Protein AF-A0AAW5NVS8-F1 (afdb_monomer)

Sequence (369 aa):
MEDNILLCNNFLSFNLRQTMNSTSDLLYNIQSLKQFQLNIDNIQRIKDGAQLQINMACLALLRQYILNEPVAGLILFRNLIRKYYPLSDEQVVKYENRIYTGVHKIVENNSFTIDPREWYYITNLSVLKRKGQEFTIDNRLYRVCYKRYNTTVKCYDMIPSTLISEISSLDDLRELKMDSRQIRLFHSNYNIDFHNIPQVCSDLAENEFTKWDWDLVSKIKGDVKSCVWLKDLLNNNGFFAQMGIGSIVETLTKLQNLLGMEYVITQDDLNEVIERYEKMGSRLYSYSPNISKEFIIEHQDDLDWLVLQRNPYVQWDLELINIFLRKCSKLVPENEMAKSLNGSCAMYSAINDFLNDLVLDDIEKLYEL

Organism: NCBI:txid674529

Solvent-accessible surface area (backbone atoms only — not comparable to full-atom values): 20926 Å² total; per-residue (Å²): 115,68,67,60,54,51,49,51,53,51,52,51,54,54,58,63,69,74,68,83,91,54,74,67,55,53,55,52,48,53,50,52,51,52,52,50,49,54,50,51,56,51,53,50,51,53,50,52,54,50,49,51,54,50,42,54,52,29,47,51,49,48,34,71,39,35,54,64,44,75,68,54,19,51,44,27,51,52,34,33,46,43,39,68,47,82,63,51,76,72,47,39,70,67,50,48,67,52,66,61,89,71,92,49,71,41,81,52,96,94,37,82,42,72,53,89,58,58,43,19,45,54,48,24,57,60,52,36,73,74,59,44,63,54,50,73,58,96,80,37,35,36,30,38,62,69,86,85,64,98,80,86,65,95,73,78,53,68,51,48,59,74,36,46,28,68,44,63,45,74,62,59,34,57,76,66,72,50,62,69,88,68,42,71,38,57,37,51,32,58,56,50,68,68,82,79,46,94,73,63,59,50,51,39,31,57,21,40,62,49,88,77,50,70,67,54,53,52,46,40,61,73,57,32,92,61,71,63,31,57,59,34,39,71,69,19,56,13,46,42,30,62,65,22,76,87,37,51,66,60,40,52,51,52,50,45,63,72,44,48,90,83,46,80,82,48,72,67,57,50,52,52,45,43,55,53,55,62,70,43,50,70,31,37,47,32,39,24,72,81,49,50,66,66,56,48,66,77,42,56,87,61,39,42,65,74,49,36,48,68,35,76,52,48,79,46,39,58,67,57,48,29,53,48,43,59,49,44,67,72,74,44,58,78,93,49,36,79,76,66,40,53,65,32,71,41,53,37,64,49,46,48,90,53,58,48,74,69,42,48,53,50,49,32,67,75,67,74,103

Radius of gyration: 27.93 Å; Cα contacts (8 Å, |Δi|>4): 413; chains: 1; bounding box: 53×58×97 Å

Structure (mmCIF, N/CA/C/O backbone):
data_AF-A0AAW5NVS8-F1
#
_entry.id   AF-A0AAW5NVS8-F1
#
loop_
_atom_site.group_PDB
_atom_site.id
_atom_site.type_symbol
_atom_site.label_atom_id
_atom_site.label_alt_id
_atom_site.label_comp_id
_atom_site.label_asym_id
_atom_site.label_entity_id
_atom_site.label_seq_id
_atom_site.pdbx_PDB_ins_code
_atom_site.Cartn_x
_atom_site.Cartn_y
_atom_site.Cartn_z
_atom_site.occupancy
_atom_site.B_iso_or_equiv
_atom_site.auth_seq_id
_atom_site.auth_comp_id
_atom_site.auth_asym_id
_atom_site.auth_atom_id
_atom_site.pdbx_PDB_model_num
ATOM 1 N N . MET A 1 1 ? -6.701 3.772 -37.119 1.00 45.09 1 MET A N 1
ATOM 2 C CA . MET A 1 1 ? -5.661 2.713 -37.087 1.00 45.09 1 MET A CA 1
ATOM 3 C C . MET A 1 1 ? -6.056 1.543 -37.990 1.00 45.09 1 MET A C 1
ATOM 5 O O . MET A 1 1 ? -5.208 1.076 -38.737 1.00 45.09 1 MET A O 1
ATOM 9 N N . GLU A 1 2 ? -7.337 1.150 -38.007 1.00 36.22 2 GLU A N 1
ATOM 10 C CA . GLU A 1 2 ? -7.893 0.134 -38.924 1.00 36.22 2 GLU A CA 1
ATOM 11 C C . GLU A 1 2 ? -7.752 0.483 -40.416 1.00 36.22 2 GLU A C 1
ATOM 13 O O . GLU A 1 2 ? -7.363 -0.382 -41.198 1.00 36.22 2 GLU A O 1
ATOM 18 N N . ASP A 1 3 ? -7.933 1.750 -40.806 1.00 43.88 3 ASP A N 1
ATOM 19 C CA . ASP A 1 3 ? -7.828 2.158 -42.218 1.00 43.88 3 ASP A CA 1
ATOM 20 C C . ASP A 1 3 ? -6.425 1.968 -42.816 1.00 43.88 3 ASP A C 1
ATOM 22 O O . ASP A 1 3 ? -6.298 1.577 -43.973 1.00 43.88 3 ASP A O 1
ATOM 26 N N . ASN A 1 4 ? -5.360 2.153 -42.023 1.00 48.84 4 ASN A N 1
ATOM 27 C CA . ASN A 1 4 ? -3.978 1.937 -42.477 1.00 48.84 4 ASN A CA 1
ATOM 28 C C . ASN A 1 4 ? -3.637 0.446 -42.614 1.00 48.84 4 ASN A C 1
ATOM 30 O O . ASN A 1 4 ? -2.882 0.063 -43.506 1.00 48.84 4 ASN A O 1
ATOM 34 N N . ILE A 1 5 ? -4.210 -0.404 -41.758 1.00 53.50 5 ILE A N 1
ATOM 35 C CA . ILE A 1 5 ? -4.031 -1.861 -41.828 1.00 53.50 5 ILE A CA 1
ATOM 36 C C . ILE A 1 5 ? -4.780 -2.418 -43.046 1.00 53.50 5 ILE A C 1
ATOM 38 O O . ILE A 1 5 ? -4.244 -3.259 -43.770 1.00 53.50 5 ILE A O 1
ATOM 42 N N . LEU A 1 6 ? -5.979 -1.898 -43.330 1.00 49.47 6 LEU A N 1
ATOM 43 C CA . LEU A 1 6 ? -6.755 -2.253 -44.518 1.00 49.47 6 LEU A CA 1
ATOM 44 C C . LEU A 1 6 ? -6.039 -1.829 -45.811 1.00 49.47 6 LEU A C 1
ATOM 46 O O . LEU A 1 6 ? -5.988 -2.598 -46.772 1.00 49.47 6 LEU A O 1
ATOM 50 N N . LEU A 1 7 ? -5.422 -0.642 -45.817 1.00 54.19 7 LEU A N 1
ATOM 51 C CA . LEU A 1 7 ? -4.619 -0.149 -46.938 1.00 54.19 7 LEU A CA 1
ATOM 52 C C . LEU A 1 7 ? -3.391 -1.034 -47.187 1.00 54.19 7 LEU A C 1
ATOM 54 O O . LEU A 1 7 ? -3.160 -1.438 -48.326 1.00 54.19 7 LEU A O 1
ATOM 58 N N . CYS A 1 8 ? -2.661 -1.418 -46.134 1.00 53.25 8 CYS A N 1
ATOM 59 C CA . CYS A 1 8 ? -1.530 -2.345 -46.233 1.00 53.25 8 CYS A CA 1
ATOM 60 C C . CYS A 1 8 ? -1.951 -3.731 -46.744 1.00 53.25 8 CYS A C 1
ATOM 62 O O . CYS A 1 8 ? -1.293 -4.282 -47.627 1.00 53.25 8 CYS A O 1
ATOM 64 N N . ASN A 1 9 ? -3.067 -4.278 -46.255 1.00 57.50 9 ASN A N 1
ATOM 65 C CA . ASN A 1 9 ? -3.571 -5.589 -46.678 1.00 57.50 9 ASN A CA 1
ATOM 66 C C . ASN A 1 9 ? -4.061 -5.598 -48.133 1.00 57.50 9 ASN A C 1
ATOM 68 O O . ASN A 1 9 ? -3.823 -6.564 -48.866 1.00 57.50 9 ASN A O 1
ATOM 72 N N . ASN A 1 10 ? -4.697 -4.512 -48.579 1.00 61.50 10 ASN A N 1
ATOM 73 C CA . ASN A 1 10 ? -5.118 -4.351 -49.969 1.00 61.50 10 ASN A CA 1
ATOM 74 C C . ASN A 1 10 ? -3.914 -4.166 -50.903 1.00 61.50 10 ASN A C 1
ATOM 76 O O . ASN A 1 10 ? -3.890 -4.746 -51.989 1.00 61.50 10 ASN A O 1
ATOM 80 N N . PHE A 1 11 ? -2.879 -3.445 -50.459 1.00 59.09 11 PHE A N 1
ATOM 81 C CA . PHE A 1 11 ? -1.630 -3.281 -51.207 1.00 59.09 11 PHE A CA 1
ATOM 82 C C . PHE A 1 11 ? -0.847 -4.601 -51.321 1.00 59.09 11 PHE A C 1
ATOM 84 O O . PHE A 1 11 ? -0.342 -4.935 -52.394 1.00 59.09 11 PHE A O 1
ATOM 91 N N . LEU A 1 12 ? -0.801 -5.397 -50.247 1.00 57.12 12 LEU A N 1
ATOM 92 C CA . LEU A 1 12 ? -0.234 -6.752 -50.234 1.00 57.12 12 LEU A CA 1
ATOM 93 C C . LEU A 1 12 ? -0.977 -7.686 -51.197 1.00 57.12 12 LEU A C 1
ATOM 95 O O . LEU A 1 12 ? -0.356 -8.352 -52.025 1.00 57.12 12 LEU A O 1
ATOM 99 N N . SER A 1 13 ? -2.310 -7.693 -51.135 1.00 57.19 13 SER A N 1
ATOM 100 C CA . SER A 1 13 ? -3.152 -8.558 -51.972 1.00 57.19 13 SER A CA 1
ATOM 101 C C . SER A 1 13 ? -3.075 -8.205 -53.459 1.00 57.19 13 SER A C 1
ATOM 103 O O . SER A 1 13 ? -3.112 -9.097 -54.307 1.00 57.19 13 SER A O 1
ATOM 105 N N . PHE A 1 14 ? -2.950 -6.916 -53.789 1.00 57.25 14 PHE A N 1
ATOM 106 C CA . PHE A 1 14 ? -2.804 -6.446 -55.167 1.00 57.25 14 PHE A CA 1
ATOM 107 C C . PHE A 1 14 ? -1.462 -6.874 -55.781 1.00 57.25 14 PHE A C 1
ATOM 109 O O . PHE A 1 14 ? -1.437 -7.407 -56.890 1.00 57.25 14 PHE A O 1
ATOM 116 N N . ASN A 1 15 ? -0.359 -6.726 -55.041 1.00 55.69 15 ASN A N 1
ATOM 117 C CA . ASN A 1 15 ? 0.979 -7.081 -55.529 1.00 55.69 15 ASN A CA 1
ATOM 118 C C . ASN A 1 15 ? 1.189 -8.598 -55.661 1.00 55.69 15 ASN A C 1
ATOM 120 O O . ASN A 1 15 ? 1.818 -9.050 -56.618 1.00 55.69 15 ASN A O 1
ATOM 124 N N . LEU A 1 16 ? 0.612 -9.393 -54.753 1.00 55.66 16 LEU A N 1
ATOM 125 C CA . LEU A 1 16 ? 0.669 -10.859 -54.824 1.00 55.66 16 LEU A CA 1
ATOM 126 C C . LEU A 1 16 ? -0.144 -11.435 -55.997 1.00 55.66 16 LEU A C 1
ATOM 128 O O . LEU A 1 16 ? 0.162 -12.520 -56.480 1.00 55.66 16 LEU A O 1
ATOM 132 N N . ARG A 1 17 ? -1.181 -10.729 -56.475 1.00 54.28 17 ARG A N 1
ATOM 133 C CA . ARG A 1 17 ? -2.009 -11.182 -57.609 1.00 54.28 17 ARG A CA 1
ATOM 134 C C . ARG A 1 17 ? -1.399 -10.901 -58.982 1.00 54.28 17 ARG A C 1
ATOM 136 O O . ARG A 1 17 ? -1.759 -11.593 -59.928 1.00 54.28 17 ARG A O 1
ATOM 143 N N . GLN A 1 18 ? -0.498 -9.926 -59.117 1.00 53.50 18 GLN A N 1
ATOM 144 C CA . GLN A 1 18 ? 0.165 -9.635 -60.400 1.00 53.50 18 GLN A CA 1
ATOM 145 C C . GLN A 1 18 ? 1.335 -10.582 -60.727 1.00 53.50 18 GLN A C 1
ATOM 147 O O . GLN A 1 18 ? 1.886 -10.520 -61.820 1.00 53.50 18 GLN A O 1
ATOM 152 N N . THR A 1 19 ? 1.719 -11.474 -59.813 1.00 51.44 19 THR A N 1
ATOM 153 C CA . THR A 1 19 ? 2.993 -12.200 -59.859 1.00 51.44 19 THR A CA 1
ATOM 154 C C . THR A 1 19 ? 2.838 -13.689 -60.146 1.00 51.44 19 THR A C 1
ATOM 156 O O . THR A 1 19 ? 3.068 -14.511 -59.270 1.00 51.44 19 THR A O 1
ATOM 159 N N . MET A 1 20 ? 2.532 -14.064 -61.391 1.00 49.78 20 MET A N 1
ATOM 160 C CA . MET A 1 20 ? 2.912 -15.386 -61.915 1.00 49.78 20 MET A CA 1
ATOM 161 C C . MET A 1 20 ? 3.122 -15.341 -63.438 1.00 49.78 20 MET A C 1
ATOM 163 O O . MET A 1 20 ? 2.150 -15.417 -64.186 1.00 49.78 20 MET A O 1
ATOM 167 N N . ASN A 1 21 ? 4.390 -15.248 -63.877 1.00 50.94 21 ASN A N 1
ATOM 168 C CA . ASN A 1 21 ? 5.049 -16.095 -64.899 1.00 50.94 21 ASN A CA 1
ATOM 169 C C . ASN A 1 21 ? 6.105 -15.349 -65.758 1.00 50.94 21 ASN A C 1
ATOM 171 O O . ASN A 1 21 ? 5.914 -15.205 -66.962 1.00 50.94 21 ASN A O 1
ATOM 175 N N . SER A 1 22 ? 7.258 -14.959 -65.189 1.00 52.31 22 SER A N 1
ATOM 176 C CA . SER A 1 22 ? 8.532 -14.745 -65.917 1.00 52.31 22 SER A CA 1
ATOM 177 C C . SER A 1 22 ? 9.719 -14.468 -64.968 1.00 52.31 22 SER A C 1
ATOM 179 O O . SER A 1 22 ? 9.544 -14.036 -63.830 1.00 52.31 22 SER A O 1
ATOM 181 N N . THR A 1 23 ? 10.959 -14.678 -65.427 1.00 51.50 23 THR A N 1
ATOM 182 C CA . THR A 1 23 ? 12.200 -14.382 -64.672 1.00 51.50 23 THR A CA 1
ATOM 183 C C . THR A 1 23 ? 12.386 -12.885 -64.377 1.00 51.50 23 THR A C 1
ATOM 185 O O . THR A 1 23 ? 13.033 -12.520 -63.396 1.00 51.50 23 THR A O 1
ATOM 188 N N . SER A 1 24 ? 11.796 -12.010 -65.197 1.00 56.06 24 SER A N 1
ATOM 189 C CA . SER A 1 24 ? 11.702 -10.564 -64.955 1.00 56.06 24 SER A CA 1
ATOM 190 C C . SER A 1 24 ? 10.839 -10.234 -63.736 1.00 56.06 24 SER A C 1
ATOM 192 O O . SER A 1 24 ? 11.206 -9.349 -62.963 1.00 56.06 24 SER A O 1
ATOM 194 N N . ASP A 1 25 ? 9.767 -10.997 -63.501 1.00 55.88 25 ASP A N 1
ATOM 195 C CA . ASP A 1 25 ? 8.906 -10.826 -62.325 1.00 55.88 25 ASP A CA 1
ATOM 196 C C . ASP A 1 25 ? 9.637 -11.238 -61.043 1.00 55.88 25 ASP A C 1
ATOM 198 O O . ASP A 1 25 ? 9.469 -10.611 -60.005 1.00 55.88 25 ASP A O 1
ATOM 202 N N . LEU A 1 26 ? 10.524 -12.238 -61.111 1.00 57.00 26 LEU A N 1
ATOM 203 C CA . LEU A 1 26 ? 11.394 -12.613 -59.988 1.00 57.00 26 LEU A CA 1
ATOM 204 C C . LEU A 1 26 ? 12.382 -11.498 -59.619 1.00 57.00 26 LEU A C 1
ATOM 206 O O . LEU A 1 26 ? 12.568 -11.218 -58.436 1.00 57.00 26 LEU A O 1
ATOM 210 N N . LEU A 1 27 ? 13.001 -10.843 -60.607 1.00 65.81 27 LEU A N 1
ATOM 211 C CA . LEU A 1 27 ? 13.922 -9.729 -60.357 1.00 65.81 27 LEU A CA 1
ATOM 212 C C . LEU A 1 27 ? 13.184 -8.526 -59.748 1.00 65.81 27 LEU A C 1
ATOM 214 O O . LEU A 1 27 ? 13.660 -7.942 -58.772 1.00 65.81 27 LEU A O 1
ATOM 218 N N . TYR A 1 28 ? 12.007 -8.205 -60.291 1.00 72.06 28 TYR A N 1
ATOM 219 C CA . TYR A 1 28 ? 11.121 -7.173 -59.759 1.00 72.06 28 TYR A CA 1
ATOM 220 C C . TYR A 1 28 ? 10.689 -7.497 -58.321 1.00 72.06 28 TYR A C 1
ATOM 222 O O . TYR A 1 28 ? 10.817 -6.659 -57.432 1.00 72.06 28 TYR A O 1
ATOM 230 N N . ASN A 1 29 ? 10.304 -8.745 -58.045 1.00 66.75 29 ASN A N 1
ATOM 231 C CA . ASN A 1 29 ? 9.934 -9.198 -56.703 1.00 66.75 29 ASN A CA 1
ATOM 232 C C . ASN A 1 29 ? 11.083 -9.092 -55.703 1.00 66.75 29 ASN A C 1
ATOM 234 O O . ASN A 1 29 ? 10.872 -8.653 -54.576 1.00 66.75 29 ASN A O 1
ATOM 238 N N . ILE A 1 30 ? 12.309 -9.447 -56.097 1.00 74.00 30 ILE A N 1
ATOM 239 C CA . ILE A 1 30 ? 13.491 -9.307 -55.235 1.00 74.00 30 ILE A CA 1
ATOM 240 C C . ILE A 1 30 ? 13.770 -7.829 -54.930 1.00 74.00 30 ILE A C 1
ATOM 242 O O . ILE A 1 30 ? 14.128 -7.496 -53.799 1.00 74.00 30 ILE A O 1
ATOM 246 N N . GLN A 1 31 ? 13.605 -6.931 -55.905 1.00 73.50 31 GLN A N 1
ATOM 247 C CA . GLN A 1 31 ? 13.754 -5.489 -55.686 1.00 73.50 31 GLN A CA 1
ATOM 248 C C . GLN A 1 31 ? 12.663 -4.940 -54.760 1.00 73.50 31 GLN A C 1
ATOM 250 O O . GLN A 1 31 ? 12.987 -4.221 -53.814 1.00 73.50 31 GLN A O 1
ATOM 255 N N . SER A 1 32 ? 11.405 -5.340 -54.955 1.00 73.81 32 SER A N 1
ATOM 256 C CA . SER A 1 32 ? 10.302 -4.956 -54.069 1.00 73.81 32 SER A CA 1
ATOM 257 C C . SER A 1 32 ? 10.503 -5.484 -52.646 1.00 73.81 32 SER A C 1
ATOM 259 O O . SER A 1 32 ? 10.325 -4.727 -51.698 1.00 73.81 32 SER A O 1
ATOM 261 N N . LEU A 1 33 ? 10.955 -6.731 -52.461 1.00 73.69 33 LEU A N 1
ATOM 262 C CA . LEU A 1 33 ? 11.282 -7.282 -51.136 1.00 73.69 33 LEU A CA 1
ATOM 263 C C . LEU A 1 33 ? 12.426 -6.523 -50.452 1.00 73.69 33 LEU A C 1
ATOM 265 O O . LEU A 1 33 ? 12.340 -6.235 -49.260 1.00 73.69 33 LEU A O 1
ATOM 269 N N . LYS A 1 34 ? 13.473 -6.138 -51.195 1.00 80.69 34 LYS A N 1
ATOM 270 C CA . LYS A 1 34 ? 14.543 -5.274 -50.665 1.00 80.69 34 LYS A CA 1
ATOM 271 C C . LYS A 1 34 ? 14.006 -3.909 -50.240 1.00 80.69 34 LYS A C 1
ATOM 273 O O . LYS A 1 34 ? 14.380 -3.418 -49.180 1.00 80.69 34 LYS A O 1
ATOM 278 N N . GLN A 1 35 ? 13.111 -3.318 -51.029 1.00 78.00 35 GLN A N 1
ATOM 279 C CA . GLN A 1 35 ? 12.473 -2.053 -50.676 1.00 78.00 35 GLN A CA 1
ATOM 280 C C . GLN A 1 35 ? 11.581 -2.190 -49.434 1.00 78.00 35 GLN A C 1
ATOM 282 O O . GLN A 1 35 ? 11.594 -1.309 -48.577 1.00 78.00 35 GLN A O 1
ATOM 287 N N . PHE A 1 36 ? 10.853 -3.301 -49.291 1.00 77.81 36 PHE A N 1
ATOM 288 C CA . PHE A 1 36 ? 10.086 -3.597 -48.080 1.00 77.81 36 PHE A CA 1
ATOM 289 C C . PHE A 1 36 ? 10.987 -3.739 -46.853 1.00 77.81 36 PHE A C 1
ATOM 291 O O . PHE A 1 36 ? 10.675 -3.147 -45.824 1.00 77.81 36 PHE A O 1
ATOM 298 N N . GLN A 1 37 ? 12.119 -4.440 -46.964 1.00 81.38 37 GLN A N 1
ATOM 299 C CA . GLN A 1 37 ? 13.082 -4.545 -45.865 1.00 81.38 37 GLN A CA 1
ATOM 300 C C . GLN A 1 37 ? 13.621 -3.167 -45.455 1.00 81.38 37 GLN A C 1
ATOM 302 O O . GLN A 1 37 ? 13.601 -2.836 -44.276 1.00 81.38 37 GLN A O 1
ATOM 307 N N . LEU A 1 38 ? 14.007 -2.323 -46.418 1.00 87.50 38 LEU A N 1
ATOM 308 C CA . LEU A 1 38 ? 14.453 -0.952 -46.137 1.00 87.50 38 LEU A CA 1
ATOM 309 C C . LEU A 1 38 ? 13.369 -0.118 -45.441 1.00 87.50 38 LEU A C 1
ATOM 311 O O . LEU A 1 38 ? 13.662 0.665 -44.538 1.00 87.50 38 LEU A O 1
ATOM 315 N N . ASN A 1 39 ? 12.109 -0.281 -45.847 1.00 83.56 39 ASN A N 1
ATOM 316 C CA . ASN A 1 39 ? 10.987 0.399 -45.206 1.00 83.56 39 ASN A CA 1
ATOM 317 C C . ASN A 1 39 ? 10.773 -0.101 -43.768 1.00 83.56 39 ASN A C 1
ATOM 319 O O . ASN A 1 39 ? 10.538 0.719 -42.883 1.00 83.56 39 ASN A O 1
ATOM 323 N N . ILE A 1 40 ? 10.896 -1.411 -43.519 1.00 84.69 40 ILE A N 1
ATOM 324 C CA . ILE A 1 40 ? 10.836 -2.001 -42.172 1.00 84.69 40 ILE A CA 1
ATOM 325 C C . ILE A 1 40 ? 11.958 -1.438 -41.292 1.00 84.69 40 ILE A C 1
ATOM 327 O O . ILE A 1 40 ? 11.682 -0.965 -40.191 1.00 84.69 40 ILE A O 1
ATOM 331 N N . ASP A 1 41 ? 13.193 -1.407 -41.792 1.00 88.12 41 ASP A N 1
ATOM 332 C CA . ASP A 1 41 ? 14.347 -0.882 -41.054 1.00 88.12 41 ASP A CA 1
ATOM 333 C C . ASP A 1 41 ? 14.162 0.606 -40.706 1.00 88.12 41 ASP A C 1
ATOM 335 O O . ASP A 1 41 ? 14.475 1.046 -39.597 1.00 88.12 41 ASP A O 1
ATOM 339 N N . ASN A 1 42 ? 13.605 1.396 -41.631 1.00 84.38 42 ASN A N 1
ATOM 340 C CA . ASN A 1 42 ? 13.286 2.804 -41.388 1.00 84.38 42 ASN A CA 1
ATOM 341 C C . ASN A 1 42 ? 12.186 2.979 -40.333 1.00 84.38 42 ASN A C 1
ATOM 343 O O . ASN A 1 42 ? 12.319 3.834 -39.458 1.00 84.38 42 ASN A O 1
ATOM 347 N N . ILE A 1 43 ? 11.122 2.171 -40.381 1.00 83.75 43 ILE A N 1
ATOM 348 C CA . ILE A 1 43 ? 10.059 2.187 -39.365 1.00 83.75 43 ILE A CA 1
ATOM 349 C C . ILE A 1 43 ? 10.636 1.830 -37.992 1.00 83.75 43 ILE A C 1
ATOM 351 O O . ILE A 1 43 ? 10.322 2.502 -37.010 1.00 83.75 43 ILE A O 1
ATOM 355 N N . GLN A 1 44 ? 11.519 0.831 -37.924 1.00 83.94 44 GLN A N 1
ATOM 356 C CA . GLN A 1 44 ? 12.184 0.441 -36.684 1.00 83.94 44 GLN A CA 1
ATOM 357 C C . GLN A 1 44 ? 13.041 1.586 -36.125 1.00 83.94 44 GLN A C 1
ATOM 359 O O . GLN A 1 44 ? 12.898 1.930 -34.958 1.00 83.94 44 GLN A O 1
ATOM 364 N N . ARG A 1 45 ? 13.831 2.271 -36.962 1.00 86.31 45 ARG A N 1
ATOM 365 C CA . ARG A 1 45 ? 14.611 3.451 -36.540 1.00 86.31 45 ARG A CA 1
ATOM 366 C C . ARG A 1 45 ? 13.744 4.587 -36.001 1.00 86.31 45 ARG A C 1
ATOM 368 O O . ARG A 1 45 ? 14.111 5.213 -35.011 1.00 86.31 45 ARG A O 1
ATOM 375 N N . ILE A 1 46 ? 12.612 4.874 -36.649 1.00 86.69 46 ILE A N 1
ATOM 376 C CA . ILE A 1 46 ? 11.675 5.910 -36.185 1.00 86.69 46 ILE A CA 1
ATOM 377 C C . ILE A 1 46 ? 11.084 5.513 -34.831 1.00 86.69 46 ILE A C 1
ATOM 379 O O . ILE A 1 46 ? 11.031 6.343 -33.924 1.00 86.69 46 ILE A O 1
ATOM 383 N N . LYS A 1 47 ? 10.682 4.246 -34.678 1.00 87.56 47 LYS A N 1
ATOM 384 C CA . LYS A 1 47 ? 10.183 3.699 -33.413 1.00 87.56 47 LYS A CA 1
ATOM 385 C C . LYS A 1 47 ? 11.229 3.824 -32.302 1.00 87.56 47 LYS A C 1
ATOM 387 O O . LYS A 1 47 ? 10.898 4.316 -31.228 1.00 87.56 47 LYS A O 1
ATOM 392 N N . ASP A 1 48 ? 12.472 3.435 -32.566 1.00 88.06 48 ASP A N 1
ATOM 393 C CA . ASP A 1 48 ? 13.565 3.504 -31.592 1.00 88.06 48 ASP A CA 1
ATOM 394 C C . ASP A 1 48 ? 13.863 4.961 -31.195 1.00 88.06 48 ASP A C 1
ATOM 396 O O . ASP A 1 48 ? 14.005 5.276 -30.013 1.00 88.06 48 ASP A O 1
ATOM 400 N N . GLY A 1 49 ? 13.875 5.879 -32.170 1.00 87.12 49 GLY A N 1
ATOM 401 C CA . GLY A 1 49 ? 14.037 7.313 -31.922 1.00 87.12 49 GLY A CA 1
ATOM 402 C C . GLY A 1 49 ? 12.904 7.913 -31.083 1.00 87.12 49 GLY A C 1
ATOM 403 O O . GLY A 1 49 ? 13.163 8.697 -30.170 1.00 87.12 49 GLY A O 1
ATOM 404 N N . ALA A 1 50 ? 11.654 7.520 -31.345 1.00 86.12 50 ALA A N 1
ATOM 405 C CA . ALA A 1 50 ? 10.504 7.939 -30.546 1.00 86.12 50 ALA A CA 1
ATOM 406 C C . ALA A 1 50 ? 10.569 7.376 -29.116 1.00 86.12 50 ALA A C 1
ATOM 408 O O . ALA A 1 50 ? 10.335 8.110 -28.157 1.00 86.12 50 ALA A O 1
ATOM 409 N N . GLN A 1 51 ? 10.953 6.105 -28.955 1.00 88.00 51 GLN A N 1
ATOM 410 C CA . GLN A 1 51 ? 11.103 5.480 -27.640 1.00 88.00 51 GLN A CA 1
ATOM 411 C C . GLN A 1 51 ? 12.184 6.169 -26.799 1.00 88.00 51 GLN A C 1
ATOM 413 O O . GLN A 1 51 ? 11.978 6.396 -25.609 1.00 88.00 51 GLN A O 1
ATOM 418 N N . LEU A 1 52 ? 13.308 6.558 -27.410 1.00 90.69 52 LEU A N 1
ATOM 419 C CA . LEU A 1 52 ? 14.355 7.325 -26.733 1.00 90.69 52 LEU A CA 1
ATOM 420 C C . LEU A 1 52 ? 13.817 8.663 -26.202 1.00 90.69 52 LEU A C 1
ATOM 422 O O . LEU A 1 52 ? 14.088 9.027 -25.060 1.00 90.69 52 LEU A O 1
ATOM 426 N N . GLN A 1 53 ? 13.036 9.390 -27.009 1.00 90.38 53 GLN A N 1
ATOM 427 C CA . GLN A 1 53 ? 12.430 10.659 -26.590 1.00 90.38 53 GLN A CA 1
ATOM 428 C C . GLN A 1 53 ? 11.456 10.475 -25.423 1.00 90.38 53 GLN A C 1
ATOM 430 O O . GLN A 1 53 ? 11.490 11.263 -24.478 1.00 90.38 53 GLN A O 1
ATOM 435 N N . ILE A 1 54 ? 10.639 9.419 -25.464 1.00 92.38 54 ILE A N 1
ATOM 436 C CA . ILE A 1 54 ? 9.731 9.063 -24.367 1.00 92.38 54 ILE A CA 1
ATOM 437 C C . ILE A 1 54 ? 10.534 8.763 -23.098 1.00 92.38 54 ILE A C 1
ATOM 439 O O . ILE A 1 54 ? 10.276 9.376 -22.067 1.00 92.38 54 ILE A O 1
ATOM 443 N N . ASN A 1 55 ? 11.558 7.908 -23.178 1.00 92.69 55 ASN A N 1
ATOM 444 C CA . ASN A 1 55 ? 12.393 7.553 -22.028 1.00 92.69 55 ASN A CA 1
ATOM 445 C C . ASN A 1 55 ? 13.070 8.784 -21.403 1.00 92.69 55 ASN A C 1
ATOM 447 O O . ASN A 1 55 ? 13.074 8.929 -20.182 1.00 92.69 55 ASN A O 1
ATOM 451 N N . MET A 1 56 ? 13.582 9.709 -22.224 1.00 92.06 56 MET A N 1
ATOM 452 C CA . MET A 1 56 ? 14.159 10.967 -21.734 1.00 92.06 56 MET A CA 1
ATOM 453 C C . MET A 1 56 ? 13.123 11.845 -21.020 1.00 92.06 56 MET A C 1
ATOM 455 O O . MET A 1 56 ? 13.436 12.443 -19.989 1.00 92.06 56 MET A O 1
ATOM 459 N N . ALA A 1 57 ? 11.894 11.922 -21.538 1.00 93.44 57 ALA A N 1
ATOM 460 C CA . ALA A 1 57 ? 10.814 12.669 -20.897 1.00 93.44 57 ALA A CA 1
ATOM 461 C C . ALA A 1 57 ? 10.396 12.030 -19.560 1.00 93.44 57 ALA A C 1
ATOM 463 O O . ALA A 1 57 ? 10.274 12.736 -18.559 1.00 93.44 57 ALA A O 1
ATOM 464 N N . CYS A 1 58 ? 10.252 10.702 -19.517 1.00 95.62 58 CYS A N 1
ATOM 465 C CA . CYS A 1 58 ? 9.976 9.942 -18.297 1.00 95.62 58 CYS A CA 1
ATOM 466 C C . CYS A 1 58 ? 11.053 10.179 -17.230 1.00 95.62 58 CYS A C 1
ATOM 468 O O . CYS A 1 58 ? 10.732 10.524 -16.093 1.00 95.62 58 CYS A O 1
ATOM 470 N N . LEU A 1 59 ? 12.331 10.079 -17.609 1.00 94.50 59 LEU A N 1
ATOM 471 C CA . LEU A 1 59 ? 13.461 10.356 -16.724 1.00 94.50 59 LEU A CA 1
ATOM 472 C C . LEU A 1 59 ? 13.423 11.792 -16.183 1.00 94.50 59 LEU A C 1
ATOM 474 O O . LEU A 1 59 ? 13.625 12.007 -14.988 1.00 94.50 59 LEU A O 1
ATOM 478 N N . ALA A 1 60 ? 13.142 12.778 -17.041 1.00 93.62 60 ALA A N 1
ATOM 479 C CA . ALA A 1 60 ? 13.045 14.177 -16.634 1.00 93.62 60 ALA A CA 1
ATOM 480 C C . ALA A 1 60 ? 11.916 14.406 -15.615 1.00 93.62 60 ALA A C 1
ATOM 482 O O . ALA A 1 60 ? 12.130 15.107 -14.625 1.00 93.62 60 ALA A O 1
ATOM 483 N N . LEU A 1 61 ? 10.752 13.778 -15.812 1.00 95.25 61 LEU A N 1
ATOM 484 C CA . LEU A 1 61 ? 9.618 13.856 -14.887 1.00 95.25 61 LEU A CA 1
ATOM 485 C C . LEU A 1 61 ? 9.928 13.188 -13.543 1.00 95.25 61 LEU A C 1
ATOM 487 O O . LEU A 1 61 ? 9.776 13.817 -12.495 1.00 95.25 61 LEU A O 1
ATOM 491 N N . LEU A 1 62 ? 10.423 11.947 -13.553 1.00 96.38 62 LEU A N 1
ATOM 492 C CA . LEU A 1 62 ? 10.807 11.234 -12.328 1.00 96.38 62 LEU A CA 1
ATOM 493 C C . LEU A 1 62 ? 11.876 12.007 -11.553 1.00 96.38 62 LEU A C 1
ATOM 495 O O . LEU A 1 62 ? 11.804 12.127 -10.329 1.00 96.38 62 LEU A O 1
ATOM 499 N N . ARG A 1 63 ? 12.833 12.607 -12.265 1.00 94.25 63 ARG A N 1
ATOM 500 C CA . ARG A 1 63 ? 13.827 13.486 -11.663 1.00 94.25 63 ARG A CA 1
ATOM 501 C C . ARG A 1 63 ? 13.192 14.712 -11.026 1.00 94.25 63 ARG A C 1
ATOM 503 O O . ARG A 1 63 ? 13.441 14.977 -9.856 1.00 94.25 63 ARG A O 1
ATOM 510 N N . GLN A 1 64 ? 12.365 15.437 -11.769 1.00 93.69 64 GLN A N 1
ATOM 511 C CA . GLN A 1 64 ? 11.740 16.671 -11.304 1.00 93.69 64 GLN A CA 1
ATOM 512 C C . GLN A 1 64 ? 10.905 16.469 -10.035 1.00 93.69 64 GLN A C 1
ATOM 514 O O . GLN A 1 64 ? 11.012 17.279 -9.115 1.00 93.69 64 GLN A O 1
ATOM 519 N N . TYR A 1 65 ? 10.087 15.417 -9.996 1.00 94.88 65 TYR A N 1
ATOM 520 C CA . TYR A 1 65 ? 9.079 15.237 -8.951 1.00 94.88 65 TYR A CA 1
ATOM 521 C C . TYR A 1 65 ? 9.520 14.320 -7.808 1.00 94.88 65 TYR A C 1
ATOM 523 O O . TYR A 1 65 ? 9.017 14.465 -6.695 1.00 94.88 65 TYR A O 1
ATOM 531 N N . ILE A 1 66 ? 10.460 13.401 -8.048 1.00 95.19 66 ILE A N 1
ATOM 532 C CA . ILE A 1 66 ? 10.853 12.387 -7.061 1.00 95.19 66 ILE A CA 1
ATOM 533 C C . ILE A 1 66 ? 12.339 12.499 -6.739 1.00 95.19 66 ILE A C 1
ATOM 535 O O . ILE A 1 66 ? 12.699 12.811 -5.609 1.00 95.19 66 ILE A O 1
ATOM 539 N N . LEU A 1 67 ? 13.215 12.280 -7.722 1.00 93.88 67 LEU A N 1
ATOM 540 C CA . LEU A 1 67 ? 14.648 12.076 -7.463 1.00 93.88 67 LEU A CA 1
ATOM 541 C C . LEU A 1 67 ? 15.410 13.370 -7.124 1.00 93.88 67 LEU A C 1
ATOM 543 O O . LEU A 1 67 ? 16.532 13.302 -6.630 1.00 93.88 67 LEU A O 1
ATOM 547 N N . ASN A 1 68 ? 14.829 14.546 -7.384 1.00 89.69 68 ASN A N 1
ATOM 548 C CA . ASN A 1 68 ? 15.410 15.835 -6.997 1.00 89.69 68 ASN A CA 1
ATOM 549 C C . ASN A 1 68 ? 15.246 16.155 -5.504 1.00 89.69 68 ASN A C 1
ATOM 551 O O . ASN A 1 68 ? 15.935 17.053 -5.029 1.00 89.69 68 ASN A O 1
ATOM 555 N N . GLU A 1 69 ? 14.365 15.465 -4.773 1.00 89.12 69 GLU A N 1
ATOM 556 C CA . GLU A 1 69 ? 14.288 15.587 -3.313 1.00 89.12 69 GLU A CA 1
ATOM 557 C C . GLU A 1 69 ? 15.418 14.742 -2.693 1.00 89.12 69 GLU A C 1
ATOM 559 O O . GLU A 1 69 ? 15.341 13.506 -2.724 1.00 89.12 69 GLU A O 1
ATOM 564 N N . PRO A 1 70 ? 16.494 15.365 -2.166 1.00 82.56 70 PRO A N 1
ATOM 565 C CA . PRO A 1 70 ? 17.695 14.640 -1.762 1.00 82.56 70 PRO A CA 1
ATOM 566 C C . PRO A 1 70 ? 17.393 13.650 -0.640 1.00 82.56 70 PRO A C 1
ATOM 568 O O . PRO A 1 70 ? 16.630 13.965 0.270 1.00 82.56 70 PRO A O 1
ATOM 571 N N . VAL A 1 71 ? 18.022 12.472 -0.685 1.00 88.50 71 VAL A N 1
ATOM 572 C CA . VAL A 1 71 ? 17.857 11.365 0.281 1.00 88.50 71 VAL A CA 1
ATOM 573 C C . VAL A 1 71 ? 16.444 10.763 0.276 1.00 88.50 71 VAL A C 1
ATOM 575 O O . VAL A 1 71 ? 16.286 9.598 -0.088 1.00 88.50 71 VAL A O 1
ATOM 578 N N . ALA A 1 72 ? 15.412 11.538 0.614 1.00 92.19 72 ALA A N 1
ATOM 579 C CA . ALA A 1 72 ? 14.024 11.093 0.691 1.00 92.19 72 ALA A CA 1
ATOM 580 C C . ALA A 1 72 ? 13.509 10.533 -0.645 1.00 92.19 72 ALA A C 1
ATOM 582 O O . ALA A 1 72 ? 12.942 9.438 -0.681 1.00 92.19 72 ALA A O 1
ATOM 583 N N . GLY A 1 73 ? 13.751 11.247 -1.749 1.00 94.19 73 GLY A N 1
ATOM 584 C CA . GLY A 1 73 ? 13.336 10.831 -3.087 1.00 94.19 73 GLY A CA 1
ATOM 585 C C . GLY A 1 73 ? 13.976 9.514 -3.517 1.00 94.19 73 GLY A C 1
ATOM 586 O O . GLY A 1 73 ? 13.288 8.619 -4.005 1.00 94.19 73 GLY A O 1
ATOM 587 N N . LEU A 1 74 ? 15.277 9.358 -3.256 1.00 93.62 74 LEU A N 1
ATOM 588 C CA . LEU A 1 74 ? 16.033 8.140 -3.567 1.00 93.62 74 LEU A CA 1
ATOM 589 C C . LEU A 1 74 ? 15.557 6.941 -2.746 1.00 93.62 74 LEU A C 1
ATOM 591 O O . LEU A 1 74 ? 15.371 5.854 -3.292 1.00 93.62 74 LEU A O 1
ATOM 595 N N . ILE A 1 75 ? 15.318 7.141 -1.448 1.00 93.75 75 ILE A N 1
ATOM 596 C CA . ILE A 1 75 ? 14.808 6.095 -0.556 1.00 93.75 75 ILE A CA 1
ATOM 597 C C . ILE A 1 75 ? 13.411 5.655 -0.996 1.00 93.75 75 ILE A C 1
ATOM 599 O O . ILE A 1 75 ? 13.168 4.451 -1.123 1.00 93.75 75 ILE A O 1
ATOM 603 N N . LEU A 1 76 ? 12.504 6.607 -1.245 1.00 95.19 76 LEU A N 1
ATOM 604 C CA . LEU A 1 76 ? 11.150 6.298 -1.698 1.00 95.19 76 LEU A CA 1
ATOM 605 C C . LEU A 1 76 ? 11.197 5.544 -3.027 1.00 95.19 76 LEU A C 1
ATOM 607 O O . LEU A 1 76 ? 10.623 4.462 -3.122 1.00 95.19 76 LEU A O 1
ATOM 611 N N . PHE A 1 77 ? 11.919 6.070 -4.019 1.00 95.75 77 PHE A N 1
ATOM 612 C CA . PHE A 1 77 ? 12.035 5.447 -5.334 1.00 95.75 77 PHE A CA 1
ATOM 613 C C . PHE A 1 77 ? 12.579 4.019 -5.232 1.00 95.75 77 PHE A C 1
ATOM 615 O O . PHE A 1 77 ? 11.944 3.083 -5.717 1.00 95.75 77 PHE A O 1
ATOM 622 N N . ARG A 1 78 ? 13.687 3.817 -4.504 1.00 94.31 78 ARG A N 1
ATOM 623 C CA . ARG A 1 78 ? 14.253 2.483 -4.253 1.00 94.31 78 ARG A CA 1
ATOM 624 C C . ARG A 1 78 ? 13.223 1.539 -3.634 1.00 94.31 78 ARG A C 1
ATOM 626 O O . ARG A 1 78 ? 13.144 0.380 -4.032 1.00 94.31 78 ARG A O 1
ATOM 633 N N . ASN A 1 79 ? 12.445 2.009 -2.660 1.00 93.19 79 ASN A N 1
ATOM 634 C CA . ASN A 1 79 ? 11.429 1.194 -2.002 1.00 93.19 79 ASN A CA 1
ATOM 635 C C . ASN A 1 79 ? 10.238 0.865 -2.911 1.00 93.19 79 ASN A C 1
ATOM 637 O O . ASN A 1 79 ? 9.731 -0.253 -2.825 1.00 93.19 79 ASN A O 1
ATOM 641 N N . LEU A 1 80 ? 9.830 1.782 -3.791 1.00 94.44 80 LEU A N 1
ATOM 642 C CA . LEU A 1 80 ? 8.798 1.527 -4.797 1.00 94.44 80 LEU A CA 1
ATOM 643 C C . LEU A 1 80 ? 9.263 0.461 -5.800 1.00 94.44 80 LEU A C 1
ATOM 645 O O . LEU A 1 80 ? 8.553 -0.523 -6.005 1.00 94.44 80 LEU A O 1
ATOM 649 N N . ILE A 1 81 ? 10.481 0.592 -6.340 1.00 95.31 81 ILE A N 1
ATOM 650 C CA . ILE A 1 81 ? 11.060 -0.405 -7.255 1.00 95.31 81 ILE A CA 1
ATOM 651 C C . ILE A 1 81 ? 11.179 -1.763 -6.565 1.00 95.31 81 ILE A C 1
ATOM 653 O O . ILE A 1 81 ? 10.645 -2.758 -7.052 1.00 95.31 81 ILE A O 1
ATOM 657 N N . ARG A 1 82 ? 11.795 -1.799 -5.378 1.00 93.19 82 ARG A N 1
ATOM 658 C CA . ARG A 1 82 ? 11.981 -3.028 -4.599 1.00 93.19 82 ARG A CA 1
ATOM 659 C C . 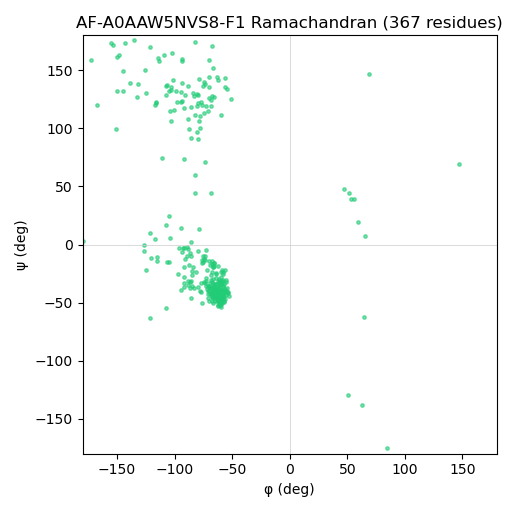ARG A 1 82 ? 10.675 -3.788 -4.385 1.00 93.19 82 ARG A C 1
ATOM 661 O O . ARG A 1 82 ? 10.674 -5.004 -4.520 1.00 93.19 82 ARG A O 1
ATOM 668 N N . LYS A 1 83 ? 9.585 -3.100 -4.034 1.00 91.25 83 LYS A N 1
ATOM 669 C CA . LYS A 1 83 ? 8.318 -3.741 -3.643 1.00 91.25 83 LYS A CA 1
ATOM 670 C C . LYS A 1 83 ? 7.415 -4.108 -4.818 1.00 91.25 83 LYS A C 1
ATOM 672 O O . LYS A 1 83 ? 6.728 -5.124 -4.727 1.00 91.25 83 LYS A O 1
ATOM 677 N N . TYR A 1 84 ? 7.393 -3.295 -5.874 1.00 92.88 84 TYR A N 1
ATOM 678 C CA . TYR A 1 84 ? 6.324 -3.358 -6.876 1.00 92.88 84 TYR A CA 1
ATOM 679 C C . TYR A 1 84 ? 6.815 -3.553 -8.316 1.00 92.88 84 TYR A C 1
ATOM 681 O O . TYR A 1 84 ? 6.056 -4.073 -9.132 1.00 92.88 84 TYR A O 1
ATOM 689 N N . TYR A 1 85 ? 8.069 -3.212 -8.639 1.00 94.88 85 TYR A N 1
ATOM 690 C CA . TYR A 1 85 ? 8.610 -3.447 -9.982 1.00 94.88 85 TYR A CA 1
ATOM 691 C C . TYR A 1 85 ? 8.817 -4.954 -10.229 1.00 94.88 85 TYR A C 1
ATOM 693 O O . TYR A 1 85 ? 9.198 -5.669 -9.295 1.00 94.88 85 TYR A O 1
ATOM 701 N N . PRO A 1 86 ? 8.594 -5.480 -11.448 1.00 94.12 86 PRO A N 1
ATOM 702 C CA . PRO A 1 86 ? 8.824 -6.888 -11.776 1.00 94.12 86 PRO A CA 1
ATOM 703 C C . PRO A 1 86 ? 10.325 -7.220 -11.894 1.00 94.12 86 PRO A C 1
ATOM 705 O O . PRO A 1 86 ? 10.835 -7.482 -12.980 1.00 94.12 86 PRO A O 1
ATOM 708 N N . LEU A 1 87 ? 11.033 -7.233 -10.761 1.00 94.81 87 LEU A N 1
ATOM 709 C CA . LEU A 1 87 ? 12.495 -7.362 -10.685 1.00 94.81 87 LEU A CA 1
ATOM 710 C C . LEU A 1 87 ? 13.023 -8.606 -11.417 1.00 94.81 87 LEU A C 1
ATOM 712 O O . LEU A 1 87 ? 12.525 -9.712 -11.194 1.00 94.81 87 LEU A O 1
ATOM 716 N N . SER A 1 88 ? 14.076 -8.467 -12.220 1.00 93.81 88 SER A N 1
ATOM 717 C CA . SER A 1 88 ? 14.910 -9.578 -12.706 1.00 93.81 88 SER A CA 1
ATOM 718 C C . SER A 1 88 ? 15.712 -10.225 -11.563 1.00 93.81 88 SER A C 1
ATOM 720 O O . SER A 1 88 ? 15.733 -9.717 -10.445 1.00 93.81 88 SER A O 1
ATOM 722 N N . ASP A 1 89 ? 16.379 -11.357 -11.803 1.00 93.75 89 ASP A N 1
ATOM 723 C CA . ASP A 1 89 ? 17.207 -12.001 -10.767 1.00 93.75 89 ASP A CA 1
ATOM 724 C C . ASP A 1 89 ? 18.378 -11.107 -10.322 1.00 93.75 89 ASP A C 1
ATOM 726 O O . ASP A 1 89 ? 18.666 -11.018 -9.130 1.00 93.75 89 ASP A O 1
ATOM 730 N N . GLU A 1 90 ? 18.985 -10.375 -11.258 1.00 92.50 90 GLU A N 1
ATOM 731 C CA . GLU A 1 90 ? 20.017 -9.373 -10.969 1.00 92.50 90 GLU A CA 1
ATOM 732 C C . GLU A 1 90 ? 19.459 -8.232 -10.102 1.00 92.50 90 GLU A C 1
ATOM 734 O O . GLU A 1 90 ? 20.034 -7.866 -9.074 1.00 92.50 90 GLU A O 1
ATOM 739 N N . GLN A 1 91 ? 18.271 -7.732 -10.446 1.00 93.69 91 GLN A N 1
ATOM 740 C CA . GLN A 1 91 ? 17.601 -6.684 -9.679 1.00 93.69 91 GLN A CA 1
ATOM 741 C C . GLN A 1 91 ? 17.140 -7.173 -8.296 1.00 93.69 91 GLN A C 1
ATOM 743 O O . GLN A 1 91 ? 17.142 -6.396 -7.345 1.00 93.69 91 GLN A O 1
ATOM 748 N N . VAL A 1 92 ? 16.798 -8.454 -8.121 1.00 94.62 92 VAL A N 1
ATOM 749 C CA . VAL A 1 92 ? 16.509 -9.026 -6.792 1.00 94.62 92 VAL A CA 1
ATOM 750 C C . VAL A 1 92 ? 17.740 -8.939 -5.889 1.00 94.62 92 VAL A C 1
ATOM 752 O O . VAL A 1 92 ? 17.630 -8.493 -4.747 1.00 94.62 92 VAL A O 1
ATOM 755 N N . VAL A 1 93 ? 18.924 -9.295 -6.396 1.00 92.19 93 VAL A N 1
ATOM 756 C CA . VAL A 1 93 ? 20.192 -9.197 -5.647 1.00 92.19 93 VAL A CA 1
ATOM 757 C C . VAL A 1 93 ? 20.495 -7.755 -5.234 1.00 92.19 93 VAL A C 1
ATOM 759 O O . VAL A 1 93 ? 21.020 -7.518 -4.140 1.00 92.19 93 VAL A O 1
ATOM 762 N N . LYS A 1 94 ? 20.123 -6.795 -6.082 1.00 91.75 94 LYS A N 1
ATOM 763 C CA . LYS A 1 94 ? 20.311 -5.359 -5.863 1.00 91.75 94 LYS A CA 1
ATOM 764 C C . LYS A 1 94 ? 19.312 -4.758 -4.868 1.00 91.75 94 LYS A C 1
ATOM 766 O O . LYS A 1 94 ? 19.711 -4.060 -3.932 1.00 91.75 94 LYS A O 1
ATOM 771 N N . TYR A 1 95 ? 18.019 -5.015 -5.055 1.00 92.12 95 TYR A N 1
ATOM 772 C CA . TYR A 1 95 ? 16.946 -4.328 -4.336 1.00 92.12 95 TYR A CA 1
ATOM 773 C C . TYR A 1 95 ? 16.466 -5.069 -3.085 1.00 92.12 95 TYR A C 1
ATOM 775 O O . TYR A 1 95 ? 16.223 -4.416 -2.072 1.00 92.12 95 TYR A O 1
ATOM 783 N N . GLU A 1 96 ? 16.359 -6.400 -3.093 1.00 89.31 96 GLU A N 1
ATOM 784 C CA . GLU A 1 96 ? 15.886 -7.192 -1.942 1.00 89.31 96 GLU A CA 1
ATOM 785 C C . GLU A 1 96 ? 17.015 -7.436 -0.930 1.00 89.31 96 GLU A C 1
ATOM 787 O O . GLU A 1 96 ? 17.404 -8.558 -0.622 1.00 89.31 96 GLU A O 1
ATOM 792 N N . ASN A 1 97 ? 17.572 -6.354 -0.393 1.00 83.62 97 ASN A N 1
ATOM 793 C CA . ASN A 1 97 ? 18.738 -6.377 0.489 1.00 83.62 97 ASN A CA 1
ATOM 794 C C . ASN A 1 97 ? 18.384 -6.387 1.990 1.00 83.62 97 ASN A C 1
ATOM 796 O O . ASN A 1 97 ? 19.239 -6.135 2.840 1.00 83.62 97 ASN A O 1
ATOM 800 N N . ARG A 1 98 ? 17.123 -6.668 2.347 1.00 80.62 98 ARG A N 1
ATOM 801 C CA . ARG A 1 98 ? 16.670 -6.673 3.745 1.00 80.62 98 ARG A CA 1
ATOM 802 C C . ARG A 1 98 ? 17.053 -7.982 4.440 1.00 80.62 98 ARG A C 1
ATOM 804 O O . ARG A 1 98 ? 16.314 -8.962 4.365 1.00 80.62 98 ARG A O 1
ATOM 811 N N . ILE A 1 99 ? 18.174 -7.962 5.157 1.00 81.81 99 ILE A N 1
ATOM 812 C CA . ILE A 1 99 ? 18.713 -9.114 5.892 1.00 81.81 99 ILE A CA 1
ATOM 813 C C . ILE A 1 99 ? 17.912 -9.382 7.176 1.00 81.81 99 ILE A C 1
ATOM 815 O O . ILE A 1 99 ? 17.594 -8.468 7.942 1.00 81.81 99 ILE A O 1
ATOM 819 N N . TYR A 1 100 ? 17.612 -10.652 7.441 1.00 78.12 100 TYR A N 1
ATOM 820 C CA . TYR A 1 100 ? 17.161 -11.125 8.745 1.00 78.12 100 TYR A CA 1
ATOM 821 C C . TYR A 1 100 ? 18.350 -11.237 9.703 1.00 78.12 100 TYR A C 1
ATOM 823 O O . TYR A 1 100 ? 19.296 -11.980 9.447 1.00 78.12 100 TYR A O 1
ATOM 831 N N . THR A 1 101 ? 18.275 -10.546 10.840 1.00 74.75 101 THR A N 1
ATOM 832 C CA . THR A 1 101 ? 19.392 -10.396 11.790 1.00 74.75 101 THR A CA 1
ATOM 833 C C . THR A 1 101 ? 19.433 -11.425 12.924 1.00 74.75 101 THR A C 1
ATOM 835 O O . THR A 1 101 ? 20.373 -11.420 13.715 1.00 74.75 101 THR A O 1
ATOM 838 N N . GLY A 1 102 ? 18.426 -12.290 13.059 1.00 71.31 102 GLY A N 1
ATOM 839 C CA . GLY A 1 102 ? 18.420 -13.354 14.068 1.00 71.31 102 GLY A CA 1
ATOM 840 C C . GLY A 1 102 ? 19.201 -14.608 13.649 1.00 71.31 102 GLY A C 1
ATOM 841 O O . GLY A 1 102 ? 19.657 -14.738 12.517 1.00 71.31 102 GLY A O 1
ATOM 842 N N . VAL A 1 103 ? 19.329 -15.559 14.581 1.00 68.19 103 VAL A N 1
ATOM 843 C CA . VAL A 1 103 ? 20.035 -16.832 14.353 1.00 68.19 103 VAL A CA 1
ATOM 844 C C . VAL A 1 103 ? 19.145 -17.818 13.601 1.00 68.19 103 VAL A C 1
ATOM 846 O O . VAL A 1 103 ? 18.091 -18.221 14.098 1.00 68.19 103 VAL A O 1
ATOM 849 N N . HIS A 1 104 ? 19.622 -18.267 12.444 1.00 71.69 104 HIS A N 1
ATOM 850 C CA . HIS A 1 104 ? 18.930 -19.215 11.575 1.00 71.69 104 HIS A CA 1
ATOM 851 C C . HIS A 1 104 ? 19.339 -20.639 11.892 1.00 71.69 104 HIS A C 1
ATOM 853 O O . HIS A 1 104 ? 20.507 -20.988 11.739 1.00 71.69 104 HIS A O 1
ATOM 859 N N . LYS A 1 105 ? 18.389 -21.471 12.323 1.00 70.88 105 LYS A N 1
ATOM 860 C CA . LYS A 1 105 ? 18.641 -22.894 12.561 1.00 70.88 105 LYS A CA 1
ATOM 861 C C . LYS A 1 105 ? 17.973 -23.740 11.483 1.00 70.88 105 LYS A C 1
ATOM 863 O O . LYS A 1 105 ? 16.823 -23.506 11.126 1.00 70.88 105 LYS A O 1
ATOM 868 N N . ILE A 1 106 ? 18.682 -24.738 10.984 1.00 72.06 106 ILE A N 1
ATOM 869 C CA . ILE A 1 106 ? 18.163 -25.783 10.101 1.00 72.06 106 ILE A CA 1
ATOM 870 C C . ILE A 1 106 ? 18.227 -27.124 10.827 1.00 72.06 106 ILE A C 1
ATOM 872 O O . ILE A 1 106 ? 18.923 -27.261 11.833 1.00 72.06 106 ILE A O 1
ATOM 876 N N . VAL A 1 107 ? 17.447 -28.098 10.360 1.00 70.75 107 VAL A N 1
ATOM 877 C CA . VAL A 1 107 ? 17.520 -29.469 10.869 1.00 70.75 107 VAL A CA 1
ATOM 878 C C . VAL A 1 107 ? 18.321 -30.307 9.892 1.00 70.75 107 VAL A C 1
ATOM 880 O O . VAL A 1 107 ? 17.891 -30.545 8.767 1.00 70.75 107 VAL A O 1
ATOM 883 N N . GLU A 1 108 ? 19.463 -30.788 10.359 1.00 71.19 108 GLU A N 1
ATOM 884 C CA . GLU A 1 108 ? 20.326 -31.728 9.658 1.00 71.19 108 GLU A CA 1
ATOM 885 C C . GLU A 1 108 ? 20.542 -32.941 10.561 1.00 71.19 108 GLU A C 1
ATOM 887 O O . GLU A 1 108 ? 20.854 -32.804 11.746 1.00 71.19 108 GLU A O 1
ATOM 892 N N . ASN A 1 109 ? 20.347 -34.150 10.026 1.00 76.56 109 ASN A N 1
ATOM 893 C CA . ASN A 1 109 ? 20.535 -35.404 10.770 1.00 76.56 109 ASN A CA 1
ATOM 894 C C . ASN A 1 109 ? 19.793 -35.444 12.125 1.00 76.56 109 ASN A C 1
ATOM 896 O O . ASN A 1 109 ? 20.357 -35.857 13.135 1.00 76.56 109 ASN A O 1
ATOM 900 N N . ASN A 1 110 ? 18.531 -34.994 12.161 1.00 73.81 110 ASN A N 1
ATOM 901 C CA . ASN A 1 110 ? 17.714 -34.881 13.383 1.00 73.81 110 ASN A CA 1
ATOM 902 C C . ASN A 1 110 ? 18.311 -33.969 14.479 1.00 73.81 110 ASN A C 1
ATOM 904 O O . ASN A 1 110 ? 17.903 -34.047 15.638 1.00 73.81 110 ASN A O 1
ATOM 908 N N . SER A 1 111 ? 19.245 -33.086 14.121 1.00 70.62 111 SER A N 1
ATOM 909 C CA . SER A 1 111 ? 19.881 -32.116 15.013 1.00 70.62 111 SER A CA 1
ATOM 910 C C . SER A 1 111 ? 19.751 -30.696 14.458 1.00 70.62 111 SER A C 1
ATOM 912 O O . SER A 1 111 ? 19.656 -30.504 13.247 1.00 70.62 111 SER A O 1
ATOM 914 N N . PHE A 1 112 ? 19.709 -29.691 15.337 1.00 74.00 112 PHE A N 1
ATOM 915 C CA . PHE A 1 112 ? 19.652 -28.292 14.914 1.00 74.00 112 PHE A CA 1
ATOM 916 C C . PHE A 1 112 ? 21.061 -27.751 14.657 1.00 74.00 112 PHE A C 1
ATOM 918 O O . PHE A 1 112 ? 21.854 -27.646 15.593 1.00 74.00 112 PHE A O 1
ATOM 925 N N . THR A 1 113 ? 21.340 -27.346 13.421 1.00 76.00 113 THR A N 1
ATOM 926 C CA . THR A 1 113 ? 22.581 -26.675 13.005 1.00 76.00 113 THR A CA 1
ATOM 927 C C . THR A 1 113 ? 22.288 -25.233 12.584 1.00 76.00 113 THR A C 1
ATOM 929 O O . THR A 1 113 ? 21.139 -24.884 12.317 1.00 76.00 113 THR A O 1
ATOM 932 N N . ILE A 1 114 ? 23.290 -24.349 12.611 1.00 77.25 114 ILE A N 1
ATOM 933 C CA . ILE A 1 114 ? 23.134 -22.956 12.157 1.00 77.25 114 ILE A CA 1
ATOM 934 C C . ILE A 1 114 ? 23.291 -22.932 10.635 1.00 77.25 114 ILE A C 1
ATOM 936 O O . ILE A 1 114 ? 24.295 -23.432 10.134 1.00 77.25 114 ILE A O 1
ATOM 940 N N . ASP A 1 115 ? 22.331 -22.348 9.912 1.00 75.00 115 ASP A N 1
ATOM 941 C CA . ASP A 1 115 ? 22.480 -22.113 8.470 1.00 75.00 115 ASP A CA 1
ATOM 942 C C . ASP A 1 115 ? 23.484 -20.967 8.268 1.00 75.00 115 ASP A C 1
ATOM 944 O O . ASP A 1 115 ? 23.244 -19.865 8.772 1.00 75.00 115 ASP A O 1
ATOM 948 N N . PRO A 1 116 ? 24.617 -21.196 7.583 1.00 76.62 116 PRO A N 1
ATOM 949 C CA . PRO A 1 116 ? 25.649 -20.178 7.419 1.00 76.62 116 PRO A CA 1
ATOM 950 C C . PRO A 1 116 ? 25.275 -19.103 6.390 1.00 76.62 116 PRO A C 1
ATOM 952 O O . PRO A 1 116 ? 25.995 -18.114 6.266 1.00 76.62 116 PRO A O 1
ATOM 955 N N . ARG A 1 117 ? 24.198 -19.292 5.614 1.00 78.44 117 ARG A N 1
ATOM 956 C CA . ARG A 1 117 ? 23.790 -18.344 4.572 1.00 78.44 117 ARG A CA 1
ATOM 957 C C . ARG A 1 117 ? 23.057 -17.150 5.166 1.00 78.44 117 ARG A C 1
ATOM 959 O O . ARG A 1 117 ? 22.222 -17.282 6.059 1.00 78.44 117 ARG A O 1
ATOM 966 N N . GLU A 1 118 ? 23.307 -15.982 4.589 1.00 83.25 118 GLU A N 1
ATOM 967 C CA . GLU A 1 118 ? 22.504 -14.796 4.858 1.00 83.25 118 GLU A CA 1
ATOM 968 C C . GLU A 1 118 ? 21.088 -14.986 4.304 1.00 83.25 118 GLU A C 1
ATOM 970 O O . GLU A 1 118 ? 20.904 -15.321 3.129 1.00 83.25 118 GLU A O 1
ATOM 975 N N . TRP A 1 119 ? 20.087 -14.761 5.158 1.00 84.75 119 TRP A N 1
ATOM 976 C CA . TRP A 1 119 ? 18.681 -14.773 4.769 1.00 84.75 119 TRP A CA 1
ATOM 977 C C . TRP A 1 119 ? 18.190 -13.343 4.519 1.00 84.75 119 TRP A C 1
ATOM 979 O O . TRP A 1 119 ? 18.212 -12.494 5.409 1.00 84.75 119 TRP A O 1
ATOM 989 N N . TYR A 1 120 ? 17.690 -13.120 3.309 1.00 88.56 120 TYR A N 1
ATOM 990 C CA . TYR A 1 120 ? 17.0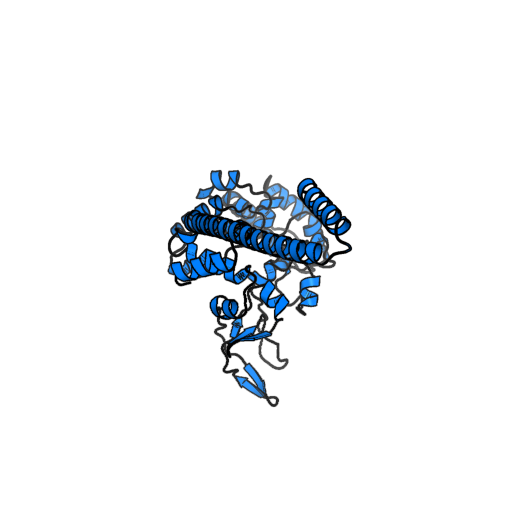07 -11.925 2.838 1.00 88.56 120 TYR A CA 1
ATOM 991 C C . TYR A 1 120 ? 15.485 -12.122 2.764 1.00 88.56 120 TYR A C 1
ATOM 993 O O . TYR A 1 120 ? 14.983 -13.145 2.285 1.00 88.56 120 TYR A O 1
ATOM 1001 N N . TYR A 1 121 ? 14.723 -11.135 3.231 1.00 86.75 121 TYR A N 1
ATOM 1002 C CA . TYR A 1 121 ? 13.268 -11.162 3.106 1.00 86.75 121 TYR A CA 1
ATOM 1003 C C . TYR A 1 121 ? 12.834 -10.967 1.657 1.00 86.75 121 TYR A C 1
ATOM 1005 O O . TYR A 1 121 ? 13.288 -10.042 0.992 1.00 86.75 121 TYR A O 1
ATOM 1013 N N . ILE A 1 122 ? 11.879 -11.782 1.214 1.00 89.50 122 ILE A N 1
ATOM 1014 C CA . ILE A 1 122 ? 11.110 -11.498 0.001 1.00 89.50 122 ILE A CA 1
ATOM 1015 C C . ILE A 1 122 ? 10.025 -10.488 0.377 1.00 89.50 122 ILE A C 1
ATOM 1017 O O . ILE A 1 122 ? 9.191 -10.760 1.243 1.00 89.50 122 ILE A O 1
ATOM 1021 N N . THR A 1 123 ? 10.042 -9.317 -0.249 1.00 89.06 123 THR A N 1
ATOM 1022 C CA . THR A 1 123 ? 9.076 -8.237 -0.011 1.00 89.06 123 THR A CA 1
ATOM 1023 C C . THR A 1 123 ? 8.286 -7.845 -1.254 1.00 89.06 123 THR A C 1
ATOM 1025 O O . THR A 1 123 ? 7.278 -7.154 -1.123 1.00 89.06 123 THR A O 1
ATOM 1028 N N . ASN A 1 124 ? 8.701 -8.323 -2.426 1.00 91.69 124 ASN A N 1
ATOM 1029 C CA . ASN A 1 124 ? 8.035 -8.127 -3.702 1.00 91.69 124 ASN A CA 1
ATOM 1030 C C . ASN A 1 124 ? 7.096 -9.296 -4.048 1.00 91.69 124 ASN A C 1
ATOM 1032 O O . ASN A 1 124 ? 7.525 -10.451 -4.155 1.00 91.69 124 ASN A O 1
ATOM 1036 N N . LEU A 1 125 ? 5.812 -8.998 -4.269 1.00 89.25 125 LEU A N 1
ATOM 1037 C CA . LEU A 1 125 ? 4.804 -10.017 -4.576 1.00 89.25 125 LEU A CA 1
ATOM 1038 C C . LEU A 1 125 ? 5.041 -10.693 -5.938 1.00 89.25 125 LEU A C 1
ATOM 1040 O O . LEU A 1 125 ? 4.800 -11.892 -6.070 1.00 89.25 125 LEU A O 1
ATOM 1044 N N . SER A 1 126 ? 5.548 -9.967 -6.941 1.00 91.00 126 SER A N 1
ATOM 1045 C CA . SER A 1 126 ? 5.833 -10.538 -8.268 1.00 91.00 126 SER A CA 1
ATOM 1046 C C . SER A 1 126 ? 6.970 -11.563 -8.210 1.00 91.00 126 SER A C 1
ATOM 1048 O O . SER A 1 126 ? 6.874 -12.642 -8.799 1.00 91.00 126 SER A O 1
ATOM 1050 N N . VAL A 1 127 ? 8.009 -11.273 -7.419 1.00 93.19 127 VAL A N 1
ATOM 1051 C CA . VAL A 1 127 ? 9.129 -12.189 -7.169 1.00 93.19 127 VAL A CA 1
ATOM 1052 C C . VAL A 1 127 ? 8.632 -13.427 -6.434 1.00 93.19 127 VAL A C 1
ATOM 1054 O O . VAL A 1 127 ? 8.953 -14.541 -6.844 1.00 93.19 127 VAL A O 1
ATOM 1057 N N . LEU A 1 128 ? 7.794 -13.249 -5.407 1.00 90.75 128 LEU A N 1
ATOM 1058 C CA . LEU A 1 128 ? 7.177 -14.359 -4.685 1.00 90.75 128 LEU A CA 1
ATOM 1059 C C . LEU A 1 128 ? 6.340 -15.256 -5.613 1.00 90.75 128 LEU A C 1
ATOM 1061 O O . LEU A 1 128 ? 6.531 -16.470 -5.612 1.00 90.75 128 LEU A O 1
ATOM 1065 N N . LYS A 1 129 ? 5.465 -14.682 -6.448 1.00 89.75 129 LYS A N 1
ATOM 1066 C CA . LYS A 1 129 ? 4.657 -15.453 -7.411 1.00 89.75 129 LYS A CA 1
ATOM 1067 C C . LYS A 1 129 ? 5.534 -16.213 -8.417 1.00 89.75 129 LYS A C 1
ATOM 1069 O O . LYS A 1 129 ? 5.243 -17.362 -8.734 1.00 89.75 129 LYS A O 1
ATOM 1074 N N . ARG A 1 130 ? 6.633 -15.608 -8.888 1.00 91.88 130 ARG A N 1
ATOM 1075 C CA . ARG A 1 130 ? 7.532 -16.204 -9.894 1.00 91.88 130 ARG A CA 1
ATOM 1076 C C . ARG A 1 130 ? 8.473 -17.275 -9.333 1.00 91.88 130 ARG A C 1
ATOM 1078 O O . ARG A 1 130 ? 8.741 -18.261 -10.013 1.00 91.88 130 ARG A O 1
ATOM 1085 N N . LYS A 1 131 ? 9.042 -17.055 -8.145 1.00 92.69 131 LYS A N 1
ATOM 1086 C CA . LYS A 1 131 ? 10.122 -17.885 -7.573 1.00 92.69 131 LYS A CA 1
ATOM 1087 C C . LYS A 1 131 ? 9.662 -18.784 -6.424 1.00 92.69 131 LYS A C 1
ATOM 1089 O O . LYS A 1 131 ? 10.372 -19.721 -6.074 1.00 92.69 131 LYS A O 1
ATOM 1094 N N . GLY A 1 132 ? 8.482 -18.532 -5.861 1.00 88.56 132 GLY A N 1
ATOM 1095 C CA . GLY A 1 132 ? 7.963 -19.232 -4.693 1.00 88.56 132 GLY A CA 1
ATOM 1096 C C . GLY A 1 132 ? 8.465 -18.653 -3.366 1.00 88.56 132 GLY A C 1
ATOM 1097 O O . GLY A 1 132 ? 9.142 -17.629 -3.313 1.00 88.56 132 GLY A O 1
ATOM 1098 N N . GLN A 1 133 ? 8.099 -19.320 -2.268 1.00 85.06 133 GLN A N 1
ATOM 1099 C CA . GLN A 1 133 ? 8.351 -18.845 -0.898 1.00 85.06 133 GLN A CA 1
ATOM 1100 C C . GLN A 1 133 ? 9.832 -18.848 -0.480 1.00 85.06 133 GLN A C 1
ATOM 1102 O O . GLN A 1 133 ? 10.182 -18.228 0.526 1.00 85.06 133 GLN A O 1
ATOM 1107 N N . GLU A 1 134 ? 10.673 -19.589 -1.202 1.00 88.00 134 GLU A N 1
ATOM 1108 C CA . GLU A 1 134 ? 12.092 -19.768 -0.915 1.00 88.00 134 GLU A CA 1
ATOM 1109 C C . GLU A 1 134 ? 12.871 -20.009 -2.207 1.00 88.00 134 GLU A C 1
ATOM 1111 O O . GLU A 1 134 ? 12.497 -20.869 -3.004 1.00 88.00 134 GLU A O 1
ATOM 1116 N N . PHE A 1 135 ? 13.977 -19.288 -2.386 1.00 92.12 135 PHE A N 1
ATOM 1117 C CA . PHE A 1 135 ? 14.909 -19.500 -3.492 1.00 92.12 135 PHE A CA 1
ATOM 1118 C C . PHE A 1 135 ? 16.314 -18.994 -3.137 1.00 92.12 135 PHE A C 1
ATOM 1120 O O . PHE A 1 135 ? 16.543 -18.404 -2.080 1.00 92.12 135 PHE A O 1
ATOM 1127 N N . THR A 1 136 ? 17.292 -19.256 -4.001 1.00 91.44 136 THR A N 1
ATOM 1128 C CA . THR A 1 136 ? 18.680 -18.809 -3.821 1.00 91.44 136 THR A CA 1
ATOM 1129 C C . THR A 1 136 ? 19.190 -18.175 -5.108 1.00 91.44 136 THR A C 1
ATOM 1131 O O . THR A 1 136 ? 18.934 -18.704 -6.188 1.00 91.44 136 THR A O 1
ATOM 1134 N N . ILE A 1 137 ? 19.912 -17.060 -4.982 1.00 91.62 137 ILE A N 1
ATOM 1135 C CA . ILE A 1 137 ? 20.657 -16.406 -6.069 1.00 91.62 137 ILE A CA 1
ATOM 1136 C C . ILE A 1 137 ? 22.052 -16.103 -5.520 1.00 91.62 137 ILE A C 1
ATOM 1138 O O . ILE A 1 137 ? 22.156 -15.540 -4.435 1.00 91.62 137 ILE A O 1
ATOM 1142 N N . ASP A 1 138 ? 23.112 -16.526 -6.211 1.00 85.94 138 ASP A N 1
ATOM 1143 C CA . ASP A 1 138 ? 24.513 -16.249 -5.842 1.00 85.94 138 ASP A CA 1
ATOM 1144 C C . ASP A 1 138 ? 24.847 -16.492 -4.356 1.00 85.94 138 ASP A C 1
ATOM 1146 O O . ASP A 1 138 ? 25.452 -15.664 -3.679 1.00 85.94 138 ASP A O 1
ATOM 1150 N N . ASN A 1 139 ? 24.423 -17.648 -3.827 1.00 83.19 139 ASN A N 1
ATOM 1151 C CA . ASN A 1 139 ? 24.599 -18.061 -2.425 1.00 83.19 139 ASN A CA 1
ATOM 1152 C C . ASN A 1 139 ? 23.847 -17.206 -1.375 1.00 83.19 139 ASN A C 1
ATOM 1154 O O . ASN A 1 139 ? 23.999 -17.435 -0.174 1.00 83.19 139 ASN A O 1
ATOM 1158 N N . ARG A 1 140 ? 22.986 -16.271 -1.801 1.00 88.88 140 ARG A N 1
ATOM 1159 C CA . ARG A 1 140 ? 22.043 -15.540 -0.938 1.00 88.88 140 ARG A CA 1
ATOM 1160 C C . ARG A 1 140 ? 20.710 -16.268 -0.876 1.00 88.88 140 ARG A C 1
ATOM 1162 O O . ARG A 1 140 ? 20.123 -16.594 -1.909 1.00 88.88 140 ARG A O 1
ATOM 1169 N N . LEU A 1 141 ? 20.223 -16.515 0.334 1.00 89.06 1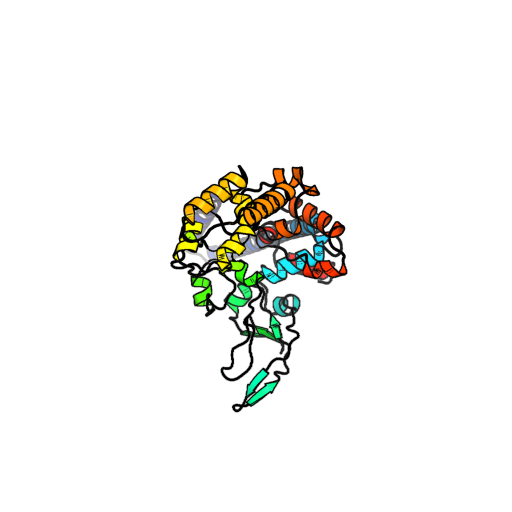41 LEU A N 1
ATOM 1170 C CA . LEU A 1 141 ? 18.965 -17.211 0.571 1.00 89.06 141 LEU A CA 1
ATOM 1171 C C . LEU A 1 141 ? 17.826 -16.197 0.717 1.00 89.06 141 LEU A C 1
ATOM 1173 O O . LEU A 1 141 ? 17.854 -15.350 1.604 1.00 89.06 141 LEU A O 1
ATOM 1177 N N . TYR A 1 142 ? 16.790 -16.322 -0.105 1.00 90.38 142 TYR A N 1
ATOM 1178 C CA . TYR A 1 142 ? 15.594 -15.487 -0.044 1.00 90.38 142 TYR A CA 1
ATOM 1179 C C . TYR A 1 142 ? 14.426 -16.296 0.507 1.00 90.38 142 TYR A C 1
ATOM 1181 O O . TYR A 1 142 ? 14.159 -17.387 0.002 1.00 90.38 142 TYR A O 1
ATOM 1189 N N . ARG A 1 143 ? 13.726 -15.786 1.531 1.00 85.31 143 ARG A N 1
ATOM 1190 C CA . ARG A 1 143 ? 12.524 -16.440 2.090 1.00 85.31 143 ARG A CA 1
ATOM 1191 C C . ARG A 1 143 ? 11.469 -15.444 2.562 1.00 85.31 143 ARG A C 1
ATOM 1193 O O . ARG A 1 143 ? 11.803 -14.363 3.051 1.00 85.31 143 ARG A O 1
ATOM 1200 N N . VAL A 1 144 ? 10.200 -15.848 2.473 1.00 79.06 144 VAL A N 1
ATOM 1201 C CA . VAL A 1 144 ? 9.052 -15.090 3.008 1.00 79.06 144 VAL A CA 1
ATOM 1202 C C . VAL A 1 144 ? 8.842 -15.350 4.510 1.00 79.06 144 VAL A C 1
ATOM 1204 O O . VAL A 1 144 ? 8.489 -14.432 5.247 1.00 79.06 144 VAL A O 1
ATOM 1207 N N . CYS A 1 145 ? 9.059 -16.585 4.981 1.00 72.62 145 CYS A N 1
ATOM 1208 C CA . CYS A 1 145 ? 8.823 -17.006 6.369 1.00 72.62 145 CYS A CA 1
ATOM 1209 C C . CYS A 1 145 ? 9.798 -18.109 6.830 1.00 72.62 145 CYS A C 1
ATOM 1211 O O . CYS A 1 145 ? 10.409 -18.798 6.011 1.00 72.62 145 CYS A O 1
ATOM 1213 N N . TYR A 1 146 ? 9.908 -18.311 8.149 1.00 61.41 146 TYR A N 1
ATOM 1214 C CA . TYR A 1 146 ? 10.668 -19.411 8.759 1.00 61.41 146 TYR A CA 1
ATOM 1215 C C . TYR A 1 146 ? 9.761 -20.622 9.031 1.00 61.41 146 TYR A C 1
ATOM 1217 O O . TYR A 1 146 ? 8.638 -20.457 9.491 1.00 61.41 146 TYR A O 1
ATOM 1225 N N . LYS A 1 147 ? 10.235 -21.852 8.782 1.00 53.12 147 LYS A N 1
ATOM 1226 C CA . LYS A 1 147 ? 9.473 -23.084 9.062 1.00 53.12 147 LYS A CA 1
ATOM 1227 C C . LYS A 1 147 ? 9.553 -23.480 10.540 1.00 53.12 147 LYS A C 1
ATOM 1229 O O . LYS A 1 147 ? 10.635 -23.632 11.101 1.00 53.12 147 LYS A O 1
ATOM 1234 N N . ARG A 1 148 ? 8.394 -23.742 11.146 1.00 51.41 148 ARG A N 1
ATOM 1235 C CA . ARG A 1 148 ? 8.249 -24.258 12.515 1.00 51.41 148 ARG A CA 1
ATOM 1236 C C . ARG A 1 148 ? 8.814 -25.680 12.646 1.00 51.41 148 ARG A C 1
ATOM 1238 O O . ARG A 1 148 ? 8.375 -26.586 11.942 1.00 51.41 148 ARG A O 1
ATOM 1245 N N . TYR A 1 149 ? 9.713 -25.898 13.610 1.00 53.72 149 TYR A N 1
ATOM 1246 C CA . TYR A 1 149 ? 10.072 -27.241 14.087 1.00 53.72 149 TYR A CA 1
ATOM 1247 C C . TYR A 1 149 ? 9.397 -27.510 15.435 1.00 53.72 149 TYR A C 1
ATOM 1249 O O . TYR A 1 149 ? 9.404 -26.672 16.336 1.00 53.72 149 TYR A O 1
ATOM 1257 N N . ASN A 1 150 ? 8.779 -28.682 15.559 1.00 46.41 150 ASN A N 1
ATOM 1258 C CA . ASN A 1 150 ? 7.711 -28.943 16.523 1.00 46.41 150 ASN A CA 1
ATOM 1259 C C . ASN A 1 150 ? 8.144 -29.203 17.979 1.00 46.41 150 ASN A C 1
ATOM 1261 O O . ASN A 1 150 ? 7.319 -29.687 18.747 1.00 46.41 150 ASN A O 1
ATOM 1265 N N . THR A 1 151 ? 9.387 -28.927 18.396 1.00 48.00 151 THR A N 1
ATOM 1266 C CA . THR A 1 151 ? 9.867 -29.507 19.667 1.00 48.00 151 THR A CA 1
ATOM 1267 C C . THR A 1 151 ? 10.437 -28.602 20.752 1.00 48.00 151 THR A C 1
ATOM 1269 O O . THR A 1 151 ? 10.620 -29.168 21.819 1.00 48.00 151 THR A O 1
ATOM 1272 N N . THR A 1 152 ? 10.652 -27.274 20.629 1.00 47.06 152 THR A N 1
ATO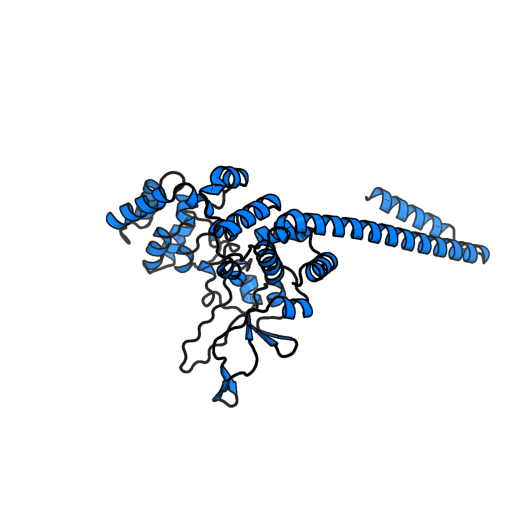M 1273 C CA . THR A 1 152 ? 10.813 -26.390 21.841 1.00 47.06 152 THR A CA 1
ATOM 1274 C C . THR A 1 152 ? 11.044 -24.880 21.641 1.00 47.06 152 THR A C 1
ATOM 1276 O O . THR A 1 152 ? 11.193 -24.172 22.635 1.00 47.06 152 THR A O 1
ATOM 1279 N N . VAL A 1 153 ? 11.044 -24.314 20.431 1.00 44.81 153 VAL A N 1
ATOM 1280 C CA . VAL A 1 153 ? 11.305 -22.867 20.252 1.00 44.81 153 VAL A CA 1
ATOM 1281 C C . VAL A 1 153 ? 10.077 -22.171 19.667 1.00 44.81 153 VAL A C 1
ATOM 1283 O O . VAL A 1 153 ? 9.609 -22.542 18.591 1.00 44.81 153 VAL A O 1
ATOM 1286 N N . LYS A 1 154 ? 9.548 -21.154 20.366 1.00 41.28 154 LYS A N 1
ATOM 1287 C CA . LYS A 1 154 ? 8.578 -20.212 19.785 1.00 41.28 154 LYS A CA 1
ATOM 1288 C C . LYS A 1 154 ? 9.252 -19.527 18.594 1.00 41.28 154 LYS A C 1
ATOM 1290 O O . LYS A 1 154 ? 10.203 -18.776 18.780 1.00 41.28 154 LYS A O 1
ATOM 1295 N N . CYS A 1 155 ? 8.783 -19.828 17.391 1.00 48.31 155 CYS A N 1
ATOM 1296 C CA . CYS A 1 155 ? 9.221 -19.192 16.154 1.00 48.31 155 CYS A CA 1
ATOM 1297 C C . CYS A 1 155 ? 8.163 -18.161 15.749 1.00 48.31 155 CYS A C 1
ATOM 1299 O O . CYS A 1 155 ? 6.976 -18.408 15.956 1.00 48.31 155 CYS A O 1
ATOM 1301 N N . TYR A 1 156 ? 8.587 -17.012 15.222 1.00 49.75 156 TYR A N 1
ATOM 1302 C CA . TYR A 1 156 ? 7.675 -15.979 14.732 1.00 49.75 156 TYR A CA 1
ATOM 1303 C C . TYR A 1 156 ? 7.635 -16.011 13.200 1.00 49.75 156 TYR A C 1
ATOM 1305 O O . TYR A 1 156 ? 8.635 -15.735 12.537 1.00 49.75 156 TYR A O 1
ATOM 1313 N N . ASP A 1 157 ? 6.456 -16.344 12.677 1.00 51.97 157 ASP A N 1
ATOM 1314 C CA . ASP A 1 157 ? 6.099 -16.536 11.265 1.00 51.97 157 ASP A CA 1
ATOM 1315 C C . ASP A 1 157 ? 5.798 -15.204 10.552 1.00 51.97 157 ASP A C 1
ATOM 1317 O O . ASP A 1 157 ? 4.786 -15.059 9.867 1.00 51.97 157 ASP A O 1
ATOM 1321 N N . MET A 1 158 ? 6.609 -14.164 10.760 1.00 60.91 158 MET A N 1
ATOM 1322 C CA . MET A 1 158 ? 6.206 -12.833 10.302 1.00 60.91 158 MET A CA 1
ATOM 1323 C C . MET A 1 158 ? 6.596 -12.599 8.840 1.00 60.91 158 MET A C 1
ATOM 1325 O O . MET A 1 158 ? 7.687 -12.120 8.536 1.00 60.91 158 MET A O 1
ATOM 1329 N N . ILE A 1 159 ? 5.668 -12.918 7.937 1.00 70.88 159 ILE A N 1
ATOM 1330 C CA . ILE A 1 159 ? 5.692 -12.409 6.562 1.00 70.88 159 ILE A CA 1
ATOM 1331 C C . ILE A 1 159 ? 5.712 -10.879 6.629 1.00 70.88 159 ILE A C 1
ATOM 1333 O O . ILE A 1 159 ? 4.952 -10.301 7.418 1.00 70.88 159 ILE A O 1
ATOM 1337 N N . PRO A 1 160 ? 6.553 -10.203 5.826 1.00 73.69 160 PRO A N 1
ATOM 1338 C CA . PRO A 1 160 ? 6.559 -8.750 5.774 1.00 73.69 160 PRO A CA 1
ATOM 1339 C C . PRO A 1 160 ? 5.142 -8.212 5.550 1.00 73.69 160 PRO A C 1
ATOM 1341 O O . PRO A 1 160 ? 4.482 -8.584 4.582 1.00 73.69 160 PRO A O 1
ATOM 1344 N N . SER A 1 161 ? 4.674 -7.322 6.429 1.00 72.12 161 SER A N 1
ATOM 1345 C CA . SER A 1 161 ? 3.332 -6.726 6.328 1.00 72.12 161 SER A CA 1
ATOM 1346 C C . SER A 1 161 ? 3.092 -6.051 4.978 1.00 72.12 161 SER A C 1
ATOM 1348 O O . SER A 1 161 ? 1.983 -6.092 4.465 1.00 72.12 161 SER A O 1
ATOM 1350 N N . THR A 1 162 ? 4.154 -5.522 4.365 1.00 74.62 162 THR A N 1
ATOM 1351 C CA . THR A 1 162 ? 4.142 -4.943 3.016 1.00 74.62 162 THR A CA 1
ATOM 1352 C C . THR A 1 162 ? 3.830 -5.946 1.918 1.00 74.62 162 THR A C 1
ATOM 1354 O O . THR A 1 162 ? 3.434 -5.540 0.846 1.00 74.62 162 THR A O 1
ATOM 1357 N N . LEU A 1 163 ? 4.082 -7.237 2.131 1.00 81.75 163 LEU A N 1
ATOM 1358 C CA . LEU A 1 163 ? 3.717 -8.271 1.172 1.00 81.75 163 LEU A CA 1
ATOM 1359 C C . LEU A 1 163 ? 2.280 -8.732 1.427 1.00 81.75 163 LEU A C 1
ATOM 1361 O O . LEU A 1 163 ? 1.536 -8.943 0.481 1.00 81.75 163 LEU A O 1
ATOM 1365 N N . ILE A 1 164 ? 1.878 -8.819 2.702 1.00 81.06 164 ILE A N 1
ATOM 1366 C CA . ILE A 1 164 ? 0.505 -9.143 3.117 1.00 81.06 164 ILE A CA 1
ATOM 1367 C C . ILE A 1 164 ? -0.493 -8.117 2.574 1.00 81.06 164 ILE A C 1
ATOM 1369 O O . ILE A 1 164 ? -1.563 -8.513 2.118 1.00 81.06 164 ILE A O 1
ATOM 1373 N N . SER A 1 165 ? -0.159 -6.825 2.623 1.00 80.19 165 SER A N 1
ATOM 1374 C CA . SER A 1 165 ? -1.041 -5.745 2.171 1.00 80.19 165 SER A CA 1
ATOM 1375 C C . SER A 1 165 ? -1.400 -5.846 0.689 1.00 80.19 165 SER A C 1
ATOM 1377 O O . SER A 1 165 ? -2.522 -5.531 0.307 1.00 80.19 165 SER A O 1
ATOM 1379 N N . GLU A 1 166 ? -0.486 -6.365 -0.131 1.00 82.12 166 GLU A N 1
ATOM 1380 C CA . GLU A 1 166 ? -0.620 -6.434 -1.593 1.00 82.12 166 GLU A CA 1
ATOM 1381 C C . GLU A 1 166 ? -1.350 -7.668 -2.107 1.00 82.12 166 GLU A C 1
ATOM 1383 O O . GLU A 1 166 ? -1.638 -7.783 -3.296 1.00 82.12 166 GLU A O 1
ATOM 1388 N N . ILE A 1 167 ? -1.653 -8.616 -1.228 1.00 84.19 167 ILE A N 1
ATOM 1389 C CA . ILE A 1 167 ? -2.369 -9.820 -1.624 1.00 84.19 167 ILE A CA 1
ATOM 1390 C C . ILE A 1 167 ? -3.794 -9.437 -2.013 1.00 84.19 167 ILE A C 1
ATOM 1392 O O . ILE A 1 167 ? -4.551 -8.905 -1.203 1.00 84.19 167 ILE A O 1
ATOM 1396 N N . SER A 1 168 ? -4.147 -9.713 -3.264 1.00 81.94 168 SER A N 1
ATOM 1397 C CA . SER A 1 168 ? -5.404 -9.253 -3.855 1.00 81.94 168 SER A CA 1
ATOM 1398 C C . SER A 1 168 ? -6.586 -10.176 -3.560 1.00 81.94 168 SER A C 1
ATOM 1400 O O . SER A 1 168 ? -7.739 -9.753 -3.602 1.00 81.94 168 SER A O 1
ATOM 1402 N N . SER A 1 169 ? -6.316 -11.446 -3.248 1.00 81.25 169 SER A N 1
ATOM 1403 C CA . SER A 1 169 ? -7.351 -12.450 -3.021 1.00 81.25 169 SER A CA 1
ATOM 1404 C C . SER A 1 169 ? -6.909 -13.528 -2.031 1.00 81.25 169 SER A C 1
ATOM 1406 O O . SER A 1 169 ? -5.722 -13.750 -1.793 1.00 81.25 169 SER A O 1
ATOM 1408 N N . LEU A 1 170 ? -7.876 -14.252 -1.462 1.00 78.06 170 LEU A N 1
ATOM 1409 C CA . LEU A 1 170 ? -7.570 -15.460 -0.689 1.00 78.06 170 LEU A CA 1
ATOM 1410 C C . LEU A 1 170 ? -7.025 -16.598 -1.563 1.00 78.06 170 LEU A C 1
ATOM 1412 O O . LEU A 1 170 ? -6.342 -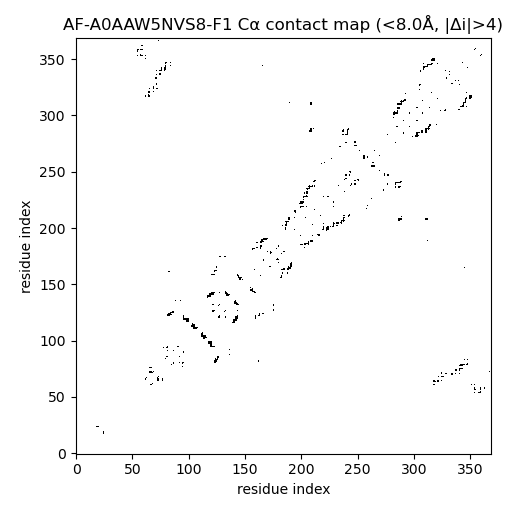17.481 -1.045 1.00 78.06 170 LEU A O 1
ATOM 1416 N N . ASP A 1 171 ? -7.319 -16.602 -2.863 1.00 79.00 171 ASP A N 1
ATOM 1417 C CA . ASP A 1 171 ? -6.803 -17.625 -3.771 1.00 79.00 171 ASP A CA 1
ATOM 1418 C C . ASP A 1 171 ? -5.308 -17.423 -4.040 1.00 79.00 171 ASP A C 1
ATOM 1420 O O . ASP A 1 171 ? -4.564 -18.402 -4.000 1.00 79.00 171 ASP A O 1
ATOM 1424 N N . ASP A 1 172 ? -4.835 -16.171 -4.124 1.00 77.56 172 ASP A N 1
ATOM 1425 C CA . ASP A 1 172 ? -3.399 -15.851 -4.142 1.00 77.56 172 ASP A CA 1
ATOM 1426 C C . ASP A 1 172 ? -2.674 -16.493 -2.938 1.00 77.56 172 ASP A C 1
ATOM 1428 O O . ASP A 1 172 ? -1.598 -17.071 -3.087 1.00 77.56 172 ASP A O 1
ATOM 1432 N N . LEU A 1 173 ? -3.263 -16.460 -1.733 1.00 75.81 173 LEU A N 1
ATOM 1433 C CA . LEU A 1 173 ? -2.671 -17.105 -0.547 1.00 75.81 173 LEU A CA 1
ATOM 1434 C C . LEU A 1 173 ? -2.578 -18.621 -0.686 1.00 75.81 173 LEU A C 1
ATOM 1436 O O . LEU A 1 173 ? -1.586 -19.224 -0.265 1.00 75.81 173 LEU A O 1
ATOM 1440 N N . ARG A 1 174 ? -3.618 -19.242 -1.252 1.00 76.06 174 ARG A N 1
ATOM 1441 C CA . ARG A 1 174 ? -3.676 -20.693 -1.456 1.00 76.06 174 ARG A CA 1
ATOM 1442 C C . ARG A 1 174 ? -2.638 -21.141 -2.473 1.00 76.06 174 ARG A C 1
ATOM 1444 O O . ARG A 1 174 ? -1.925 -22.107 -2.207 1.00 76.06 174 ARG A O 1
ATOM 1451 N N . GLU A 1 175 ? -2.518 -20.424 -3.587 1.00 78.31 175 GLU A N 1
ATOM 1452 C CA . GLU A 1 175 ? -1.490 -20.664 -4.606 1.00 78.31 175 GLU A CA 1
ATOM 1453 C C . GLU A 1 175 ? -0.089 -20.537 -4.017 1.00 78.31 175 GLU A C 1
ATOM 1455 O O . GLU A 1 175 ? 0.771 -21.399 -4.220 1.00 78.31 175 GLU A O 1
ATOM 1460 N N . LEU A 1 176 ? 0.109 -19.507 -3.196 1.00 75.81 176 LEU A N 1
ATOM 1461 C CA . LEU A 1 176 ? 1.358 -19.289 -2.493 1.00 75.81 176 LEU A CA 1
ATOM 1462 C C . LEU A 1 176 ? 1.581 -20.275 -1.349 1.00 75.81 176 LEU A C 1
ATOM 1464 O O . LEU A 1 176 ? 2.666 -20.244 -0.789 1.00 75.81 176 LEU A O 1
ATOM 1468 N N . LYS A 1 177 ? 0.633 -21.165 -1.016 1.00 74.25 177 LYS A N 1
ATOM 1469 C CA . LYS A 1 177 ? 0.693 -22.129 0.103 1.00 74.25 177 LYS A CA 1
ATOM 1470 C C . LYS A 1 177 ? 0.941 -21.465 1.461 1.00 74.25 177 LYS A C 1
ATOM 1472 O O . LYS A 1 177 ? 1.703 -21.979 2.282 1.00 74.25 177 LYS A O 1
ATOM 1477 N N . MET A 1 178 ? 0.330 -20.307 1.687 1.00 71.62 178 MET A N 1
ATOM 1478 C CA . MET A 1 178 ? 0.452 -19.542 2.928 1.00 71.62 178 MET A CA 1
ATOM 1479 C C . MET A 1 178 ? -0.834 -19.698 3.758 1.00 71.62 178 MET A C 1
ATOM 1481 O O . MET A 1 178 ? -1.937 -19.581 3.228 1.00 71.62 178 MET A O 1
ATOM 1485 N N . ASP A 1 179 ? -0.715 -19.987 5.059 1.00 64.88 179 ASP A N 1
ATOM 1486 C CA . ASP A 1 179 ? -1.873 -20.178 5.951 1.00 64.88 179 ASP A CA 1
ATOM 1487 C C . ASP A 1 179 ? -2.418 -18.832 6.445 1.00 64.88 179 ASP A C 1
ATOM 1489 O O . ASP A 1 179 ? -1.788 -18.171 7.266 1.00 64.88 179 ASP A O 1
ATOM 1493 N N . SER A 1 180 ? -3.621 -18.450 6.010 1.00 58.12 180 SER A N 1
ATOM 1494 C CA . SER A 1 180 ? -4.257 -17.172 6.357 1.00 58.12 180 SER A CA 1
ATOM 1495 C C . SER A 1 180 ? -4.412 -16.913 7.861 1.00 58.12 180 SER A C 1
ATOM 1497 O O . SER A 1 180 ? -4.543 -15.756 8.242 1.00 58.12 180 SER A O 1
ATOM 1499 N N . ARG A 1 181 ? -4.403 -17.947 8.719 1.00 54.97 181 ARG A N 1
ATOM 1500 C CA . ARG A 1 181 ? -4.487 -17.794 10.189 1.00 54.97 181 ARG A CA 1
ATOM 1501 C C . ARG A 1 181 ? -3.138 -17.508 10.852 1.00 54.97 181 ARG A C 1
ATOM 1503 O O . ARG A 1 181 ? -3.108 -17.050 11.988 1.00 54.97 181 ARG A O 1
ATOM 1510 N N . GLN A 1 182 ? -2.036 -17.805 10.167 1.00 54.16 182 GLN A N 1
ATOM 1511 C CA . GLN A 1 182 ? -0.668 -17.509 10.621 1.00 54.16 182 GLN A CA 1
ATOM 1512 C C . GLN A 1 182 ? -0.191 -16.139 10.123 1.00 54.16 182 GLN A C 1
ATOM 1514 O O . GLN A 1 182 ? 0.806 -15.595 10.591 1.00 54.16 182 GLN A O 1
ATOM 1519 N N . ILE A 1 183 ? -0.931 -15.569 9.178 1.00 60.25 183 ILE A N 1
ATOM 1520 C CA . ILE A 1 183 ? -0.643 -14.309 8.515 1.00 60.25 183 ILE A CA 1
ATOM 1521 C C . ILE A 1 183 ? -1.496 -13.252 9.200 1.00 60.25 183 ILE A C 1
ATOM 1523 O O . ILE A 1 183 ? -2.701 -13.439 9.342 1.00 60.25 183 ILE A O 1
ATOM 1527 N N . ARG A 1 184 ? -0.907 -12.113 9.576 1.00 74.06 184 ARG A N 1
ATOM 1528 C CA . ARG A 1 184 ? -1.639 -10.912 10.029 1.00 74.06 184 ARG A CA 1
ATOM 1529 C C . ARG A 1 184 ? -2.437 -10.260 8.878 1.00 74.06 184 ARG A C 1
ATOM 1531 O O . ARG A 1 184 ? -2.386 -9.052 8.675 1.00 74.06 184 ARG A O 1
ATOM 1538 N N . LEU A 1 185 ? -3.133 -11.076 8.084 1.00 81.19 185 LEU A N 1
ATOM 1539 C CA . LEU A 1 185 ? -3.873 -10.704 6.883 1.00 81.19 185 LEU A CA 1
ATOM 1540 C C . LEU A 1 185 ? -4.996 -9.740 7.231 1.00 81.19 185 LEU A C 1
ATOM 1542 O O . LEU A 1 185 ? -5.054 -8.650 6.680 1.00 81.19 185 LEU A O 1
ATOM 1546 N N . PHE A 1 186 ? -5.834 -10.120 8.192 1.00 82.19 186 PHE A N 1
ATOM 1547 C CA . PHE A 1 186 ? -6.961 -9.307 8.638 1.00 82.19 186 PHE A CA 1
ATOM 1548 C C . PHE A 1 186 ? -6.522 -7.958 9.213 1.00 82.19 186 PHE A C 1
ATOM 1550 O O . PHE A 1 186 ? -7.245 -6.986 9.055 1.00 82.19 186 PHE A O 1
ATOM 1557 N N . HIS A 1 187 ? -5.325 -7.883 9.798 1.00 83.44 187 HIS A N 1
ATOM 1558 C CA . HIS A 1 187 ? -4.771 -6.657 10.371 1.00 83.44 187 HIS A CA 1
ATOM 1559 C C . HIS A 1 187 ? -4.209 -5.684 9.320 1.00 83.44 187 HIS A C 1
ATOM 1561 O O . HIS A 1 187 ? -4.353 -4.476 9.466 1.00 83.44 187 HIS A O 1
ATOM 1567 N N . SER A 1 188 ? -3.519 -6.181 8.285 1.00 81.75 188 SER A N 1
ATOM 1568 C CA . SER A 1 188 ? -2.729 -5.326 7.375 1.00 81.75 188 SER A CA 1
ATOM 1569 C C . SER A 1 188 ? -3.211 -5.287 5.926 1.00 81.75 188 SER A C 1
ATOM 1571 O O . SER A 1 188 ? -2.693 -4.485 5.151 1.00 81.75 188 SER A O 1
ATOM 1573 N N . ASN A 1 189 ? -4.135 -6.159 5.523 1.00 85.94 189 ASN A N 1
ATOM 1574 C CA . ASN A 1 189 ? -4.609 -6.208 4.144 1.00 85.94 189 ASN A CA 1
ATOM 1575 C C . ASN A 1 189 ? -5.786 -5.256 3.924 1.00 85.94 189 ASN A C 1
ATOM 1577 O O . ASN A 1 189 ? -6.701 -5.199 4.735 1.00 85.94 189 ASN A O 1
ATOM 1581 N N . TYR A 1 190 ? -5.762 -4.525 2.816 1.00 83.56 190 TYR A N 1
ATOM 1582 C CA . TYR A 1 190 ? -6.817 -3.584 2.427 1.00 83.56 190 TYR A CA 1
ATOM 1583 C C . TYR A 1 190 ? -7.358 -3.839 1.013 1.00 83.56 190 TYR A C 1
ATOM 1585 O O . TYR A 1 190 ? -8.245 -3.126 0.553 1.00 83.56 190 TYR A O 1
ATOM 1593 N N . ASN A 1 191 ? -6.824 -4.846 0.316 1.00 84.06 191 ASN A N 1
ATOM 1594 C CA . ASN A 1 191 ? -7.240 -5.215 -1.037 1.00 84.06 191 ASN A CA 1
ATOM 1595 C C . ASN A 1 191 ? -8.344 -6.282 -1.029 1.00 84.06 191 ASN A C 1
ATOM 1597 O O . ASN A 1 191 ? -9.163 -6.338 -1.943 1.00 84.06 191 ASN A O 1
ATOM 1601 N N . ILE A 1 192 ? -8.379 -7.123 0.006 1.00 85.88 192 ILE A N 1
ATOM 1602 C CA . ILE A 1 192 ? -9.402 -8.145 0.198 1.00 85.88 192 ILE A CA 1
ATOM 1603 C C . ILE A 1 192 ? -10.655 -7.500 0.779 1.00 85.88 192 ILE A C 1
ATOM 1605 O O . ILE A 1 192 ? -10.627 -6.844 1.819 1.00 85.88 192 ILE A O 1
ATOM 1609 N N . ASP A 1 193 ? -11.784 -7.768 0.134 1.00 86.94 193 ASP A N 1
ATOM 1610 C CA . ASP A 1 193 ? -13.088 -7.410 0.666 1.00 86.94 193 ASP A CA 1
ATOM 1611 C C . ASP A 1 193 ? -13.530 -8.402 1.757 1.00 86.94 193 ASP A C 1
ATOM 1613 O O . ASP A 1 193 ? -14.025 -9.500 1.477 1.00 86.94 193 ASP A O 1
ATOM 1617 N N . PHE A 1 194 ? -13.363 -8.005 3.021 1.00 88.44 194 PHE A N 1
ATOM 1618 C CA . PHE A 1 194 ? -13.702 -8.831 4.181 1.00 88.44 194 PHE A CA 1
ATOM 1619 C C . PHE A 1 194 ? -15.210 -9.085 4.367 1.00 88.44 194 PHE A C 1
ATOM 1621 O O . PHE A 1 194 ? -15.589 -10.032 5.072 1.00 88.44 194 PHE A O 1
ATOM 1628 N N . HIS A 1 195 ? -16.086 -8.338 3.683 1.00 88.69 195 HIS A N 1
ATOM 1629 C CA . HIS A 1 195 ? -17.533 -8.587 3.704 1.00 88.69 195 HIS A CA 1
ATOM 1630 C C . HIS A 1 195 ? -17.867 -9.954 3.095 1.00 88.69 195 HIS A C 1
ATOM 1632 O O . HIS A 1 195 ? -18.728 -10.669 3.611 1.00 88.69 195 HIS A O 1
ATOM 1638 N N . ASN A 1 196 ? -17.098 -10.385 2.091 1.00 85.75 196 ASN A N 1
ATOM 1639 C CA . ASN A 1 196 ? -17.329 -11.634 1.359 1.00 85.75 196 ASN A CA 1
ATOM 1640 C C . ASN A 1 196 ? -16.628 -12.858 1.972 1.00 85.75 196 ASN A C 1
ATOM 1642 O O . ASN A 1 196 ? -16.769 -13.977 1.480 1.00 85.75 196 ASN A O 1
ATOM 1646 N N . ILE A 1 197 ? -15.864 -12.675 3.051 1.00 85.44 197 ILE A N 1
ATOM 1647 C CA . ILE A 1 197 ? -15.081 -13.753 3.669 1.00 85.44 197 ILE A CA 1
ATOM 1648 C C . ILE A 1 197 ? -15.967 -14.562 4.629 1.00 85.44 197 ILE A C 1
ATOM 1650 O O . ILE A 1 197 ? -16.599 -13.955 5.482 1.00 85.44 197 ILE A O 1
ATOM 1654 N N . PRO A 1 198 ? -16.021 -15.906 4.575 1.00 84.75 198 PRO A N 1
ATOM 1655 C CA . PRO A 1 198 ? -16.978 -16.680 5.378 1.00 84.75 198 PRO A CA 1
ATOM 1656 C C . PRO A 1 198 ? -16.887 -16.487 6.896 1.00 84.75 198 PRO A C 1
ATOM 1658 O O . PRO A 1 198 ? -17.897 -16.611 7.576 1.00 84.75 198 PRO A O 1
ATOM 1661 N N . GLN A 1 199 ? -15.688 -16.221 7.418 1.00 84.19 199 GLN A N 1
ATOM 1662 C CA . GLN A 1 199 ? -15.451 -15.996 8.839 1.00 84.19 199 GLN A CA 1
ATOM 1663 C C . GLN A 1 199 ? -14.356 -14.944 9.022 1.00 84.19 199 GLN A C 1
ATOM 1665 O O . GLN A 1 199 ? -13.296 -15.047 8.396 1.00 84.19 199 GLN A O 1
ATOM 1670 N N . VAL A 1 200 ? -14.600 -13.962 9.887 1.00 86.12 200 VAL A N 1
ATOM 1671 C CA . VAL A 1 200 ? -13.618 -12.927 10.253 1.00 86.12 200 VAL A CA 1
ATOM 1672 C C . VAL A 1 200 ? 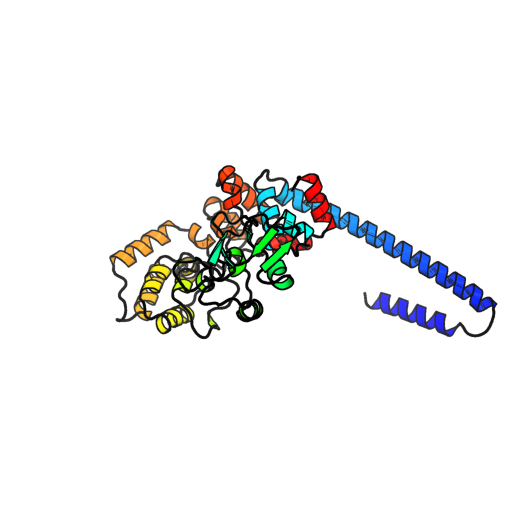-12.982 -13.207 11.621 1.00 86.12 200 VAL A C 1
ATOM 1674 O O . VAL A 1 200 ? -13.461 -14.043 12.387 1.00 86.12 200 VAL A O 1
ATOM 1677 N N . CYS A 1 201 ? -11.866 -12.540 11.928 1.00 84.50 201 CYS A N 1
ATOM 1678 C CA . CYS A 1 201 ? -11.184 -12.643 13.222 1.00 84.50 201 CYS A CA 1
ATOM 1679 C C . CYS A 1 201 ? -11.073 -11.281 13.926 1.00 84.50 201 CYS A C 1
ATOM 1681 O O . CYS A 1 201 ? -11.347 -10.241 13.328 1.00 84.50 201 CYS A O 1
ATOM 1683 N N . SER A 1 202 ? -10.655 -11.299 15.198 1.00 85.56 202 SER A N 1
ATOM 1684 C CA . SER A 1 202 ? -10.499 -10.098 16.034 1.00 85.56 202 SER A CA 1
ATOM 1685 C C . SER A 1 202 ? -9.572 -9.058 15.418 1.00 85.56 202 SER A C 1
ATOM 1687 O O . SER A 1 202 ? -9.882 -7.876 15.468 1.00 85.56 202 SER A O 1
ATOM 1689 N N . ASP A 1 203 ? -8.485 -9.502 14.788 1.00 86.69 203 ASP A N 1
ATOM 1690 C CA . ASP A 1 203 ? -7.423 -8.639 14.263 1.00 86.69 203 ASP A CA 1
ATOM 1691 C C . ASP A 1 203 ? -7.921 -7.687 13.162 1.00 86.69 203 ASP A C 1
ATOM 1693 O O . ASP A 1 203 ? -7.275 -6.682 12.874 1.00 86.69 203 ASP A O 1
ATOM 1697 N N . LEU A 1 204 ? -9.076 -7.983 12.549 1.00 90.25 204 LEU A N 1
ATOM 1698 C CA . LEU A 1 204 ? -9.720 -7.085 11.590 1.00 90.25 204 LEU A CA 1
ATOM 1699 C C . LEU A 1 204 ? -10.124 -5.754 12.238 1.00 90.25 204 LEU A C 1
ATOM 1701 O O . LEU A 1 204 ? -10.087 -4.718 11.582 1.00 90.25 204 LEU A O 1
ATOM 1705 N N . ALA A 1 205 ? -10.461 -5.760 13.530 1.00 92.44 205 ALA A N 1
ATOM 1706 C CA . ALA A 1 205 ? -10.804 -4.554 14.278 1.00 92.44 205 ALA A CA 1
ATOM 1707 C C . ALA A 1 205 ? -9.622 -3.590 14.457 1.00 92.44 205 ALA A C 1
ATOM 1709 O O . ALA A 1 205 ? -9.850 -2.405 14.672 1.00 92.44 205 ALA A O 1
ATOM 1710 N N . GLU A 1 206 ? -8.379 -4.054 14.304 1.00 91.44 206 GLU A N 1
ATOM 1711 C CA . GLU A 1 206 ? -7.183 -3.199 14.303 1.00 91.44 206 GLU A CA 1
ATOM 1712 C C . GLU A 1 206 ? -6.868 -2.607 12.916 1.00 91.44 206 GLU A C 1
ATOM 1714 O O . GLU A 1 206 ? -5.988 -1.757 12.787 1.00 91.44 206 GLU A O 1
ATOM 1719 N N . ASN A 1 207 ? -7.541 -3.060 11.855 1.00 92.25 207 ASN A N 1
ATOM 1720 C CA . ASN A 1 207 ? -7.202 -2.670 10.493 1.00 92.25 207 ASN A CA 1
ATOM 1721 C C . ASN A 1 207 ? -7.727 -1.268 10.159 1.00 92.25 207 ASN A C 1
ATOM 1723 O O . ASN A 1 207 ? -8.930 -1.041 10.006 1.00 92.25 207 ASN A O 1
ATOM 1727 N N . GLU A 1 208 ? -6.804 -0.321 10.017 1.00 92.94 208 GLU A N 1
ATOM 1728 C CA . GLU A 1 208 ? -7.107 1.099 9.810 1.00 92.94 208 GLU A CA 1
ATOM 1729 C C . GLU A 1 208 ? -7.617 1.427 8.394 1.00 92.94 208 GLU A C 1
ATOM 1731 O O . GLU A 1 208 ? -8.124 2.522 8.169 1.00 92.94 208 GLU A O 1
ATOM 1736 N N . PHE A 1 209 ? -7.500 0.511 7.427 1.00 92.25 209 PHE A N 1
ATOM 1737 C CA . PHE A 1 209 ? -7.856 0.766 6.022 1.00 92.25 209 PHE A CA 1
ATOM 1738 C C . PHE A 1 209 ? -8.921 -0.187 5.478 1.00 92.25 209 PHE A C 1
ATOM 1740 O O . PHE A 1 209 ? -9.215 -0.181 4.281 1.00 92.25 209 PHE A O 1
ATOM 1747 N N . THR A 1 210 ? -9.539 -0.985 6.345 1.00 91.69 210 THR A N 1
ATOM 1748 C CA . THR A 1 210 ? -10.749 -1.731 5.993 1.00 91.69 210 THR A CA 1
ATOM 1749 C C . THR A 1 210 ? -11.886 -0.763 5.664 1.00 91.69 210 THR A C 1
ATOM 1751 O O . THR A 1 210 ? -11.999 0.307 6.264 1.00 91.69 210 THR A O 1
ATOM 1754 N N . LYS A 1 211 ? -12.729 -1.124 4.692 1.00 91.94 211 LYS A N 1
ATOM 1755 C CA . LYS A 1 211 ? -13.981 -0.405 4.436 1.00 91.94 211 LYS A CA 1
ATOM 1756 C C . LYS A 1 211 ? -14.971 -0.772 5.531 1.00 91.94 211 LYS A C 1
ATOM 1758 O O . LYS A 1 211 ? -15.354 -1.933 5.633 1.00 91.94 211 LYS A O 1
ATOM 1763 N N . TRP A 1 212 ? -15.321 0.198 6.361 1.00 94.06 212 TRP A N 1
ATOM 1764 C CA . TRP A 1 212 ? -16.165 -0.010 7.527 1.00 94.06 212 TRP A CA 1
ATOM 1765 C C . TRP A 1 212 ? -17.626 0.270 7.198 1.00 94.06 212 TRP A C 1
ATOM 1767 O O . TRP A 1 212 ? -17.967 1.326 6.669 1.00 94.06 212 TRP A O 1
ATOM 1777 N N . ASP A 1 213 ? -18.488 -0.662 7.583 1.00 94.56 213 ASP A N 1
ATOM 1778 C CA . ASP A 1 213 ? -19.926 -0.471 7.682 1.00 94.56 213 ASP A CA 1
ATOM 1779 C C . ASP A 1 213 ? -20.482 -1.244 8.891 1.00 94.56 213 ASP A C 1
ATOM 1781 O O . ASP A 1 213 ? -19.766 -1.968 9.594 1.00 94.56 213 ASP A O 1
ATOM 1785 N N . TRP A 1 214 ? -21.769 -1.059 9.181 1.00 95.31 214 TRP A N 1
ATOM 1786 C CA . TRP A 1 214 ? -22.405 -1.732 10.315 1.00 95.31 214 TRP A CA 1
ATOM 1787 C C . TRP A 1 214 ? -22.609 -3.236 10.092 1.00 95.31 214 TRP A C 1
ATOM 1789 O O . TRP A 1 214 ? -22.704 -3.976 11.076 1.00 95.31 214 TRP A O 1
ATOM 1799 N N . ASP A 1 215 ? -22.634 -3.701 8.842 1.00 95.00 215 ASP A N 1
ATOM 1800 C CA . ASP A 1 215 ? -22.776 -5.121 8.517 1.00 95.00 215 ASP A CA 1
ATOM 1801 C C . ASP A 1 215 ? -21.486 -5.873 8.874 1.00 95.00 215 ASP A C 1
ATOM 1803 O O . ASP A 1 215 ? -21.533 -6.924 9.520 1.00 95.00 215 ASP A O 1
ATOM 1807 N N . LEU A 1 216 ? -20.321 -5.297 8.570 1.00 94.50 216 LEU A N 1
ATOM 1808 C CA . LEU A 1 216 ? -19.020 -5.841 8.943 1.00 94.50 216 LEU A CA 1
ATOM 1809 C C . LEU A 1 216 ? -18.806 -5.832 10.457 1.00 94.50 216 LEU A C 1
ATOM 1811 O O . LEU A 1 216 ? -18.332 -6.824 11.011 1.00 94.50 216 LEU A O 1
ATOM 1815 N N . VAL A 1 217 ? -19.199 -4.759 11.149 1.00 95.06 217 VAL A N 1
ATOM 1816 C CA . VAL A 1 217 ? -19.141 -4.706 12.623 1.00 95.06 217 VAL A CA 1
ATOM 1817 C C . VAL A 1 217 ? -20.037 -5.787 13.238 1.00 95.06 217 VAL A C 1
ATOM 1819 O O . VAL A 1 217 ? -19.609 -6.507 14.144 1.00 95.06 217 VAL A O 1
ATOM 1822 N N . SER A 1 218 ? -21.256 -5.958 12.715 1.00 93.38 218 SER A N 1
ATOM 1823 C CA . SER A 1 218 ? -22.178 -7.019 13.147 1.00 93.38 218 SER A CA 1
ATOM 1824 C C . SER A 1 218 ? -21.584 -8.409 12.927 1.00 93.38 218 SER A C 1
ATOM 1826 O O . SER A 1 218 ? -21.705 -9.286 13.783 1.00 93.38 218 SER A O 1
ATOM 1828 N N . LYS A 1 219 ? -20.900 -8.603 11.798 1.00 92.94 219 LYS A N 1
ATOM 1829 C CA . LYS A 1 219 ? -20.220 -9.851 11.458 1.00 92.94 219 LYS A CA 1
ATOM 1830 C C . LYS A 1 219 ? -19.059 -10.157 12.403 1.00 92.94 219 LYS A C 1
ATOM 1832 O O . LYS A 1 219 ? -18.981 -11.275 12.902 1.00 92.94 219 LYS A O 1
ATOM 1837 N N . ILE A 1 220 ? -18.212 -9.172 12.720 1.00 91.94 220 ILE A N 1
ATOM 1838 C CA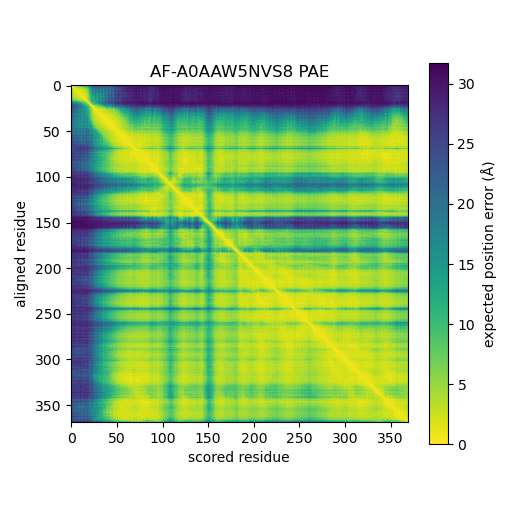 . ILE A 1 220 ? -17.134 -9.330 13.713 1.00 91.94 220 ILE A CA 1
ATOM 1839 C C . ILE A 1 220 ? -17.722 -9.734 15.067 1.00 91.94 220 ILE A C 1
ATOM 1841 O O . ILE A 1 220 ? -17.259 -10.709 15.658 1.00 91.94 220 ILE A O 1
ATOM 1845 N N . LYS A 1 221 ? -18.781 -9.052 15.524 1.00 91.56 221 LYS A N 1
ATOM 1846 C CA . LYS A 1 221 ? -19.484 -9.408 16.765 1.00 91.56 221 LYS A CA 1
ATOM 1847 C C . LYS A 1 221 ? -20.009 -10.850 16.745 1.00 91.56 221 LYS A C 1
ATOM 1849 O O . LYS A 1 221 ? -19.945 -11.531 17.763 1.00 91.56 221 LYS A O 1
ATOM 1854 N N . GLY A 1 222 ? -20.554 -11.306 15.617 1.00 89.38 222 GLY A N 1
ATOM 1855 C CA . GLY A 1 222 ? -21.085 -12.665 15.470 1.00 89.38 222 GLY A CA 1
ATOM 1856 C C . GLY A 1 222 ? -20.006 -13.754 15.458 1.00 89.38 222 GLY A C 1
ATOM 1857 O O . GLY A 1 222 ? -20.192 -14.813 16.061 1.00 89.38 222 GLY A O 1
ATOM 1858 N N . ASP A 1 223 ? -18.875 -13.490 14.803 1.00 87.44 223 ASP A N 1
ATOM 1859 C CA . ASP A 1 223 ? -17.808 -14.474 14.594 1.00 87.44 223 ASP A CA 1
ATOM 1860 C C . ASP A 1 223 ? -16.802 -14.536 15.756 1.00 87.44 223 ASP A C 1
ATOM 1862 O O . ASP A 1 223 ? -16.247 -15.603 16.055 1.00 87.44 223 ASP A O 1
ATOM 1866 N N . VAL A 1 224 ? -16.551 -13.407 16.427 1.00 84.94 224 VAL A N 1
ATOM 1867 C CA . VAL A 1 224 ? -15.496 -13.263 17.435 1.00 84.94 224 VAL A CA 1
ATOM 1868 C C . VAL A 1 224 ? -16.086 -13.296 18.843 1.00 84.94 224 VAL A C 1
ATOM 1870 O O . VAL A 1 224 ? -16.654 -12.330 19.335 1.00 84.94 224 VAL A O 1
ATOM 1873 N N . LYS A 1 225 ? -15.869 -14.414 19.544 1.00 79.88 225 LYS A N 1
ATOM 1874 C CA . LYS A 1 225 ? -16.401 -14.651 20.901 1.00 79.88 225 LYS A CA 1
ATOM 1875 C C . LYS A 1 225 ? -15.711 -13.864 22.028 1.00 79.88 225 LYS A C 1
ATOM 1877 O O . LYS A 1 225 ? -16.144 -13.950 23.174 1.00 79.88 225 LYS A O 1
ATOM 1882 N N . SER A 1 226 ? -14.589 -13.196 21.757 1.00 81.50 226 SER A N 1
ATOM 1883 C CA . SER A 1 226 ? -13.873 -12.390 22.757 1.00 81.50 226 SER A CA 1
ATOM 1884 C C . SER A 1 226 ? -14.318 -10.931 22.677 1.00 81.50 226 SER A C 1
ATOM 1886 O O . SER A 1 226 ? -14.765 -10.494 21.630 1.00 81.50 226 SER A O 1
ATOM 1888 N N . CYS A 1 227 ? -14.146 -10.147 23.743 1.00 79.62 227 CYS A N 1
ATOM 1889 C CA . CYS A 1 227 ? -14.377 -8.697 23.697 1.00 79.62 227 CYS A CA 1
ATOM 1890 C C . CYS A 1 227 ? -13.161 -7.893 23.204 1.00 79.62 227 CYS A C 1
ATOM 1892 O O . CYS A 1 227 ? -13.209 -6.667 23.185 1.00 79.62 227 CYS A O 1
ATOM 1894 N N . VAL A 1 228 ? -12.062 -8.560 22.829 1.00 85.69 228 VAL A N 1
ATOM 1895 C CA . VAL A 1 228 ? -10.800 -7.888 22.470 1.00 85.69 228 VAL A CA 1
ATOM 1896 C C . VAL A 1 228 ? -10.994 -6.986 21.251 1.00 85.69 228 VAL A C 1
ATOM 1898 O O . VAL A 1 228 ? -10.594 -5.828 21.288 1.00 85.69 228 VAL A O 1
ATOM 1901 N N . TRP A 1 229 ? -11.745 -7.464 20.253 1.00 91.25 229 TRP A N 1
ATOM 1902 C CA . TRP A 1 229 ? -12.046 -6.702 19.039 1.00 91.25 229 TRP A CA 1
ATOM 1903 C C . TRP A 1 229 ? -12.754 -5.372 19.321 1.00 91.25 229 TRP A C 1
ATOM 1905 O O . TRP A 1 229 ? -12.569 -4.422 18.570 1.00 91.25 229 TRP A O 1
ATOM 1915 N N . LEU A 1 230 ? -13.559 -5.273 20.389 1.00 94.12 230 LEU A N 1
ATOM 1916 C CA . LEU A 1 230 ? -14.257 -4.030 20.719 1.00 94.12 230 LEU A CA 1
ATOM 1917 C C . LEU A 1 230 ? -13.257 -2.964 21.162 1.00 94.12 230 LEU A C 1
ATOM 1919 O O . LEU A 1 230 ? -13.343 -1.820 20.726 1.00 94.12 230 LEU A O 1
ATOM 1923 N N . LYS A 1 231 ? -12.280 -3.347 21.990 1.00 92.62 231 LYS A N 1
ATOM 1924 C CA . LYS A 1 231 ? -11.207 -2.438 22.392 1.00 92.62 231 LYS A CA 1
ATOM 1925 C C . LYS A 1 231 ? -10.402 -1.987 21.177 1.00 92.62 231 LYS A C 1
ATOM 1927 O O . LYS A 1 231 ? -10.099 -0.804 21.068 1.00 92.62 231 LYS A O 1
ATOM 1932 N N . ASP A 1 232 ? -10.078 -2.901 20.273 1.00 94.25 232 ASP A N 1
ATOM 1933 C CA . ASP A 1 232 ? -9.317 -2.570 19.068 1.00 94.25 232 ASP A CA 1
ATOM 1934 C C . ASP A 1 232 ? -10.107 -1.618 18.160 1.00 94.25 232 ASP A C 1
ATOM 1936 O O . ASP A 1 232 ? -9.576 -0.595 17.732 1.00 94.25 232 ASP A O 1
ATOM 1940 N N . LEU A 1 233 ? -11.410 -1.865 17.984 1.00 95.38 233 LEU A N 1
ATOM 1941 C CA . LEU A 1 233 ? -12.299 -1.016 17.190 1.00 95.38 233 LEU A CA 1
ATOM 1942 C C . LEU A 1 233 ? -12.454 0.394 17.786 1.00 95.38 233 LEU A C 1
ATOM 1944 O O . LEU A 1 233 ? -12.423 1.378 17.051 1.00 95.38 233 LEU A O 1
ATOM 1948 N N . LEU A 1 234 ? -12.562 0.516 19.115 1.00 96.00 234 LEU A N 1
ATOM 1949 C CA . LEU A 1 234 ? -12.610 1.812 19.812 1.00 96.00 234 LEU A CA 1
ATOM 1950 C C . LEU A 1 234 ? -11.301 2.611 19.691 1.00 96.00 234 LEU A C 1
ATOM 1952 O O . LEU A 1 234 ? -11.292 3.819 19.924 1.00 96.00 234 LEU A O 1
ATOM 1956 N N . ASN A 1 235 ? -10.198 1.952 19.333 1.00 95.44 235 ASN A N 1
ATOM 1957 C CA . ASN A 1 235 ? -8.907 2.578 19.053 1.00 95.44 235 ASN A CA 1
ATOM 1958 C C . ASN A 1 235 ? -8.604 2.662 17.544 1.00 95.44 235 ASN A C 1
ATOM 1960 O O . ASN A 1 235 ? -7.509 3.082 17.167 1.00 95.44 235 ASN A O 1
ATOM 1964 N N . ASN A 1 236 ? -9.548 2.288 16.674 1.00 96.25 236 ASN A N 1
ATOM 1965 C CA . ASN A 1 236 ? -9.330 2.238 15.234 1.00 96.25 236 ASN A CA 1
ATOM 1966 C C . ASN A 1 236 ? -9.640 3.586 14.569 1.00 96.25 236 ASN A C 1
ATOM 1968 O O . ASN A 1 236 ? -10.795 3.977 14.381 1.00 96.25 236 ASN A O 1
ATOM 1972 N N . ASN A 1 237 ? -8.584 4.277 14.141 1.00 95.88 237 ASN A N 1
ATOM 1973 C CA . ASN A 1 237 ? -8.700 5.569 13.466 1.00 95.88 237 ASN A CA 1
ATOM 1974 C C . ASN A 1 237 ? -9.459 5.477 12.136 1.00 95.88 237 ASN A C 1
ATOM 1976 O O . ASN A 1 237 ? -10.229 6.374 11.816 1.00 95.88 237 ASN A O 1
ATOM 1980 N N . GLY A 1 238 ? -9.296 4.387 11.384 1.00 95.56 238 GLY A N 1
ATOM 1981 C CA . GLY A 1 238 ? -10.012 4.140 10.132 1.00 95.56 238 GLY A CA 1
ATOM 1982 C C . GLY A 1 238 ? -11.515 3.980 10.301 1.00 95.56 238 GLY A C 1
ATOM 1983 O O . GLY A 1 238 ? -12.284 4.510 9.499 1.00 95.56 238 GLY A O 1
ATOM 1984 N N . PHE A 1 239 ? -11.938 3.292 11.365 1.00 96.31 239 PHE A N 1
ATOM 1985 C CA . PHE A 1 239 ? -13.351 3.138 11.707 1.00 96.31 239 PHE A CA 1
ATOM 1986 C C . PHE A 1 239 ? -13.995 4.500 11.972 1.00 96.31 239 PHE A C 1
ATOM 1988 O O . PHE A 1 239 ? -14.996 4.841 11.342 1.00 96.31 239 PHE A O 1
ATOM 1995 N N . PHE A 1 240 ? -13.391 5.328 12.828 1.00 96.12 240 PHE A N 1
ATOM 1996 C CA . PHE A 1 240 ? -13.933 6.658 13.124 1.00 96.12 240 PHE A CA 1
ATOM 1997 C C . PHE A 1 240 ? -13.757 7.658 11.978 1.00 96.12 240 PHE A C 1
ATOM 1999 O O . PHE A 1 240 ? -14.621 8.510 11.788 1.00 96.12 240 PHE A O 1
ATOM 2006 N N . ALA A 1 241 ? -12.719 7.519 11.151 1.00 95.00 241 ALA A N 1
ATOM 2007 C CA . ALA A 1 241 ? -12.558 8.306 9.929 1.00 95.00 241 ALA A CA 1
ATOM 2008 C C . ALA A 1 241 ? -13.623 8.013 8.866 1.00 95.00 241 ALA A C 1
ATOM 2010 O O . ALA A 1 241 ? -13.749 8.784 7.921 1.00 95.00 241 ALA A O 1
ATOM 2011 N N . GLN A 1 242 ? -14.364 6.910 8.986 1.00 94.50 242 GLN A N 1
ATOM 2012 C CA . GLN A 1 242 ? -15.429 6.525 8.059 1.00 94.50 242 GLN A CA 1
ATOM 2013 C C . GLN A 1 242 ? -16.807 6.711 8.683 1.00 94.50 242 GLN A C 1
ATOM 2015 O O . GLN A 1 242 ? -17.657 7.419 8.146 1.00 94.50 242 GLN A O 1
ATOM 2020 N N . MET A 1 243 ? -17.014 6.100 9.844 1.00 94.12 243 MET A N 1
ATOM 2021 C CA . MET A 1 243 ? -18.310 6.044 10.513 1.00 94.12 243 MET A CA 1
ATOM 2022 C C . MET A 1 243 ? -18.568 7.290 11.366 1.00 94.12 243 MET A C 1
ATOM 2024 O O . MET A 1 243 ? -19.719 7.672 11.556 1.00 94.12 243 MET A O 1
ATOM 2028 N N . GLY A 1 244 ? -17.499 7.943 11.835 1.00 88.19 244 GLY A N 1
ATOM 2029 C CA . GLY A 1 244 ? -17.528 9.049 12.792 1.00 88.19 244 GLY A CA 1
ATOM 2030 C C . GLY A 1 244 ? -17.558 10.461 12.202 1.00 88.19 244 GLY A C 1
ATOM 2031 O O . GLY A 1 244 ? -17.685 11.405 12.976 1.00 88.19 244 GLY A O 1
ATOM 2032 N N . ILE A 1 245 ? -17.489 10.627 10.872 1.00 76.00 245 ILE A N 1
ATOM 2033 C CA . ILE A 1 245 ? -17.413 11.945 10.196 1.00 76.00 245 ILE A CA 1
ATOM 2034 C C . ILE A 1 245 ? -18.581 12.878 10.581 1.00 76.00 245 ILE A C 1
ATOM 2036 O O . ILE A 1 245 ? -18.401 14.091 10.640 1.00 76.00 245 ILE A O 1
ATOM 2040 N N . GLY A 1 246 ? -19.773 12.334 10.854 1.00 79.44 246 GLY A N 1
ATOM 2041 C CA . GLY A 1 246 ? -20.936 13.129 11.271 1.00 79.44 246 GLY A CA 1
ATOM 2042 C C . GLY A 1 246 ? -20.990 13.404 12.776 1.00 79.44 246 GLY A C 1
ATOM 2043 O O . GLY A 1 246 ? -21.267 14.525 13.194 1.00 79.44 246 GLY A O 1
ATOM 2044 N N . SER A 1 247 ? -20.752 12.375 13.592 1.00 91.75 247 SER A N 1
ATOM 2045 C CA . SER A 1 247 ? -20.759 12.469 15.053 1.00 91.75 247 SER A CA 1
ATOM 2046 C C . SER A 1 247 ? -20.148 11.212 15.673 1.00 91.75 247 SER A C 1
ATOM 2048 O O . SER A 1 247 ? -20.662 10.097 15.506 1.00 91.75 247 SER A O 1
ATOM 2050 N N . ILE A 1 248 ? -19.067 11.389 16.440 1.00 94.56 248 ILE A N 1
ATOM 2051 C CA . ILE A 1 248 ? -18.450 10.310 17.228 1.00 94.56 248 ILE A CA 1
ATOM 2052 C C . ILE A 1 248 ? -19.460 9.757 18.242 1.00 94.56 248 ILE A C 1
ATOM 2054 O O . ILE A 1 248 ? -19.592 8.543 18.390 1.00 94.56 248 ILE A O 1
ATOM 2058 N N . VAL A 1 249 ? -20.248 10.637 18.868 1.00 94.44 249 VAL A N 1
ATOM 2059 C CA . VAL A 1 249 ? -21.274 10.276 19.857 1.00 94.44 249 VAL A CA 1
ATOM 2060 C C . VAL A 1 249 ? -22.369 9.402 19.244 1.00 94.44 249 VAL A C 1
ATOM 2062 O O . VAL A 1 249 ? -22.735 8.372 19.814 1.00 94.44 249 VAL A O 1
ATOM 2065 N N . GLU A 1 250 ? -22.887 9.767 18.068 1.00 94.94 250 GLU A N 1
ATOM 2066 C CA . GLU A 1 250 ? -23.908 8.957 17.389 1.00 94.94 250 GLU A CA 1
ATOM 2067 C C . GLU A 1 250 ? -23.350 7.601 16.957 1.00 94.94 250 GLU A C 1
ATOM 2069 O O . GLU A 1 250 ? -24.038 6.584 17.059 1.00 94.94 250 GLU A O 1
ATOM 2074 N N . THR A 1 251 ? -22.092 7.572 16.514 1.00 96.06 251 THR A N 1
ATOM 2075 C CA . THR A 1 251 ? -21.397 6.339 16.129 1.00 96.06 251 THR A CA 1
ATOM 2076 C C . THR A 1 251 ? -21.257 5.399 17.321 1.00 96.06 251 THR A C 1
ATOM 2078 O O . THR A 1 251 ? -21.628 4.230 17.230 1.00 96.06 251 THR A O 1
ATOM 2081 N N . LEU A 1 252 ? -20.812 5.912 18.468 1.00 96.56 252 LEU A N 1
ATOM 2082 C CA . LEU A 1 252 ? -20.710 5.143 19.708 1.00 96.56 252 LEU A CA 1
ATOM 2083 C C . LEU A 1 252 ? -22.076 4.670 20.213 1.00 96.56 252 LEU A C 1
ATOM 2085 O O . LEU A 1 252 ? -22.207 3.530 20.650 1.00 96.56 252 LEU A O 1
ATOM 2089 N N . THR A 1 253 ? -23.111 5.501 20.086 1.00 94.62 253 THR A N 1
ATOM 2090 C CA . THR A 1 253 ? -24.485 5.126 20.453 1.00 94.62 253 THR A CA 1
ATOM 2091 C C . THR A 1 253 ? -24.989 3.970 19.587 1.00 94.62 253 THR A C 1
ATOM 2093 O O . THR A 1 253 ? -25.551 3.001 20.100 1.00 94.62 253 THR A O 1
ATOM 2096 N N . LYS A 1 254 ? -24.756 4.024 18.269 1.00 95.94 254 LYS A N 1
ATOM 2097 C CA . LYS A 1 254 ? -25.093 2.926 17.349 1.00 95.94 254 LYS A CA 1
ATOM 2098 C C . LYS A 1 254 ? -24.310 1.655 17.671 1.00 95.94 254 LYS A C 1
ATOM 2100 O O . LYS A 1 254 ? -24.909 0.582 17.700 1.00 95.94 254 LYS A O 1
ATOM 2105 N N . LEU A 1 255 ? -23.017 1.778 17.972 1.00 96.31 255 LEU A N 1
ATOM 2106 C CA . LEU A 1 255 ? -22.188 0.650 18.388 1.00 96.31 255 LEU A CA 1
ATOM 2107 C C . LEU A 1 255 ? -22.725 0.013 19.680 1.00 96.31 255 LEU A C 1
ATOM 2109 O O . LEU A 1 255 ? -22.930 -1.195 19.714 1.00 96.31 255 LEU A O 1
ATOM 2113 N N . GLN A 1 256 ? -23.051 0.807 20.705 1.00 95.19 256 GLN A N 1
ATOM 2114 C CA . GLN A 1 256 ? -23.639 0.303 21.951 1.00 95.19 256 GLN A CA 1
ATOM 2115 C C . GLN A 1 256 ? -24.988 -0.399 21.722 1.00 95.19 256 GLN A C 1
ATOM 2117 O O . GLN A 1 256 ? -25.239 -1.454 22.307 1.00 95.19 256 GLN A O 1
ATOM 2122 N N . ASN A 1 257 ? -25.842 0.135 20.844 1.00 94.62 257 ASN A N 1
ATOM 2123 C CA . ASN A 1 257 ? -27.112 -0.506 20.488 1.00 94.62 257 ASN A CA 1
ATOM 2124 C C . ASN A 1 257 ? -26.904 -1.867 19.806 1.00 94.62 257 ASN A C 1
ATOM 2126 O O . ASN A 1 257 ? -27.649 -2.808 20.074 1.00 94.62 257 ASN A O 1
ATOM 2130 N N . LEU A 1 258 ? -25.882 -1.984 18.955 1.00 94.19 258 LEU A N 1
ATOM 2131 C CA . LEU A 1 258 ? -25.506 -3.231 18.287 1.00 94.19 258 LEU A CA 1
ATOM 2132 C C . LEU A 1 258 ? -24.928 -4.264 19.269 1.00 94.19 258 LEU A C 1
ATOM 2134 O O . LEU A 1 258 ? -25.192 -5.461 19.137 1.00 94.19 258 LEU A O 1
ATOM 2138 N N . LEU A 1 259 ? -24.158 -3.819 20.267 1.00 91.75 259 LEU A N 1
ATOM 2139 C CA . LEU A 1 259 ? -23.622 -4.680 21.328 1.00 91.75 259 LEU A CA 1
ATOM 2140 C C . LEU A 1 259 ? -24.725 -5.220 22.254 1.00 91.75 259 LEU A C 1
ATOM 2142 O O . LEU A 1 259 ? -24.624 -6.346 22.748 1.00 91.75 259 LEU A O 1
ATOM 2146 N N . GLY A 1 260 ? -25.794 -4.447 22.463 1.00 89.06 260 GLY A N 1
ATOM 2147 C CA . GLY A 1 260 ? -26.893 -4.809 23.351 1.00 89.06 260 GLY A CA 1
ATOM 2148 C C . GLY A 1 260 ? -26.431 -4.946 24.805 1.00 89.06 260 GLY A C 1
ATOM 2149 O O . GLY A 1 260 ? -25.642 -4.144 25.292 1.00 89.06 260 GLY A O 1
ATOM 2150 N N . MET A 1 261 ? -26.924 -5.973 25.502 1.00 85.94 261 MET A N 1
ATOM 2151 C CA . MET A 1 261 ? -26.553 -6.255 26.901 1.00 85.94 261 MET A CA 1
ATOM 2152 C C . MET A 1 261 ? -25.314 -7.154 27.030 1.00 85.94 261 MET A C 1
ATOM 2154 O O . MET A 1 261 ? -24.891 -7.453 28.143 1.00 85.94 261 MET A O 1
ATOM 2158 N N . GLU A 1 262 ? -24.768 -7.632 25.910 1.00 84.88 262 GLU A N 1
ATOM 2159 C CA . GLU A 1 262 ? -23.633 -8.561 25.894 1.00 84.88 262 GLU A CA 1
ATOM 2160 C C . GLU A 1 262 ? -22.333 -7.860 26.302 1.00 84.88 262 GLU A C 1
ATOM 2162 O O . GLU A 1 262 ? -21.533 -8.414 27.055 1.00 84.88 262 GLU A O 1
ATOM 2167 N N . TYR A 1 263 ? -22.170 -6.612 25.856 1.00 86.25 263 TYR A N 1
ATOM 2168 C CA . TYR A 1 263 ? -21.039 -5.757 26.184 1.00 86.25 263 TYR A CA 1
ATOM 2169 C C . TYR A 1 263 ? -21.514 -4.330 26.445 1.00 86.25 263 TYR A C 1
ATOM 2171 O O . TYR A 1 263 ? -22.360 -3.795 25.727 1.00 86.25 263 TYR A O 1
ATOM 2179 N N . VAL A 1 264 ? -20.937 -3.704 27.467 1.00 90.12 264 VAL A N 1
ATOM 2180 C CA . VAL A 1 264 ? -21.221 -2.318 27.839 1.00 90.12 264 VAL A CA 1
ATOM 2181 C C . VAL A 1 264 ? -19.941 -1.515 27.672 1.00 90.12 264 VAL A C 1
ATOM 2183 O O . VAL A 1 264 ? -18.935 -1.828 28.307 1.00 90.12 264 VAL A O 1
ATOM 2186 N N . ILE A 1 265 ? -19.986 -0.495 26.818 1.00 91.38 265 ILE A N 1
ATOM 2187 C CA . ILE A 1 265 ? -18.950 0.531 26.730 1.00 91.38 265 ILE A CA 1
ATOM 2188 C C . ILE A 1 265 ? -19.161 1.449 27.933 1.00 91.38 265 ILE A C 1
ATOM 2190 O O . ILE A 1 265 ? -20.251 1.997 28.118 1.00 91.38 265 ILE A O 1
ATOM 2194 N N . THR A 1 266 ? -18.157 1.567 28.799 1.00 91.75 266 THR A N 1
ATOM 2195 C CA . THR A 1 266 ? -18.307 2.371 30.015 1.00 91.75 266 THR A CA 1
ATOM 2196 C C . THR A 1 266 ? -18.371 3.860 29.674 1.00 91.75 266 THR A C 1
ATOM 2198 O O . THR A 1 266 ? -17.907 4.288 28.619 1.00 91.75 266 THR A O 1
ATOM 2201 N N . GLN A 1 267 ? -18.934 4.678 30.569 1.00 92.69 267 GLN A N 1
ATOM 2202 C CA . GLN A 1 267 ? -18.974 6.126 30.347 1.00 92.69 267 GLN A CA 1
ATOM 2203 C C . GLN A 1 267 ? -17.567 6.735 30.255 1.00 92.69 267 GLN A C 1
ATOM 2205 O O . GLN A 1 267 ? -17.366 7.686 29.503 1.00 92.69 267 GLN A O 1
ATOM 2210 N N . ASP A 1 268 ? -16.604 6.173 30.985 1.00 94.50 268 ASP A N 1
ATOM 2211 C CA . ASP A 1 268 ? -15.210 6.608 30.937 1.00 94.50 268 ASP A CA 1
ATOM 2212 C C . ASP A 1 268 ? -14.592 6.298 29.567 1.00 94.50 268 ASP A C 1
ATOM 2214 O O . ASP A 1 268 ? -14.018 7.196 28.954 1.00 94.50 268 ASP A O 1
ATOM 2218 N N . ASP A 1 269 ? -14.808 5.086 29.034 1.00 92.94 269 ASP A N 1
ATOM 2219 C CA . ASP A 1 269 ? -14.363 4.723 27.680 1.00 92.94 269 ASP A CA 1
ATOM 2220 C C . ASP A 1 269 ? -15.014 5.626 26.619 1.00 92.94 269 ASP A C 1
ATOM 2222 O O . ASP A 1 269 ? -14.345 6.091 25.699 1.00 92.94 269 ASP A O 1
ATOM 2226 N N . LEU A 1 270 ? -16.319 5.908 26.743 1.00 93.75 270 LEU A N 1
ATOM 2227 C CA . LEU A 1 270 ? -17.029 6.805 25.824 1.00 93.75 270 LEU A CA 1
ATOM 2228 C C . LEU A 1 270 ? -16.397 8.199 25.811 1.00 93.75 270 LEU A C 1
ATOM 2230 O O . LEU A 1 270 ? -16.099 8.726 24.740 1.00 93.75 270 LEU A O 1
ATOM 2234 N N . ASN A 1 271 ? -16.184 8.782 26.992 1.00 95.50 271 ASN A N 1
ATOM 2235 C CA . ASN A 1 271 ? -15.597 10.111 27.126 1.00 95.50 271 ASN A CA 1
ATOM 2236 C C . ASN A 1 271 ? -14.171 10.148 26.558 1.00 95.50 271 ASN A C 1
ATOM 2238 O O . ASN A 1 271 ? -13.840 11.079 25.827 1.00 95.50 271 ASN A O 1
ATOM 2242 N N . GLU A 1 272 ? -13.357 9.123 26.837 1.00 96.69 272 GLU A N 1
ATOM 2243 C CA . GLU A 1 272 ? -11.991 9.018 26.315 1.00 96.69 272 GLU A CA 1
ATOM 2244 C C . GLU A 1 272 ? -11.975 8.957 24.780 1.00 96.69 272 GLU A C 1
ATOM 2246 O O . GLU A 1 272 ? -11.196 9.656 24.129 1.00 96.69 272 GLU A O 1
ATOM 2251 N N . VAL A 1 273 ? -12.846 8.136 24.188 1.00 96.31 273 VAL A N 1
ATOM 2252 C CA . VAL A 1 273 ? -12.935 7.969 22.732 1.00 96.31 273 VAL A CA 1
ATOM 2253 C C . VAL A 1 273 ? -13.400 9.264 22.063 1.00 96.31 273 VAL A C 1
ATOM 2255 O O . VAL A 1 273 ? -12.798 9.686 21.074 1.00 96.31 273 VAL A O 1
ATOM 2258 N N . ILE A 1 274 ? -14.427 9.921 22.610 1.00 95.56 274 ILE A N 1
ATOM 2259 C CA . ILE A 1 274 ? -14.925 11.208 22.102 1.00 95.56 274 ILE A CA 1
ATOM 2260 C C . ILE A 1 274 ? -13.811 12.256 22.144 1.00 95.56 274 ILE A C 1
ATOM 2262 O O . ILE A 1 274 ? -13.474 12.819 21.103 1.00 95.56 274 ILE A O 1
ATOM 2266 N N . GLU A 1 275 ? -13.185 12.459 23.307 1.00 95.81 275 GLU A N 1
ATOM 2267 C CA . GLU A 1 275 ? -12.122 13.455 23.475 1.00 95.81 275 GLU A CA 1
ATOM 2268 C C . GLU A 1 275 ? -10.966 13.206 22.498 1.00 95.81 275 GLU A C 1
ATOM 2270 O O . GLU A 1 275 ? -10.475 14.133 21.846 1.00 95.81 275 GLU A O 1
ATOM 2275 N N . ARG A 1 276 ? -10.543 11.945 22.353 1.00 95.69 276 ARG A N 1
ATOM 2276 C CA . ARG A 1 276 ? -9.441 11.569 21.467 1.00 95.69 276 ARG A CA 1
ATOM 2277 C C . ARG A 1 276 ? -9.729 11.929 20.013 1.00 95.69 276 ARG A C 1
ATOM 2279 O O . ARG A 1 276 ? -8.890 12.569 19.376 1.00 95.69 276 ARG A O 1
ATOM 2286 N N . TYR A 1 277 ? -10.878 11.514 19.482 1.00 95.19 277 TYR A N 1
ATOM 2287 C CA . TYR A 1 277 ? -11.186 11.685 18.062 1.00 95.19 277 TYR A CA 1
ATOM 2288 C C . TYR A 1 277 ? -11.605 13.112 17.708 1.00 95.19 277 TYR A C 1
ATOM 2290 O O . TYR A 1 277 ? -11.223 13.597 16.643 1.00 95.19 277 TYR A O 1
ATOM 2298 N N . GLU A 1 278 ? -12.275 13.831 18.611 1.00 92.19 278 GLU A N 1
ATOM 2299 C CA . GLU A 1 278 ? -12.529 15.265 18.434 1.00 92.19 278 GLU A CA 1
ATOM 2300 C C . GLU A 1 278 ? -11.219 16.062 18.401 1.00 92.19 278 GLU A C 1
ATOM 2302 O O . GLU A 1 278 ? -11.029 16.919 17.537 1.00 92.19 278 GLU A O 1
ATOM 2307 N N . LYS A 1 279 ? -10.260 15.727 19.275 1.00 93.56 279 LYS A N 1
ATOM 2308 C CA . LYS A 1 279 ? -8.936 16.365 19.303 1.00 93.56 279 LYS A CA 1
ATOM 2309 C C . LYS A 1 279 ? -8.093 16.074 18.060 1.00 93.56 279 LYS A C 1
ATOM 2311 O O . LYS A 1 279 ? -7.253 16.897 17.696 1.00 93.56 279 LYS A O 1
ATOM 2316 N N . MET A 1 280 ? -8.274 14.921 17.411 1.00 92.62 280 MET A N 1
ATOM 2317 C CA . MET A 1 280 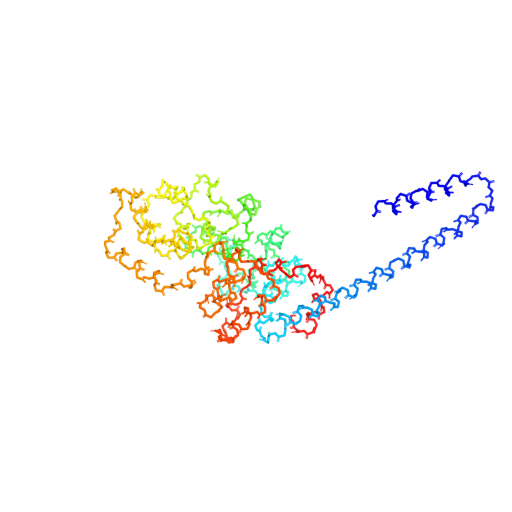? -7.577 14.619 16.155 1.00 92.62 280 MET A CA 1
ATOM 2318 C C . MET A 1 280 ? -8.008 15.556 15.019 1.00 92.62 280 MET A C 1
ATOM 2320 O O . MET A 1 280 ? -7.171 15.903 14.182 1.00 92.62 280 MET A O 1
ATOM 2324 N N . GLY A 1 281 ? -9.275 15.982 14.988 1.00 89.81 281 GLY A N 1
ATOM 2325 C CA . GLY A 1 281 ? -9.797 16.893 13.968 1.00 89.81 281 GLY A CA 1
ATOM 2326 C C . GLY A 1 281 ? -9.471 16.424 12.545 1.00 89.81 281 GLY A C 1
ATOM 2327 O O . GLY A 1 281 ? -9.652 15.254 12.202 1.00 89.81 281 GLY A O 1
ATOM 2328 N N . SER A 1 282 ? -8.918 17.322 11.724 1.00 90.25 282 SER A N 1
ATOM 2329 C CA . SER A 1 282 ? -8.572 17.043 10.323 1.00 90.25 282 SER A CA 1
ATOM 2330 C C . SER A 1 282 ? -7.591 15.875 10.142 1.00 90.25 282 SER A C 1
ATOM 2332 O O . SER A 1 282 ? -7.635 15.204 9.114 1.00 90.25 282 SER A O 1
ATOM 2334 N N . ARG A 1 283 ? -6.750 15.549 11.141 1.00 93.50 283 ARG A N 1
ATOM 2335 C CA . ARG A 1 283 ? -5.801 14.415 11.059 1.00 93.50 283 ARG A CA 1
ATOM 2336 C C . ARG A 1 283 ? -6.486 13.083 10.831 1.00 93.50 283 ARG A C 1
ATOM 2338 O O . ARG A 1 283 ? -5.912 12.223 10.164 1.00 93.50 283 ARG A O 1
ATOM 2345 N N . LEU A 1 284 ? -7.695 12.916 11.364 1.00 93.81 284 LEU A N 1
ATOM 2346 C CA . LEU A 1 284 ? -8.467 11.684 11.238 1.00 93.81 284 LEU A CA 1
ATOM 2347 C C . LEU A 1 284 ? -8.763 11.347 9.768 1.00 93.81 284 LEU A C 1
ATOM 2349 O O . LEU A 1 284 ? -8.745 10.179 9.387 1.00 93.81 284 LEU A O 1
ATOM 2353 N N . TYR A 1 285 ? -8.917 12.357 8.909 1.00 93.81 285 TYR A N 1
ATOM 2354 C CA . TYR A 1 285 ? -9.173 12.156 7.482 1.00 93.81 285 TYR A CA 1
ATOM 2355 C C . TYR A 1 285 ? -8.005 11.502 6.738 1.00 93.81 285 TYR A C 1
ATOM 2357 O O . TYR A 1 285 ? -8.226 10.925 5.677 1.00 93.81 285 TYR A O 1
ATOM 2365 N N . SER A 1 286 ? -6.796 11.473 7.315 1.00 95.19 286 SER A N 1
ATOM 2366 C CA . SER A 1 286 ? -5.657 10.726 6.753 1.00 95.19 286 SER A CA 1
ATOM 2367 C C . SER A 1 286 ? -5.960 9.229 6.580 1.00 95.19 286 SER A C 1
ATOM 2369 O O . SER A 1 286 ? -5.347 8.571 5.741 1.00 95.19 286 SER A O 1
ATOM 2371 N N . TYR A 1 287 ? -6.925 8.700 7.342 1.00 95.06 287 TYR A N 1
ATOM 2372 C CA . TYR A 1 287 ? -7.392 7.312 7.287 1.00 95.06 287 TYR A CA 1
ATOM 2373 C C . TYR A 1 287 ? -8.648 7.117 6.422 1.00 95.06 287 TYR A C 1
ATOM 2375 O O . TYR A 1 287 ? -9.126 5.995 6.267 1.00 95.06 287 TYR A O 1
ATOM 2383 N N . SER A 1 288 ? -9.218 8.194 5.876 1.00 92.88 288 SER A N 1
ATOM 2384 C CA . SER A 1 288 ? -10.486 8.127 5.152 1.00 92.88 288 SER A CA 1
ATOM 2385 C C . SER A 1 288 ? -10.311 7.477 3.771 1.00 92.88 288 SER A C 1
ATOM 2387 O O . SER A 1 288 ? -9.365 7.814 3.054 1.00 92.88 288 SER A O 1
ATOM 2389 N N . PRO A 1 289 ? -11.235 6.592 3.350 1.00 91.88 289 PRO A N 1
ATOM 2390 C CA . PRO A 1 289 ? -11.269 6.044 1.999 1.00 91.88 289 PRO A CA 1
ATOM 2391 C C . PRO A 1 289 ? -11.810 7.030 0.958 1.00 91.88 289 PRO A C 1
ATOM 2393 O O . PRO A 1 289 ? -11.675 6.787 -0.235 1.00 91.88 289 PRO A O 1
ATOM 2396 N N . ASN A 1 290 ? -12.427 8.131 1.396 1.00 89.69 290 ASN A N 1
ATOM 2397 C CA . ASN A 1 290 ? -13.055 9.126 0.524 1.00 89.69 290 ASN A CA 1
ATOM 2398 C C . ASN A 1 290 ? -12.248 10.432 0.458 1.00 89.69 290 ASN A C 1
ATOM 2400 O O . ASN A 1 290 ? -12.786 11.471 0.075 1.00 89.69 290 ASN A O 1
ATOM 2404 N N . ILE A 1 291 ? -10.979 10.411 0.877 1.00 92.75 291 ILE A N 1
ATOM 2405 C CA . ILE A 1 291 ? -10.134 11.603 0.868 1.00 92.75 291 ILE A CA 1
ATOM 2406 C C . ILE A 1 291 ? -9.775 12.002 -0.571 1.00 92.75 291 ILE A C 1
ATOM 2408 O O . ILE A 1 291 ? -9.267 11.189 -1.344 1.00 92.75 291 ILE A O 1
ATOM 2412 N N . SER A 1 292 ? -10.040 13.258 -0.938 1.00 94.00 292 SER A N 1
ATOM 2413 C CA . SER A 1 292 ? -9.709 13.791 -2.265 1.00 94.00 292 SER A CA 1
ATOM 2414 C C . SER A 1 292 ? -8.342 14.477 -2.276 1.00 94.00 292 SER A C 1
ATOM 2416 O O . SER A 1 292 ? -7.836 14.910 -1.236 1.00 94.00 292 SER A O 1
ATOM 2418 N N . LYS A 1 293 ? -7.748 14.621 -3.466 1.00 94.31 293 LYS A N 1
ATOM 2419 C CA . LYS A 1 293 ? -6.487 15.356 -3.640 1.00 94.31 293 LYS A CA 1
ATOM 2420 C C . LYS A 1 293 ? -6.626 16.813 -3.188 1.00 94.31 293 LYS A C 1
ATOM 2422 O O . LYS A 1 293 ? -5.736 17.330 -2.518 1.00 94.31 293 LYS A O 1
ATOM 2427 N N . GLU A 1 294 ? -7.739 17.460 -3.523 1.00 95.12 294 GLU A N 1
ATOM 2428 C CA . GLU A 1 294 ? -8.023 18.855 -3.168 1.00 95.12 294 GLU A CA 1
ATOM 2429 C C . GLU A 1 294 ? -8.033 19.034 -1.651 1.00 95.12 294 GLU A C 1
ATOM 2431 O O . GLU A 1 294 ? -7.363 19.928 -1.139 1.00 95.12 294 GLU A O 1
ATOM 2436 N N . PHE A 1 295 ? -8.700 18.124 -0.933 1.00 95.31 295 PHE A N 1
ATOM 2437 C CA . PHE A 1 295 ? -8.723 18.131 0.526 1.00 95.31 295 PHE A CA 1
ATOM 2438 C C . PHE A 1 295 ? -7.319 17.951 1.121 1.00 95.31 295 PHE A C 1
ATOM 2440 O O . PHE A 1 295 ? -6.954 18.645 2.069 1.00 95.31 295 PHE A O 1
ATOM 2447 N N . ILE A 1 296 ? -6.501 17.052 0.553 1.00 96.62 296 ILE A N 1
ATOM 2448 C CA . ILE A 1 296 ? -5.116 16.853 1.013 1.00 96.62 296 ILE A CA 1
ATOM 2449 C C . ILE A 1 296 ? -4.290 18.130 0.843 1.00 96.62 296 ILE A C 1
ATOM 2451 O O . ILE A 1 296 ? -3.504 18.469 1.724 1.00 96.62 296 ILE A O 1
ATOM 2455 N N . ILE A 1 297 ? -4.462 18.842 -0.272 1.00 94.88 297 ILE A N 1
ATOM 2456 C CA . ILE A 1 297 ? -3.740 20.089 -0.545 1.00 94.88 297 ILE A CA 1
ATOM 2457 C C . ILE A 1 297 ? -4.198 21.211 0.394 1.00 94.88 297 ILE A C 1
ATOM 2459 O O . ILE A 1 297 ? -3.351 21.942 0.915 1.00 94.88 297 ILE A O 1
ATOM 2463 N N . GLU A 1 298 ? -5.508 21.333 0.623 1.00 95.56 298 GLU A N 1
ATOM 2464 C CA . GLU A 1 298 ? -6.106 22.338 1.509 1.00 95.56 298 GLU A CA 1
ATOM 2465 C C . GLU A 1 298 ? -5.662 22.149 2.968 1.00 95.56 298 GLU A C 1
ATOM 2467 O O . GLU A 1 298 ? -5.268 23.111 3.623 1.00 95.56 298 GLU A O 1
ATOM 2472 N N . HIS A 1 299 ? -5.631 20.903 3.451 1.00 95.25 299 HIS A N 1
ATOM 2473 C CA . HIS A 1 299 ? -5.309 20.556 4.841 1.00 95.25 299 HIS A CA 1
ATOM 2474 C C . HIS A 1 299 ? -3.904 19.956 5.021 1.00 95.25 299 HIS A C 1
ATOM 2476 O O . HIS A 1 299 ? -3.631 19.235 5.984 1.00 95.25 299 HIS A O 1
ATOM 2482 N N . GLN A 1 300 ? -2.983 20.259 4.105 1.00 93.56 300 GLN A N 1
ATOM 2483 C CA . GLN A 1 300 ? -1.652 19.645 4.033 1.00 93.56 300 GLN A CA 1
ATOM 2484 C C . GLN A 1 300 ? -0.773 19.811 5.283 1.00 93.56 300 GLN A C 1
ATOM 2486 O O . GLN A 1 300 ? 0.202 19.077 5.439 1.00 93.56 300 GLN A O 1
ATOM 2491 N N . ASP A 1 301 ? -1.039 20.807 6.126 1.00 92.81 301 ASP A N 1
ATOM 2492 C CA . ASP A 1 301 ? -0.274 21.056 7.355 1.00 92.81 301 ASP A CA 1
ATOM 2493 C C . ASP A 1 301 ? -0.867 20.342 8.573 1.00 92.81 301 ASP A C 1
ATOM 2495 O O . ASP A 1 301 ? -0.157 20.094 9.550 1.00 92.81 301 ASP A O 1
ATOM 2499 N N . ASP A 1 302 ? -2.139 19.955 8.491 1.00 93.12 302 ASP A N 1
ATOM 2500 C CA . ASP A 1 302 ? -2.829 19.264 9.571 1.00 93.12 302 ASP A CA 1
ATOM 2501 C C . ASP A 1 302 ? -2.721 17.749 9.431 1.00 93.12 302 ASP A C 1
ATOM 2503 O O . ASP A 1 302 ? -2.604 17.070 10.448 1.00 93.12 302 ASP A O 1
ATOM 2507 N N . LEU A 1 303 ? -2.748 17.224 8.200 1.00 95.50 303 LEU A N 1
ATOM 2508 C CA . LEU A 1 303 ? -2.795 15.789 7.908 1.00 95.50 303 LEU A CA 1
ATOM 2509 C C . LEU A 1 303 ? -1.525 15.023 8.305 1.00 95.50 303 LEU A C 1
ATOM 2511 O O . LEU A 1 303 ? -0.405 15.537 8.278 1.00 95.50 303 LEU A O 1
ATOM 2515 N N . ASP A 1 304 ? -1.704 13.739 8.620 1.00 94.19 304 ASP A N 1
ATOM 2516 C CA . ASP A 1 304 ? -0.604 12.822 8.905 1.00 94.19 304 ASP A CA 1
ATOM 2517 C C . ASP A 1 304 ? -0.091 12.193 7.602 1.00 94.19 304 ASP A C 1
ATOM 2519 O O . ASP A 1 304 ? -0.644 11.225 7.073 1.00 94.19 304 ASP A O 1
ATOM 2523 N N . TRP A 1 305 ? 1.006 12.743 7.083 1.00 93.88 305 TRP A N 1
ATOM 2524 C CA . TRP A 1 305 ? 1.627 12.290 5.837 1.00 93.88 305 TRP A CA 1
ATOM 2525 C C . TRP A 1 305 ? 2.165 10.857 5.889 1.00 93.88 305 TRP A C 1
ATOM 2527 O O . TRP A 1 305 ? 2.190 10.179 4.860 1.00 93.88 305 TRP A O 1
ATOM 2537 N N . LEU A 1 306 ? 2.573 10.365 7.063 1.00 92.25 306 LEU A N 1
ATOM 2538 C CA . LEU A 1 306 ? 3.061 8.992 7.202 1.00 92.25 306 LEU A CA 1
ATOM 2539 C C . LEU A 1 306 ? 1.910 7.987 7.158 1.00 92.25 306 LEU A C 1
ATOM 2541 O O . LEU A 1 306 ? 2.089 6.875 6.652 1.00 92.25 306 LEU A O 1
ATOM 2545 N N . VAL A 1 307 ? 0.735 8.378 7.654 1.00 93.00 307 VAL A N 1
ATOM 2546 C CA . VAL A 1 307 ? -0.515 7.630 7.478 1.00 93.00 307 VAL A CA 1
ATOM 2547 C C . VAL A 1 307 ? -0.985 7.705 6.030 1.00 93.00 307 VAL A C 1
ATOM 2549 O O . VAL A 1 307 ? -1.244 6.655 5.447 1.00 93.00 307 VAL A O 1
ATOM 2552 N N . LEU A 1 308 ? -1.023 8.898 5.423 1.00 94.31 308 LEU A N 1
ATOM 2553 C CA . LEU A 1 308 ? -1.449 9.076 4.029 1.00 94.31 308 LEU A CA 1
ATOM 2554 C C . LEU A 1 308 ? -0.657 8.191 3.069 1.00 94.31 308 LEU A C 1
ATOM 2556 O O . LEU A 1 308 ? -1.249 7.580 2.186 1.00 94.31 308 LEU A O 1
ATOM 2560 N N . GLN A 1 309 ? 0.663 8.056 3.259 1.00 92.75 309 GLN A N 1
ATOM 2561 C CA . GLN A 1 309 ? 1.470 7.173 2.410 1.00 92.75 309 GLN A CA 1
ATOM 2562 C C . GLN A 1 309 ? 0.962 5.721 2.431 1.00 92.75 309 GLN A C 1
ATOM 2564 O O . GLN A 1 309 ? 1.117 5.016 1.440 1.00 92.75 309 GLN A O 1
ATOM 2569 N N . ARG A 1 310 ? 0.426 5.259 3.571 1.00 90.06 310 ARG A N 1
ATOM 2570 C CA . ARG A 1 310 ? -0.069 3.890 3.780 1.00 90.06 310 ARG A CA 1
ATOM 2571 C C . ARG A 1 310 ? -1.529 3.737 3.363 1.00 90.06 310 ARG A C 1
ATOM 2573 O O . ARG A 1 310 ? -1.965 2.607 3.180 1.00 90.06 310 ARG A O 1
ATOM 2580 N N . ASN A 1 311 ? -2.259 4.842 3.228 1.00 92.25 311 ASN A N 1
ATOM 2581 C CA . ASN A 1 311 ? -3.659 4.833 2.845 1.00 92.25 311 ASN A CA 1
ATOM 2582 C C . ASN A 1 311 ? -3.787 4.430 1.359 1.00 92.25 311 ASN A C 1
ATOM 2584 O O . ASN A 1 311 ? -3.331 5.170 0.480 1.00 92.25 311 ASN A O 1
ATOM 2588 N N . PRO A 1 312 ? -4.405 3.273 1.057 1.00 89.38 312 PRO A N 1
ATOM 2589 C CA . PRO A 1 312 ? -4.506 2.752 -0.306 1.00 89.38 312 PRO A CA 1
ATOM 2590 C C . PRO A 1 312 ? -5.513 3.513 -1.176 1.00 89.38 312 PRO A C 1
ATOM 2592 O O . PRO A 1 312 ? -5.519 3.340 -2.391 1.00 89.38 312 PRO A O 1
ATOM 2595 N N . TYR A 1 313 ? -6.366 4.340 -0.571 1.00 91.06 313 TYR A N 1
ATOM 2596 C CA . TYR A 1 313 ? -7.428 5.069 -1.261 1.00 91.06 313 TYR A CA 1
ATOM 2597 C C . TYR A 1 313 ? -6.981 6.437 -1.779 1.00 91.06 313 TYR A C 1
ATOM 2599 O O . TYR A 1 313 ? -7.700 7.071 -2.550 1.00 91.06 313 TYR A O 1
ATOM 2607 N N . VAL A 1 314 ? -5.791 6.897 -1.383 1.00 94.19 314 VAL A N 1
ATOM 2608 C CA . VAL A 1 314 ? -5.235 8.159 -1.871 1.00 94.19 314 VAL A CA 1
ATOM 2609 C C . VAL A 1 314 ? -4.879 8.023 -3.349 1.00 94.19 314 VAL A C 1
ATOM 2611 O O . VAL A 1 314 ? -4.091 7.164 -3.748 1.00 94.19 314 VAL A O 1
ATOM 2614 N N . GLN A 1 315 ? -5.430 8.921 -4.161 1.00 93.25 315 GLN A N 1
ATOM 2615 C CA . GLN A 1 315 ? -5.091 9.042 -5.574 1.00 93.25 315 GLN A CA 1
ATOM 2616 C C . GLN A 1 315 ? -3.773 9.805 -5.720 1.00 93.25 315 GLN A C 1
ATOM 2618 O O . GLN A 1 315 ? -3.743 11.034 -5.769 1.00 93.25 315 GLN A O 1
ATOM 2623 N N . TRP A 1 316 ? -2.669 9.061 -5.734 1.00 95.50 316 TRP A N 1
ATOM 2624 C CA . TRP A 1 316 ? -1.338 9.627 -5.917 1.00 95.50 316 TRP A CA 1
ATOM 2625 C C . TRP A 1 316 ? -1.098 10.032 -7.371 1.00 95.50 316 TRP A C 1
ATOM 2627 O O . TRP A 1 316 ? -1.423 9.300 -8.302 1.00 95.50 316 TRP A O 1
ATOM 2637 N N . ASP A 1 317 ? -0.452 11.178 -7.547 1.00 95.06 317 ASP A N 1
ATOM 2638 C CA . ASP A 1 317 ? 0.184 11.600 -8.787 1.00 95.06 317 ASP A CA 1
ATOM 2639 C C . ASP A 1 317 ? 1.573 12.183 -8.482 1.00 95.06 317 ASP A C 1
ATOM 2641 O O . ASP A 1 317 ? 1.982 12.291 -7.321 1.00 95.06 317 ASP A O 1
ATOM 2645 N N . LEU A 1 318 ? 2.326 12.544 -9.523 1.00 94.50 318 LEU A N 1
ATOM 2646 C CA . LEU A 1 318 ? 3.683 13.075 -9.364 1.00 94.50 318 LEU A CA 1
ATOM 2647 C C . LEU A 1 318 ? 3.732 14.340 -8.492 1.00 94.50 318 LEU A C 1
ATOM 2649 O O . LEU A 1 318 ? 4.679 14.523 -7.727 1.00 94.50 318 LEU A O 1
ATOM 2653 N N . GLU A 1 319 ? 2.718 15.202 -8.578 1.00 94.62 319 GLU A N 1
ATOM 2654 C CA . GLU A 1 319 ? 2.647 16.428 -7.785 1.00 94.62 319 GLU A CA 1
ATOM 2655 C C . GLU A 1 319 ? 2.457 16.107 -6.301 1.00 94.62 319 GLU A C 1
ATOM 2657 O O . GLU A 1 319 ? 3.207 16.601 -5.456 1.00 94.62 319 GLU A O 1
ATOM 2662 N N . LEU A 1 320 ? 1.505 15.231 -5.980 1.00 96.50 320 LEU A N 1
ATOM 2663 C CA . LEU A 1 320 ? 1.223 14.848 -4.605 1.00 96.50 320 LEU A CA 1
ATOM 2664 C C . LEU A 1 320 ? 2.389 14.067 -3.984 1.00 96.50 320 LEU A C 1
ATOM 2666 O O . LEU A 1 320 ? 2.728 14.306 -2.824 1.00 96.50 320 LEU A O 1
ATOM 2670 N N . ILE A 1 321 ? 3.059 13.200 -4.756 1.00 96.69 321 ILE A N 1
ATOM 2671 C CA . ILE A 1 321 ? 4.294 12.523 -4.324 1.00 96.69 321 ILE A CA 1
ATOM 2672 C C . ILE A 1 321 ? 5.381 13.554 -3.995 1.00 96.69 321 ILE A C 1
ATOM 2674 O O . ILE A 1 321 ? 6.048 13.434 -2.966 1.00 96.69 321 ILE A O 1
ATOM 2678 N N . ASN A 1 322 ? 5.547 14.591 -4.821 1.00 95.19 322 ASN A N 1
ATOM 2679 C CA . ASN A 1 322 ? 6.534 15.636 -4.557 1.00 95.19 322 ASN A CA 1
ATOM 2680 C C . ASN A 1 322 ? 6.217 16.426 -3.276 1.00 95.19 322 ASN A C 1
ATOM 2682 O O . ASN A 1 322 ? 7.114 16.682 -2.470 1.00 95.19 322 ASN A O 1
ATOM 2686 N N . ILE A 1 323 ? 4.943 16.763 -3.042 1.00 95.00 323 ILE A N 1
ATOM 2687 C CA . ILE A 1 323 ? 4.505 17.399 -1.789 1.00 95.00 323 ILE A CA 1
ATOM 2688 C C . ILE A 1 323 ? 4.802 16.480 -0.596 1.00 95.00 323 ILE A C 1
ATOM 2690 O O . ILE A 1 323 ? 5.394 16.933 0.386 1.00 95.00 323 ILE A O 1
ATOM 2694 N N . PHE A 1 324 ? 4.461 15.192 -0.692 1.00 95.50 324 PHE A N 1
ATOM 2695 C CA . PHE A 1 324 ? 4.739 14.199 0.348 1.00 95.50 324 PHE A CA 1
ATOM 2696 C C . PHE A 1 324 ? 6.228 14.125 0.693 1.00 95.50 324 PHE A C 1
ATOM 2698 O O . PHE A 1 324 ? 6.580 14.176 1.873 1.00 95.50 324 PHE A O 1
ATOM 2705 N N . LEU A 1 325 ? 7.106 14.058 -0.312 1.00 95.19 325 LEU A N 1
ATOM 2706 C CA . LEU A 1 325 ? 8.555 14.030 -0.105 1.00 95.19 325 LEU A CA 1
ATOM 2707 C C . LEU A 1 325 ? 9.034 15.280 0.639 1.00 95.19 325 LEU A C 1
ATOM 2709 O O . LEU A 1 325 ? 9.727 15.162 1.647 1.00 95.19 325 LEU A O 1
ATOM 2713 N N . ARG A 1 326 ? 8.583 16.470 0.226 1.00 92.69 326 ARG A N 1
ATOM 2714 C CA . ARG A 1 326 ? 8.926 17.738 0.893 1.00 92.69 326 ARG A CA 1
ATOM 2715 C C . ARG A 1 326 ? 8.454 17.804 2.340 1.00 92.69 326 ARG A C 1
ATOM 2717 O O . ARG A 1 326 ? 9.134 18.395 3.179 1.00 92.69 326 ARG A O 1
ATOM 2724 N N . LYS A 1 327 ? 7.282 17.240 2.642 1.00 92.81 327 LYS A N 1
ATOM 2725 C CA . LYS A 1 327 ? 6.757 17.163 4.013 1.00 92.81 327 LYS A CA 1
ATOM 2726 C C . LYS A 1 327 ? 7.563 16.163 4.836 1.00 92.81 327 LYS A C 1
ATOM 2728 O O . LYS A 1 327 ? 8.008 16.508 5.926 1.00 92.81 327 LYS A O 1
ATOM 2733 N N . CYS A 1 328 ? 7.844 14.978 4.300 1.00 90.75 328 CYS A N 1
ATOM 2734 C CA . CYS A 1 328 ? 8.652 13.967 4.982 1.00 90.75 328 CYS A CA 1
ATOM 2735 C C . CYS A 1 328 ? 10.068 14.454 5.287 1.00 90.75 328 CYS A C 1
ATOM 2737 O O . CYS A 1 328 ? 10.534 14.242 6.401 1.00 90.75 328 CYS A O 1
ATOM 2739 N N . SER A 1 329 ? 10.709 15.178 4.366 1.00 89.12 329 SER A N 1
ATOM 2740 C CA . SER A 1 329 ? 12.030 15.779 4.591 1.00 89.12 329 SER A CA 1
ATOM 2741 C C . SER A 1 329 ? 12.065 16.769 5.760 1.00 89.12 329 SER A C 1
ATOM 2743 O O . SER A 1 329 ? 13.123 17.004 6.333 1.00 89.12 329 SER A O 1
ATOM 2745 N N . LYS A 1 330 ? 10.917 17.349 6.135 1.00 89.62 330 LYS A N 1
ATOM 2746 C CA . LYS A 1 330 ? 10.790 18.238 7.301 1.00 89.62 330 LYS A CA 1
ATOM 2747 C C . LYS A 1 330 ? 10.393 17.496 8.577 1.00 89.62 330 LYS A C 1
ATOM 2749 O O . LYS A 1 330 ? 10.762 17.929 9.663 1.00 89.62 330 LYS A O 1
ATOM 2754 N N . LEU A 1 331 ? 9.598 16.434 8.449 1.00 86.94 331 LEU A N 1
ATOM 2755 C CA . LEU A 1 331 ? 9.002 15.707 9.574 1.00 86.94 331 LEU A CA 1
ATOM 2756 C C . LEU A 1 331 ? 9.898 14.586 10.109 1.00 86.94 331 LEU A C 1
ATOM 2758 O O . LEU A 1 331 ? 9.830 14.270 11.294 1.00 86.94 331 LEU A O 1
ATOM 2762 N N . VAL A 1 332 ? 10.703 13.965 9.245 1.00 88.94 332 VAL A N 1
ATOM 2763 C CA . VAL A 1 332 ? 11.459 12.753 9.562 1.00 88.94 332 VAL A CA 1
ATOM 2764 C C . VAL A 1 332 ? 12.959 13.043 9.501 1.00 88.94 332 VAL A C 1
ATOM 2766 O O . VAL A 1 332 ? 13.457 13.426 8.442 1.00 88.94 332 VAL A O 1
ATOM 2769 N N . PRO A 1 333 ? 13.703 12.818 10.596 1.00 88.50 333 PRO A N 1
ATOM 2770 C CA . PRO A 1 333 ? 15.161 12.866 10.582 1.00 88.50 333 PRO A CA 1
ATOM 2771 C C . PRO A 1 333 ? 15.767 11.904 9.547 1.00 88.50 333 PRO A C 1
ATOM 2773 O O . PRO A 1 333 ? 15.280 10.786 9.368 1.00 88.50 333 PRO A O 1
ATOM 2776 N N . GLU A 1 334 ? 16.865 12.293 8.892 1.00 86.06 334 GLU A N 1
ATOM 2777 C CA . GLU A 1 334 ? 17.492 11.493 7.822 1.00 86.06 334 GLU A CA 1
ATOM 2778 C C . GLU A 1 334 ? 17.829 10.050 8.246 1.00 86.06 334 GLU A C 1
ATOM 2780 O O . GLU A 1 334 ? 17.626 9.107 7.482 1.00 86.06 334 GLU A O 1
ATOM 2785 N N . ASN A 1 335 ? 18.269 9.846 9.492 1.00 86.50 335 ASN A N 1
ATOM 2786 C CA . ASN A 1 335 ? 18.589 8.523 10.044 1.00 86.50 335 ASN A CA 1
ATOM 2787 C C . ASN A 1 335 ? 17.361 7.604 10.216 1.00 86.50 335 ASN A C 1
ATOM 2789 O O . ASN A 1 335 ? 17.517 6.390 10.369 1.00 86.50 335 ASN A O 1
ATOM 2793 N N . GLU A 1 336 ? 16.150 8.159 10.190 1.00 88.19 336 GLU A N 1
ATOM 2794 C CA . GLU A 1 336 ? 14.887 7.423 10.294 1.00 88.19 336 GLU A CA 1
ATOM 2795 C C . GLU A 1 336 ? 14.156 7.298 8.949 1.00 88.19 336 GLU A C 1
ATOM 2797 O O . GLU A 1 336 ? 13.298 6.424 8.798 1.00 88.19 336 GLU A O 1
ATOM 2802 N N . MET A 1 337 ? 14.540 8.081 7.933 1.00 86.94 337 MET A N 1
ATOM 2803 C CA . MET A 1 337 ? 13.886 8.096 6.616 1.00 86.94 337 MET A CA 1
ATOM 2804 C C . MET A 1 337 ? 13.790 6.715 5.969 1.00 86.94 337 MET A C 1
ATOM 2806 O O . MET A 1 337 ? 12.740 6.366 5.435 1.00 86.94 337 MET A O 1
ATOM 2810 N N . ALA A 1 338 ? 14.840 5.894 6.062 1.00 82.88 338 ALA A N 1
ATOM 2811 C CA . ALA A 1 338 ? 14.847 4.548 5.483 1.00 82.88 338 ALA A CA 1
ATOM 2812 C C . ALA A 1 338 ? 13.738 3.638 6.047 1.00 82.88 338 ALA A C 1
ATOM 2814 O O . ALA A 1 338 ? 13.275 2.727 5.359 1.00 82.88 338 ALA A O 1
ATOM 2815 N N . LYS A 1 339 ? 13.304 3.879 7.292 1.00 81.50 339 LYS A N 1
ATOM 2816 C CA . LYS A 1 339 ? 12.212 3.140 7.942 1.00 81.50 339 LYS A CA 1
ATOM 2817 C C . LYS A 1 339 ? 10.848 3.770 7.656 1.00 81.50 339 LYS A C 1
ATOM 2819 O O . LYS A 1 339 ? 9.864 3.040 7.538 1.00 81.50 339 LYS A O 1
ATOM 2824 N N . SER A 1 340 ? 10.801 5.096 7.548 1.00 85.31 340 SER A N 1
ATOM 2825 C CA . SER A 1 340 ? 9.560 5.865 7.425 1.00 85.31 340 SER A CA 1
ATOM 2826 C C . SER A 1 340 ? 9.050 5.988 5.989 1.00 85.31 340 SER A C 1
ATOM 2828 O O . SER A 1 340 ? 7.840 6.022 5.792 1.00 85.31 340 SER A O 1
ATOM 2830 N N . LEU A 1 341 ? 9.928 6.014 4.982 1.00 90.12 341 LEU A N 1
ATOM 2831 C CA . LEU A 1 341 ? 9.569 6.170 3.566 1.00 90.12 341 LEU A CA 1
ATOM 2832 C C . LEU A 1 341 ? 9.378 4.818 2.888 1.00 90.12 341 LEU A C 1
ATOM 2834 O O . LEU A 1 341 ? 10.212 4.350 2.115 1.00 90.12 341 LEU A O 1
ATOM 2838 N N . ASN A 1 342 ? 8.265 4.168 3.200 1.00 84.00 342 ASN A N 1
ATOM 2839 C CA . ASN A 1 342 ? 7.962 2.841 2.687 1.00 84.00 342 ASN A CA 1
ATOM 2840 C C . ASN A 1 342 ? 7.421 2.858 1.255 1.00 84.00 342 ASN A C 1
ATOM 2842 O O . ASN A 1 342 ? 7.722 1.922 0.513 1.00 84.00 342 ASN A O 1
ATOM 2846 N N . GLY A 1 343 ? 6.612 3.857 0.902 1.00 86.12 343 GLY A N 1
ATOM 2847 C CA . GLY A 1 343 ? 5.863 3.890 -0.355 1.00 86.12 343 GLY A CA 1
ATOM 2848 C C . GLY A 1 343 ? 4.743 2.841 -0.436 1.00 86.12 343 GLY A C 1
ATOM 2849 O O . GLY A 1 343 ? 4.859 1.727 0.094 1.00 86.12 343 GLY A O 1
ATOM 2850 N N . SER A 1 344 ? 3.654 3.194 -1.116 1.00 89.75 344 SER A N 1
ATOM 2851 C CA . SER A 1 344 ? 2.498 2.322 -1.362 1.00 89.75 344 SER A CA 1
ATOM 2852 C C . SER A 1 344 ? 2.389 1.896 -2.821 1.00 89.75 344 SER A C 1
ATOM 2854 O O . SER A 1 344 ? 2.974 2.506 -3.717 1.00 89.75 344 SER A O 1
ATOM 2856 N N . CYS A 1 345 ? 1.595 0.856 -3.060 1.00 90.31 345 CYS A N 1
ATOM 2857 C CA . CYS A 1 345 ? 1.243 0.415 -4.404 1.00 90.31 345 CYS A CA 1
ATOM 2858 C C . CYS A 1 345 ? 0.524 1.516 -5.202 1.00 90.31 345 CYS A C 1
ATOM 2860 O O . CYS A 1 345 ? 0.764 1.672 -6.398 1.00 90.31 345 CYS A O 1
ATOM 2862 N N . ALA A 1 346 ? -0.280 2.352 -4.536 1.00 90.44 346 ALA A N 1
ATOM 2863 C CA . ALA A 1 346 ? -0.926 3.505 -5.160 1.00 90.44 346 ALA A CA 1
ATOM 2864 C C . ALA A 1 346 ? 0.102 4.547 -5.654 1.00 90.44 346 ALA A C 1
ATOM 2866 O O . ALA A 1 346 ? 0.000 5.016 -6.786 1.00 90.44 346 ALA A O 1
ATOM 2867 N N . MET A 1 347 ? 1.153 4.835 -4.872 1.00 95.12 347 MET A N 1
ATOM 2868 C CA . MET A 1 347 ? 2.276 5.670 -5.333 1.00 95.12 347 MET A CA 1
ATOM 2869 C C . MET A 1 347 ? 3.047 5.026 -6.490 1.00 95.12 347 MET A C 1
ATOM 2871 O O . MET A 1 347 ? 3.449 5.722 -7.417 1.00 95.12 347 MET A O 1
ATOM 2875 N N . TYR A 1 348 ? 3.265 3.708 -6.451 1.00 95.06 348 TYR A N 1
ATOM 2876 C CA . TYR A 1 348 ? 3.922 3.005 -7.555 1.00 95.06 348 TYR A CA 1
ATOM 2877 C C . TYR A 1 348 ? 3.093 3.074 -8.840 1.00 95.06 348 TYR A C 1
ATOM 2879 O O . TYR A 1 348 ? 3.631 3.356 -9.906 1.00 95.06 348 TYR A O 1
ATOM 2887 N N . SER A 1 349 ? 1.777 2.890 -8.735 1.00 93.69 349 SER A N 1
ATOM 2888 C CA . SER A 1 349 ? 0.848 2.976 -9.867 1.00 93.69 349 SER A CA 1
ATOM 2889 C C . SER A 1 349 ? 0.911 4.344 -10.547 1.00 93.69 349 SER A C 1
ATOM 2891 O O . SER A 1 349 ? 0.860 4.419 -11.769 1.00 93.69 349 SER A O 1
ATOM 2893 N N . ALA A 1 350 ? 1.121 5.414 -9.774 1.00 94.75 350 ALA A N 1
ATOM 2894 C CA . ALA A 1 350 ? 1.300 6.767 -10.295 1.00 94.75 350 ALA A CA 1
ATOM 2895 C C . ALA A 1 350 ? 2.590 6.961 -11.111 1.00 94.75 350 ALA A C 1
ATOM 2897 O O . ALA A 1 350 ? 2.690 7.933 -11.859 1.00 94.75 350 ALA A O 1
ATOM 2898 N N . ILE A 1 351 ? 3.587 6.079 -10.950 1.00 95.94 351 ILE A N 1
ATOM 2899 C CA . ILE A 1 351 ? 4.884 6.192 -11.630 1.00 95.94 351 ILE A CA 1
ATOM 2900 C C . ILE A 1 351 ? 5.180 5.067 -12.621 1.00 95.94 351 ILE A C 1
ATOM 2902 O O . ILE A 1 351 ? 6.111 5.194 -13.412 1.00 95.94 351 ILE A O 1
ATOM 2906 N N . ASN A 1 352 ? 4.416 3.976 -12.573 1.00 95.56 352 ASN A N 1
ATOM 2907 C CA . ASN A 1 352 ? 4.673 2.749 -13.322 1.00 95.56 352 ASN A CA 1
ATOM 2908 C C . ASN A 1 352 ? 4.793 2.995 -14.833 1.00 95.56 352 ASN A C 1
ATOM 2910 O O . ASN A 1 352 ? 5.694 2.460 -15.468 1.00 95.56 352 ASN A O 1
ATOM 2914 N N . ASP A 1 353 ? 3.955 3.870 -15.388 1.00 92.69 353 ASP A N 1
ATOM 2915 C CA . ASP A 1 353 ? 3.953 4.177 -16.824 1.00 92.69 353 ASP A CA 1
ATOM 2916 C C . ASP A 1 353 ? 5.189 4.977 -17.279 1.00 92.69 353 ASP A C 1
ATOM 2918 O O . ASP A 1 353 ? 5.474 5.061 -18.474 1.00 92.69 353 ASP A O 1
ATOM 2922 N N . PHE A 1 354 ? 5.956 5.546 -16.341 1.00 93.88 354 PHE A N 1
ATOM 2923 C CA . PHE A 1 354 ? 7.235 6.205 -16.624 1.00 93.88 354 PHE A CA 1
ATOM 2924 C C . PHE A 1 354 ? 8.434 5.260 -16.501 1.00 93.88 354 PHE A C 1
ATOM 2926 O O . PHE A 1 354 ? 9.565 5.682 -16.743 1.00 93.88 354 PHE A O 1
ATOM 2933 N N . LEU A 1 355 ? 8.216 4.007 -16.100 1.00 94.38 355 LEU A N 1
ATOM 2934 C CA . LEU A 1 355 ? 9.277 3.049 -15.833 1.00 94.38 355 LEU A CA 1
ATOM 2935 C C . LEU A 1 355 ? 9.363 1.990 -16.931 1.00 94.38 355 LEU A C 1
ATOM 2937 O O . LEU A 1 355 ? 8.374 1.434 -17.398 1.00 94.38 355 LEU A O 1
ATOM 2941 N N . ASN A 1 356 ? 10.595 1.695 -17.317 1.00 93.19 356 ASN A N 1
ATOM 2942 C CA . ASN A 1 356 ? 10.996 0.501 -18.047 1.00 93.19 356 ASN A CA 1
ATOM 2943 C C . ASN A 1 356 ? 12.467 0.226 -17.722 1.00 93.19 356 ASN A C 1
ATOM 2945 O O . ASN A 1 356 ? 13.126 1.075 -17.116 1.00 93.19 356 ASN A O 1
ATOM 2949 N N . ASP A 1 357 ? 12.982 -0.924 -18.152 1.00 92.31 357 ASP A N 1
ATOM 2950 C CA . ASP A 1 357 ? 14.348 -1.340 -17.820 1.00 92.31 357 ASP A CA 1
ATOM 2951 C C . ASP A 1 357 ? 15.398 -0.298 -18.243 1.00 92.31 357 ASP A C 1
ATOM 2953 O O . ASP A 1 357 ? 16.301 -0.005 -17.473 1.00 92.31 357 ASP A O 1
ATOM 2957 N N . LEU A 1 358 ? 15.234 0.363 -19.398 1.00 92.38 358 LEU A N 1
ATOM 2958 C CA . LEU A 1 358 ? 16.181 1.391 -19.855 1.00 92.38 358 LEU A CA 1
ATOM 2959 C C . LEU A 1 358 ? 16.159 2.642 -18.966 1.00 92.38 358 LEU A C 1
ATOM 2961 O O . LEU A 1 358 ? 17.210 3.174 -18.623 1.00 92.38 358 LEU A O 1
ATOM 2965 N N . VAL A 1 359 ? 14.967 3.119 -18.591 1.00 94.19 359 VAL A N 1
ATOM 2966 C CA . VAL A 1 359 ? 14.832 4.279 -17.692 1.00 94.19 359 VAL A CA 1
ATOM 2967 C C . VAL A 1 359 ? 15.372 3.944 -16.304 1.00 94.19 359 VAL A C 1
ATOM 2969 O O . VAL A 1 359 ? 16.049 4.772 -15.695 1.00 94.19 359 VAL A O 1
ATOM 2972 N N . LEU A 1 360 ? 15.089 2.740 -15.804 1.00 94.69 360 LEU A N 1
ATOM 2973 C CA . LEU A 1 360 ? 15.586 2.283 -14.513 1.00 94.69 360 LEU A CA 1
ATOM 2974 C C . LEU A 1 360 ? 17.117 2.186 -14.520 1.00 94.69 360 LEU A C 1
ATOM 2976 O O . LEU A 1 360 ? 17.744 2.759 -13.635 1.00 94.69 360 LEU A O 1
ATOM 2980 N N . ASP A 1 361 ? 17.713 1.583 -15.549 1.00 93.62 361 ASP A N 1
ATOM 2981 C CA . ASP A 1 361 ? 19.167 1.497 -15.723 1.00 93.62 361 ASP A CA 1
ATOM 2982 C C . ASP A 1 361 ? 19.833 2.882 -15.746 1.00 93.62 361 ASP A C 1
ATOM 2984 O O . ASP A 1 361 ? 20.904 3.081 -15.166 1.00 93.62 361 ASP A O 1
ATOM 2988 N N . ASP A 1 362 ? 19.222 3.858 -16.422 1.00 93.25 362 ASP A N 1
ATOM 2989 C CA . ASP A 1 362 ? 19.732 5.230 -16.464 1.00 93.25 362 ASP A CA 1
ATOM 2990 C C . ASP A 1 362 ? 19.663 5.901 -15.085 1.00 93.25 362 ASP A C 1
ATOM 2992 O O . ASP A 1 362 ? 20.625 6.544 -14.661 1.00 93.25 362 ASP A O 1
ATOM 2996 N N . ILE A 1 363 ? 18.563 5.718 -14.348 1.00 93.62 363 ILE A N 1
ATOM 2997 C CA . ILE A 1 363 ? 18.423 6.218 -12.972 1.00 93.62 363 ILE A CA 1
ATOM 2998 C C . ILE A 1 363 ? 19.464 5.566 -12.057 1.00 93.62 363 ILE A C 1
ATOM 3000 O O . ILE A 1 363 ? 20.127 6.259 -11.287 1.00 93.62 363 ILE A O 1
ATOM 3004 N N . GLU A 1 364 ? 19.638 4.251 -12.151 1.00 91.69 364 GLU A N 1
ATOM 3005 C CA . GLU A 1 364 ? 20.611 3.506 -11.356 1.00 91.69 364 GLU A CA 1
ATOM 3006 C C . GLU A 1 364 ? 22.040 4.018 -11.571 1.00 91.69 364 GLU A C 1
ATOM 3008 O O . GLU A 1 364 ? 22.772 4.211 -10.601 1.00 91.69 364 GLU A O 1
ATOM 3013 N N . LYS A 1 365 ? 22.421 4.315 -12.820 1.00 91.81 365 LYS A N 1
ATOM 3014 C CA . LYS A 1 365 ? 23.732 4.901 -13.148 1.00 91.81 365 LYS A CA 1
ATOM 3015 C C . LYS A 1 365 ? 23.885 6.330 -12.634 1.00 91.81 365 LYS A C 1
ATOM 3017 O O . LYS A 1 365 ? 24.961 6.696 -12.176 1.00 91.81 365 LYS A O 1
ATOM 3022 N N . LEU A 1 366 ? 22.838 7.149 -12.746 1.00 89.75 366 LEU A N 1
ATOM 3023 C CA . LEU A 1 366 ? 22.888 8.567 -12.376 1.00 89.75 366 LEU A CA 1
ATOM 3024 C C . LEU A 1 366 ? 22.931 8.795 -10.863 1.00 89.75 366 LEU A C 1
ATOM 3026 O O . LEU A 1 366 ? 23.496 9.795 -10.422 1.00 89.75 366 LEU A O 1
ATOM 3030 N N . TYR A 1 367 ? 22.309 7.907 -10.090 1.00 87.75 367 TYR A N 1
ATOM 3031 C CA . TYR A 1 367 ? 22.112 8.079 -8.650 1.00 87.75 3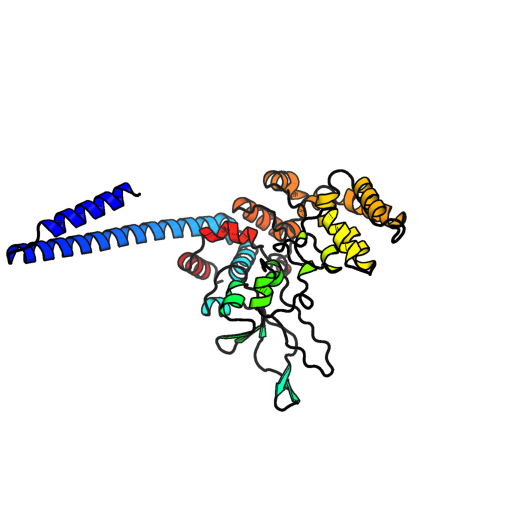67 TYR A CA 1
ATOM 3032 C C . TYR A 1 367 ? 22.820 7.027 -7.792 1.00 87.75 367 TYR A C 1
ATOM 3034 O O . TYR A 1 367 ? 22.646 7.039 -6.576 1.00 87.75 367 TYR A O 1
ATOM 3042 N N . GLU A 1 368 ? 23.605 6.140 -8.410 1.00 84.19 368 GLU A N 1
ATOM 3043 C CA . GLU A 1 368 ? 24.363 5.079 -7.730 1.00 84.19 368 GLU A CA 1
ATOM 3044 C C . GLU A 1 368 ? 23.472 4.208 -6.818 1.00 84.19 368 GLU A C 1
ATOM 3046 O O . GLU A 1 368 ? 23.851 3.838 -5.703 1.00 84.19 368 GLU A O 1
ATOM 3051 N N . LEU A 1 369 ? 22.252 3.910 -7.290 1.00 79.12 369 LEU A N 1
ATOM 3052 C CA . LEU A 1 369 ? 21.277 3.065 -6.584 1.00 79.12 369 LEU A CA 1
ATOM 3053 C C . LEU A 1 369 ? 21.636 1.583 -6.654 1.00 79.12 369 LEU A C 1
ATOM 3055 O O . LEU A 1 369 ? 22.199 1.151 -7.684 1.00 79.12 369 LEU A O 1
#

Mean predicted aligned error: 9.72 Å

Foldseek 3Di:
DVVVVVVVVVVVVVLVVVDDDDPVSVVVVVVVVVVVVVVVVVVVVVVVVVVVVLLVVLLVLLCVQAVVLPLLSVLLVLLLCLAENLDDLVRCVVRQPAWDPDFAWDQDPNDTDTDPATETERRYLNCCLVPAQWDDDPRHIYGQADDDDDDDDDGQGERPLNNLQPDQDVVSCVSSVHDPVSYLNLQRHQNDQPLPPPADELNVLQHLQHDDDVSVVLRHVVRYPDCSSVVNNLVHLNNCLHQVPVHLLVSVVVSQVSCDPVDDCDPVSSVVSRVVNVVLPLQSPLSYLPDAPVSCVVCVVSYDLLSNQSHLSYQDASNVSSSSSVVCVVVPDSVCSSVSSNGDPNNSVNSVVSDDPVSVVVVCVVPVD

Secondary structure (DSSP, 8-state):
-HHHHHHHHHHHHHHHHS--S-HHHHHHHHHHHHHHHHHHHHHHHHHHHHHHHHHHHHHHHHIIIIITSTTHHHHHHHHHHHHHS---HHHHHHH---B--S--EEEETTEEEE--SPEEEP--HHHHHHH-SEEEETTEEEESSPPPPTTS--------HHHHTT---HHHHHHTT--TTTS-HHHH--SS-GGGSS---GGGGG-TTS---HHHHHHHHHH--SSHHHHHHHT-HHHHHHHSSS-HHHHHHHHHHHHTTS----HHHHHHHHHHHHHHGGGGGGG-TT--HHHHHHTTTTS-HHHHHH-TT----HHHHHHHHHHHHHHS-HHHHHHH----HHHHHHHHTT--HHHHHHHHHHHT-

pLDDT: mean 84.29, std 13.49, range [36.22, 96.69]